Protein AF-Q1WWC8-F1 (afdb_monomer_lite)

pLDDT: mean 75.91, std 21.46, range [26.77, 98.62]

Structure (mmCIF, N/CA/C/O backbone):
data_AF-Q1WWC8-F1
#
_entry.id   AF-Q1WWC8-F1
#
loop_
_atom_site.group_PDB
_atom_site.id
_atom_site.type_symbol
_atom_site.label_atom_id
_atom_site.label_alt_id
_atom_site.label_comp_id
_atom_site.label_asym_id
_atom_site.label_entity_id
_atom_site.label_seq_id
_atom_site.pdbx_PDB_ins_code
_atom_site.Cartn_x
_atom_site.Cartn_y
_atom_site.Cartn_z
_atom_site.occupancy
_atom_site.B_iso_or_equiv
_atom_site.auth_seq_id
_atom_site.auth_comp_id
_atom_site.auth_asym_id
_atom_site.auth_atom_id
_atom_site.pdbx_PDB_model_num
ATOM 1 N N . MET A 1 1 ? -4.861 -8.476 -8.005 1.00 55.38 1 MET A N 1
ATOM 2 C CA . MET A 1 1 ? -5.383 -7.758 -9.188 1.00 55.38 1 MET A CA 1
ATOM 3 C C . MET A 1 1 ? -4.378 -6.679 -9.563 1.00 55.38 1 MET A C 1
ATOM 5 O O . MET A 1 1 ? -3.991 -5.924 -8.679 1.00 55.38 1 MET A O 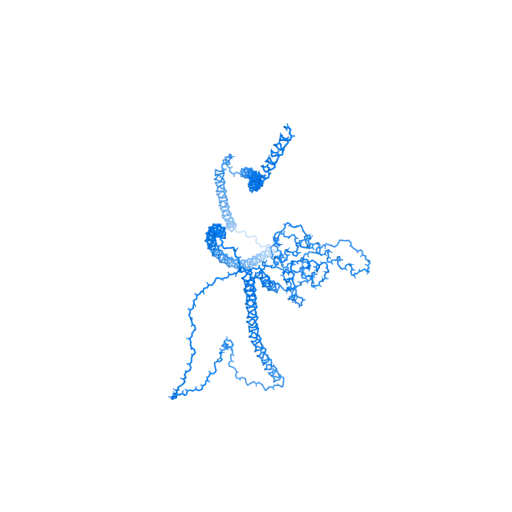1
ATOM 9 N N . ASP A 1 2 ? -3.895 -6.632 -10.806 1.00 64.50 2 ASP A N 1
ATOM 10 C CA . ASP A 1 2 ? -2.981 -5.568 -11.249 1.00 64.50 2 ASP A CA 1
ATOM 11 C C . ASP A 1 2 ? -3.778 -4.297 -11.576 1.00 64.50 2 ASP A C 1
ATOM 13 O O . ASP A 1 2 ? -4.317 -4.151 -12.667 1.00 64.50 2 ASP A O 1
ATOM 17 N N . THR A 1 3 ? -3.895 -3.390 -10.605 1.00 79.38 3 THR A N 1
ATOM 18 C CA . THR A 1 3 ? -4.602 -2.106 -10.758 1.00 79.38 3 THR A CA 1
ATOM 19 C C . THR A 1 3 ? -3.666 -0.959 -11.150 1.00 79.38 3 THR A C 1
ATOM 21 O O . THR A 1 3 ? -4.121 0.161 -11.388 1.00 79.38 3 THR A O 1
ATOM 24 N N . ARG A 1 4 ? -2.349 -1.207 -11.253 1.00 81.44 4 ARG A N 1
ATOM 25 C CA . ARG A 1 4 ? -1.335 -0.161 -11.488 1.00 81.44 4 ARG A CA 1
ATOM 26 C C . ARG A 1 4 ? -1.481 0.489 -12.861 1.00 81.44 4 ARG A C 1
ATOM 28 O O . ARG A 1 4 ? -1.294 1.696 -12.984 1.00 81.44 4 ARG A O 1
ATOM 35 N N . SER A 1 5 ? -1.837 -0.295 -13.875 1.00 85.44 5 SER A N 1
ATOM 36 C CA . SER A 1 5 ? -2.066 0.197 -15.239 1.00 85.44 5 SER A CA 1
ATOM 37 C C . SER A 1 5 ? -3.248 1.166 -15.296 1.00 85.44 5 SER A C 1
ATOM 39 O O . SER A 1 5 ? -3.142 2.239 -15.883 1.00 85.44 5 SER A O 1
ATOM 41 N N . TRP A 1 6 ? -4.343 0.847 -14.600 1.00 90.69 6 TRP A N 1
ATOM 42 C CA . TRP A 1 6 ? -5.524 1.709 -14.546 1.00 90.69 6 TRP A CA 1
ATOM 43 C C . TRP A 1 6 ? -5.288 2.990 -13.743 1.00 90.69 6 TRP A C 1
ATOM 45 O O . TRP A 1 6 ? -5.736 4.058 -14.147 1.00 90.69 6 TRP A O 1
ATOM 55 N N . ARG A 1 7 ? -4.489 2.926 -12.668 1.00 89.00 7 ARG A N 1
ATOM 56 C CA . ARG A 1 7 ? -4.059 4.130 -11.934 1.00 89.00 7 ARG A CA 1
ATOM 57 C C . ARG A 1 7 ? -3.366 5.146 -12.841 1.00 89.00 7 ARG A C 1
ATOM 59 O O . ARG A 1 7 ? -3.652 6.333 -12.747 1.00 89.00 7 ARG A O 1
ATOM 66 N N . LYS A 1 8 ? -2.497 4.685 -13.747 1.00 88.06 8 LYS A N 1
ATOM 67 C CA . LYS A 1 8 ? -1.820 5.557 -14.723 1.00 88.06 8 LYS A CA 1
ATOM 68 C C . LYS A 1 8 ? -2.798 6.180 -15.719 1.00 88.06 8 LYS A C 1
ATOM 70 O O . LYS A 1 8 ? -2.673 7.362 -16.017 1.00 88.06 8 LYS A O 1
ATOM 75 N N . VAL A 1 9 ? -3.773 5.402 -16.194 1.00 90.06 9 VAL A N 1
ATOM 76 C CA . VAL A 1 9 ? -4.840 5.884 -17.088 1.00 90.06 9 VAL A CA 1
ATOM 77 C C . VAL A 1 9 ? -5.657 6.991 -16.414 1.00 90.06 9 VAL A C 1
ATOM 79 O O . VAL A 1 9 ? -5.862 8.045 -17.011 1.00 90.06 9 VAL A O 1
ATOM 82 N N . LEU A 1 10 ? -6.063 6.793 -15.156 1.00 90.38 10 LEU A N 1
ATOM 83 C CA . LEU A 1 10 ? -6.817 7.794 -14.398 1.00 90.38 10 LEU A CA 1
ATOM 84 C C . LEU A 1 10 ? -5.995 9.052 -14.109 1.00 90.38 10 LEU A C 1
ATOM 86 O O . LEU A 1 10 ? -6.512 10.146 -14.284 1.00 90.38 10 LEU A O 1
ATOM 90 N N . LEU A 1 11 ? -4.721 8.920 -13.724 1.00 89.25 11 LEU A N 1
ATOM 91 C CA . LEU A 1 11 ? -3.849 10.079 -13.495 1.00 89.25 11 LEU A CA 1
ATOM 92 C C . LEU A 1 11 ? -3.687 10.939 -14.753 1.00 89.25 11 LEU A C 1
ATOM 94 O O . LEU A 1 11 ? -3.703 12.162 -14.657 1.00 89.25 11 LEU A O 1
ATOM 98 N N . GLN A 1 12 ? -3.580 10.318 -15.930 1.00 88.62 12 GLN A N 1
ATOM 99 C CA . GLN A 1 12 ? -3.545 11.056 -17.195 1.00 88.62 12 GLN A CA 1
ATOM 100 C C . GLN A 1 12 ? -4.870 11.766 -17.477 1.00 88.62 12 GLN A C 1
ATOM 102 O O . GLN A 1 12 ? -4.864 12.926 -17.871 1.00 88.62 12 GLN A O 1
ATOM 107 N N . TRP A 1 13 ? -6.004 11.103 -17.235 1.00 92.31 13 TRP A N 1
ATOM 108 C CA . TRP A 1 13 ? -7.315 11.730 -17.394 1.00 92.31 13 TRP A CA 1
ATOM 109 C C . TRP A 1 13 ? -7.514 12.922 -16.446 1.00 92.31 13 TRP A C 1
ATOM 111 O O . TRP A 1 13 ? -7.917 13.990 -16.894 1.00 92.31 13 TRP A O 1
ATOM 121 N N . ILE A 1 14 ? -7.172 12.776 -15.162 1.00 89.06 14 ILE A N 1
ATOM 122 C CA . ILE A 1 14 ? -7.244 13.859 -14.165 1.00 89.06 14 ILE A CA 1
ATOM 123 C C . ILE A 1 14 ? -6.313 15.015 -14.558 1.00 89.06 14 ILE A C 1
ATOM 125 O O . ILE A 1 14 ? -6.711 16.177 -14.458 1.00 89.06 14 ILE A O 1
ATOM 129 N N . GLY A 1 15 ? -5.114 14.702 -15.061 1.00 86.12 15 GLY A N 1
ATOM 130 C CA . GLY A 1 15 ? -4.158 15.682 -15.580 1.00 86.12 15 GLY A CA 1
ATOM 131 C C . GLY A 1 15 ? -4.729 16.524 -16.717 1.00 86.12 15 GLY A C 1
ATOM 132 O O . GLY A 1 15 ? -4.651 17.748 -16.662 1.00 86.12 15 GLY A O 1
ATOM 133 N N . GLU A 1 16 ? -5.369 15.883 -17.696 1.00 88.75 16 GLU A N 1
ATOM 134 C CA . GLU A 1 16 ? -5.993 16.563 -18.841 1.00 88.75 16 GLU A CA 1
ATOM 135 C C . GLU A 1 16 ? -7.274 17.338 -18.480 1.00 88.75 16 GLU A C 1
ATOM 137 O O . GLU A 1 16 ? -7.681 18.240 -19.214 1.00 88.75 16 GLU A O 1
ATOM 142 N N . CYS A 1 17 ? -7.926 17.025 -17.353 1.00 86.44 17 CYS A N 1
ATOM 143 C CA . CYS A 1 17 ? -9.076 17.794 -16.870 1.00 86.44 17 CYS A CA 1
ATOM 144 C C . CYS A 1 17 ? -8.684 19.199 -16.379 1.00 86.44 17 CYS A C 1
ATOM 146 O O . CYS A 1 17 ? -9.505 20.111 -16.459 1.00 86.44 17 CYS A O 1
ATOM 148 N N . HIS A 1 18 ? -7.457 19.388 -15.871 1.00 83.19 18 HIS A N 1
ATOM 149 C CA . HIS A 1 18 ? -6.968 20.651 -15.289 1.00 83.19 18 HIS A CA 1
ATOM 150 C C . HIS A 1 18 ? -7.864 21.243 -14.179 1.00 83.19 18 HIS A C 1
ATOM 152 O O . HIS A 1 18 ? -7.966 22.459 -14.033 1.00 83.19 18 HIS A O 1
ATOM 158 N N . PHE A 1 19 ? -8.534 20.394 -13.394 1.00 85.44 19 PHE A N 1
ATOM 159 C CA . PHE A 1 19 ? -9.419 20.838 -12.304 1.00 85.44 19 PHE A CA 1
ATOM 160 C C . PHE A 1 19 ? -8.680 21.145 -10.997 1.00 85.44 19 PHE A C 1
ATOM 162 O O . PHE A 1 19 ? -9.197 21.883 -10.167 1.00 85.44 19 PHE A O 1
ATOM 169 N N . ILE A 1 20 ? -7.489 20.575 -10.819 1.00 84.56 20 ILE A N 1
ATOM 170 C CA . ILE A 1 20 ? -6.648 20.706 -9.625 1.00 84.56 20 ILE A CA 1
ATOM 171 C C . ILE A 1 20 ? -5.203 21.002 -10.039 1.00 84.56 20 ILE A C 1
ATOM 173 O O . ILE A 1 20 ? -4.800 20.683 -11.161 1.00 84.56 20 ILE A O 1
ATOM 177 N N . GLU A 1 21 ? -4.419 21.606 -9.145 1.00 75.31 21 GLU A N 1
ATOM 178 C CA . GLU A 1 21 ? -3.002 21.891 -9.394 1.00 75.31 21 GLU A CA 1
ATOM 179 C C . GLU A 1 21 ? -2.205 20.598 -9.620 1.00 75.31 21 GLU A C 1
ATOM 181 O O . GLU A 1 21 ? -2.386 19.615 -8.904 1.00 75.31 21 GLU A O 1
ATOM 186 N N . SER A 1 22 ? -1.283 20.598 -10.589 1.00 73.38 22 SER A N 1
ATOM 187 C CA . SER A 1 22 ? -0.511 19.421 -11.033 1.00 73.38 22 SER A CA 1
ATOM 188 C C . SER A 1 22 ? 0.541 18.905 -10.031 1.00 73.38 22 SER A C 1
ATOM 190 O O . SER A 1 22 ? 1.526 18.285 -10.428 1.00 73.38 22 SER A O 1
ATOM 192 N N . ASN A 1 23 ? 0.357 19.149 -8.733 1.00 72.12 23 ASN A N 1
ATOM 193 C CA . ASN A 1 23 ? 1.288 18.813 -7.654 1.00 72.12 23 ASN A CA 1
ATOM 194 C C . ASN A 1 23 ? 1.058 17.398 -7.074 1.00 72.12 23 ASN A C 1
ATOM 196 O O . ASN A 1 23 ? 1.314 17.164 -5.895 1.00 72.12 23 ASN A O 1
ATOM 200 N N . TYR A 1 24 ? 0.572 16.445 -7.878 1.00 80.19 24 TYR A N 1
ATOM 201 C CA . TYR A 1 24 ? 0.273 15.073 -7.447 1.00 80.19 24 TYR A CA 1
ATOM 202 C C . TYR A 1 24 ? 0.984 14.032 -8.325 1.00 80.19 24 TYR A C 1
ATOM 204 O O . TYR A 1 24 ? 1.059 14.160 -9.545 1.00 80.19 24 TYR A O 1
ATOM 212 N N . ILE A 1 25 ? 1.508 12.974 -7.694 1.00 75.12 25 ILE A N 1
ATOM 213 C CA . ILE A 1 25 ? 2.174 11.843 -8.373 1.00 75.12 25 ILE A CA 1
ATOM 214 C C . ILE A 1 25 ? 1.312 10.570 -8.282 1.00 75.12 25 ILE A C 1
ATOM 216 O O . ILE A 1 25 ? 1.439 9.652 -9.094 1.00 75.12 25 ILE A O 1
ATOM 220 N N . THR A 1 26 ? 0.411 10.510 -7.301 1.00 80.88 26 THR A N 1
ATOM 221 C CA . THR A 1 26 ? -0.474 9.371 -7.016 1.00 80.88 26 THR A CA 1
ATOM 222 C C . THR A 1 26 ? -1.923 9.840 -6.850 1.00 80.88 26 THR A C 1
ATOM 224 O O . THR A 1 26 ? -2.157 11.020 -6.597 1.00 80.88 26 THR A O 1
ATOM 227 N N . LEU A 1 27 ? -2.899 8.937 -7.014 1.00 79.56 27 LEU A N 1
ATOM 228 C CA . LEU A 1 27 ? -4.335 9.269 -6.903 1.00 79.56 27 LEU A CA 1
ATOM 229 C C . LEU A 1 27 ? -4.741 9.612 -5.466 1.00 79.56 27 LEU A C 1
ATOM 231 O O . LEU A 1 27 ? -5.747 10.264 -5.229 1.00 79.56 27 LEU A O 1
ATOM 235 N N . GLU A 1 28 ? -3.975 9.128 -4.499 1.00 81.31 28 GLU A N 1
ATOM 236 C CA . GLU A 1 28 ? -4.176 9.382 -3.080 1.00 81.31 28 GLU A CA 1
ATOM 237 C C . GLU A 1 28 ? -3.643 10.770 -2.671 1.00 81.31 28 GLU A C 1
ATOM 239 O O . GLU A 1 28 ? -4.013 11.286 -1.625 1.00 81.31 28 GLU A O 1
ATOM 244 N N . GLN A 1 29 ? -2.788 11.385 -3.501 1.00 79.31 29 GLN A N 1
ATOM 245 C CA . GLN A 1 29 ? -2.279 12.752 -3.320 1.00 79.31 29 GLN A CA 1
ATOM 246 C C . GLN A 1 29 ? -3.111 13.808 -4.057 1.00 79.31 29 GLN A C 1
ATOM 248 O O . GLN A 1 29 ? -2.931 14.997 -3.803 1.00 79.31 29 GLN A O 1
ATOM 253 N N . SER A 1 30 ? -3.967 13.407 -5.002 1.00 80.69 30 SER A N 1
ATOM 254 C CA . SER A 1 30 ? -4.859 14.344 -5.682 1.00 80.69 30 SER A CA 1
ATOM 255 C C . SER A 1 30 ? -6.002 14.743 -4.756 1.00 80.69 30 SER A C 1
ATOM 257 O O . SER A 1 30 ? -6.649 13.877 -4.168 1.00 80.69 30 SER A O 1
ATOM 259 N N . ASP A 1 31 ? -6.263 16.045 -4.661 1.00 82.56 31 ASP A N 1
ATOM 260 C CA . ASP A 1 31 ? -7.378 16.588 -3.888 1.00 82.56 31 ASP A CA 1
ATOM 261 C C . ASP A 1 31 ? -8.715 16.224 -4.558 1.00 82.56 31 ASP A C 1
ATOM 263 O O . ASP A 1 31 ? -9.135 16.828 -5.553 1.00 82.56 31 ASP A O 1
ATOM 267 N N . LEU A 1 32 ? -9.349 15.172 -4.035 1.00 84.25 32 LEU A N 1
ATOM 268 C CA . LEU A 1 32 ? -10.595 14.617 -4.552 1.00 84.25 32 LEU A CA 1
ATOM 269 C C . LEU A 1 32 ? -11.765 15.587 -4.382 1.00 84.25 32 LEU A C 1
ATOM 271 O O . LEU A 1 32 ? -12.578 15.702 -5.299 1.00 84.25 32 LEU A O 1
ATOM 275 N N . ASP A 1 33 ? -11.836 16.294 -3.257 1.00 83.19 33 ASP A N 1
ATOM 276 C CA . ASP A 1 33 ? -12.948 17.190 -2.937 1.00 83.19 33 ASP A CA 1
ATOM 277 C C . ASP A 1 33 ? -12.902 18.453 -3.804 1.00 83.19 33 ASP A C 1
ATOM 279 O O . ASP A 1 33 ? -13.923 18.866 -4.374 1.00 83.19 33 ASP A O 1
ATOM 283 N N . SER A 1 34 ? -11.705 19.015 -4.010 1.00 84.19 34 SER A N 1
ATOM 284 C CA . SER A 1 34 ? -11.501 20.119 -4.956 1.00 84.19 34 SER A CA 1
ATOM 285 C C . SER A 1 34 ? -11.783 19.688 -6.396 1.00 84.19 34 SER A C 1
ATOM 287 O O . SER A 1 34 ? -12.477 20.398 -7.129 1.00 84.19 34 SER A O 1
ATOM 289 N N . PHE A 1 35 ? -11.319 18.499 -6.807 1.00 89.00 35 PHE A N 1
ATOM 290 C CA . PHE A 1 35 ? -11.623 17.961 -8.136 1.00 89.00 35 PHE A CA 1
ATOM 291 C C . PHE A 1 35 ? -13.131 17.778 -8.337 1.00 89.00 35 PHE A C 1
ATOM 293 O O . PHE A 1 35 ? -13.675 18.161 -9.376 1.00 89.00 35 PHE A O 1
ATOM 300 N N . PHE A 1 36 ? -13.812 17.190 -7.353 1.00 88.25 36 PHE A N 1
ATOM 301 C CA . PHE A 1 36 ? -15.232 16.875 -7.429 1.00 88.25 36 PHE A CA 1
ATOM 302 C C . PHE A 1 36 ? -16.102 18.133 -7.498 1.00 88.25 36 PHE A C 1
ATOM 304 O O . PHE A 1 36 ? -17.040 18.189 -8.297 1.00 88.25 36 PHE A O 1
ATOM 311 N N . SER A 1 37 ? -15.750 19.169 -6.734 1.00 85.44 37 SER A N 1
ATOM 312 C CA . SER A 1 37 ? -16.450 20.457 -6.747 1.00 85.44 37 SER A CA 1
ATOM 313 C C . SER A 1 37 ? -16.480 21.076 -8.151 1.00 85.44 37 SER A C 1
ATOM 315 O O . SER A 1 37 ? -17.541 21.457 -8.649 1.00 85.44 37 SER A O 1
ATOM 317 N N . VAL A 1 38 ? -15.332 21.094 -8.840 1.00 86.81 38 VAL A N 1
ATOM 318 C CA . VAL A 1 38 ? -15.229 21.595 -10.223 1.00 86.81 38 VAL A CA 1
ATOM 319 C C . VAL A 1 38 ? -15.908 20.643 -11.215 1.00 86.81 38 VAL A C 1
ATOM 321 O O . VAL A 1 38 ? -16.574 21.083 -12.156 1.00 86.81 38 VAL A O 1
ATOM 324 N N . PHE A 1 39 ? -15.782 19.331 -11.004 1.00 89.25 39 PHE A N 1
ATOM 325 C CA . PHE A 1 39 ? -16.401 18.307 -11.846 1.00 89.25 39 PHE A CA 1
ATOM 326 C C . PHE A 1 39 ? -17.930 18.445 -11.898 1.00 89.25 39 PHE A C 1
ATOM 328 O O . PHE A 1 39 ? -18.502 18.466 -12.991 1.00 89.25 39 PHE A O 1
ATOM 335 N N . ILE A 1 40 ? -18.596 18.586 -10.747 1.00 86.75 40 ILE A N 1
ATOM 336 C CA . ILE A 1 40 ? -20.056 18.751 -10.686 1.00 86.75 40 ILE A CA 1
ATOM 337 C C . ILE A 1 40 ? -20.492 20.057 -11.342 1.00 86.75 40 ILE A C 1
ATOM 339 O O . ILE A 1 40 ? -21.433 20.040 -12.139 1.00 86.75 40 ILE A O 1
ATOM 343 N N . GLN A 1 41 ? -19.767 21.154 -11.105 1.00 85.56 41 GLN A N 1
ATOM 344 C CA . GLN A 1 41 ? -20.037 22.430 -11.766 1.00 85.56 41 GLN A CA 1
ATOM 345 C C . GLN A 1 41 ? -20.014 22.282 -13.297 1.00 85.56 41 GLN A C 1
ATOM 347 O O . GLN A 1 41 ? -20.929 22.737 -13.982 1.00 85.56 41 GLN A O 1
ATOM 352 N N . LYS A 1 42 ? -19.021 21.575 -13.855 1.00 84.44 42 LYS A N 1
ATOM 353 C CA . LYS A 1 42 ? -18.914 21.342 -15.309 1.00 84.44 42 LYS A CA 1
ATOM 354 C C . LYS A 1 42 ? -20.026 20.454 -15.868 1.00 84.44 42 LYS A C 1
ATOM 356 O O . LYS A 1 42 ? -20.465 20.653 -17.006 1.00 84.44 42 LYS A O 1
ATOM 361 N N . ILE A 1 43 ? -20.506 19.488 -15.089 1.00 84.06 43 ILE A N 1
ATOM 362 C CA . ILE A 1 43 ? -21.658 18.666 -15.480 1.00 84.06 43 ILE A CA 1
ATOM 363 C C . ILE A 1 43 ? -22.943 19.501 -15.497 1.00 84.06 43 ILE A C 1
ATOM 365 O O . ILE A 1 43 ? -23.675 19.444 -16.485 1.00 84.06 43 ILE A O 1
ATOM 369 N N . GLN A 1 44 ? -23.177 20.327 -14.475 1.00 81.75 44 GLN A N 1
ATOM 370 C CA . GLN A 1 44 ? -24.342 21.218 -14.395 1.00 81.75 44 GLN A CA 1
ATOM 371 C C . GLN A 1 44 ? -24.329 22.299 -15.492 1.00 81.75 44 GLN A C 1
ATOM 373 O O . GLN A 1 44 ? -25.351 22.572 -16.120 1.00 81.75 44 GLN A O 1
ATOM 378 N N . GLU A 1 45 ? -23.160 22.868 -15.806 1.00 76.81 45 GLU A N 1
ATOM 379 C CA . GLU A 1 45 ? -22.988 23.793 -16.938 1.00 76.81 45 GLU A CA 1
ATOM 380 C C . GLU A 1 45 ? -23.372 23.140 -18.274 1.00 76.81 45 GLU A C 1
ATOM 382 O O . GLU A 1 45 ? -23.964 23.789 -19.137 1.00 76.81 45 GLU A O 1
ATOM 387 N N . THR A 1 46 ? -23.090 21.844 -18.442 1.00 62.31 46 THR A N 1
ATOM 388 C CA . THR A 1 46 ? -23.465 21.098 -19.652 1.00 62.31 46 THR A CA 1
ATOM 389 C C . THR A 1 46 ? -24.987 20.874 -19.740 1.00 62.31 46 THR A C 1
ATOM 391 O O . THR A 1 46 ? -25.537 20.849 -20.844 1.00 62.31 46 THR A O 1
ATOM 394 N N . GLU A 1 47 ? -25.691 20.754 -18.608 1.00 61.28 47 GLU A N 1
ATOM 395 C CA . GLU A 1 47 ? -27.158 20.614 -18.554 1.00 61.28 47 GLU A CA 1
ATOM 396 C C . GLU A 1 47 ? -27.884 21.925 -18.889 1.00 61.28 47 GLU A C 1
ATOM 398 O O . GLU A 1 47 ? -28.806 21.926 -19.710 1.00 61.28 47 GLU A O 1
ATOM 403 N N . ASN A 1 48 ? -27.408 23.058 -18.366 1.00 53.38 48 ASN A N 1
ATOM 404 C CA . ASN A 1 48 ? -28.012 24.377 -18.604 1.00 53.38 48 ASN A CA 1
ATOM 405 C C . ASN A 1 48 ? -27.913 24.853 -20.067 1.00 53.38 48 ASN A C 1
ATOM 407 O O . ASN A 1 48 ? -28.677 25.716 -20.502 1.00 53.38 48 ASN A O 1
ATOM 411 N N . VAL A 1 49 ? -27.017 24.271 -20.871 1.00 51.81 49 VAL A N 1
ATOM 412 C CA . VAL A 1 49 ? -26.928 24.548 -22.316 1.00 51.81 49 VAL A CA 1
ATOM 413 C C . VAL A 1 49 ? -28.037 23.838 -23.110 1.00 51.81 49 VAL A C 1
ATOM 415 O O . VAL A 1 49 ? -28.408 24.309 -24.186 1.00 51.81 49 VAL A O 1
ATOM 418 N N . LYS A 1 50 ? -28.621 22.748 -22.588 1.00 45.97 50 LYS A N 1
ATOM 419 C CA . LYS A 1 50 ? -29.719 22.006 -23.241 1.00 45.97 50 LYS A CA 1
ATOM 420 C C . LYS A 1 50 ? -31.123 22.476 -22.848 1.00 45.97 50 LYS A C 1
ATOM 422 O O . LYS A 1 50 ? -32.075 22.118 -23.536 1.00 45.97 50 LYS A O 1
ATOM 427 N N . GLY A 1 51 ? -31.256 23.293 -21.806 1.00 42.16 51 GLY A N 1
ATOM 428 C CA . GLY A 1 51 ? -32.539 23.775 -21.294 1.00 42.16 51 GLY A CA 1
ATOM 429 C C . GLY A 1 51 ? -32.564 25.285 -21.086 1.00 42.16 51 GLY A C 1
ATOM 430 O O . GLY A 1 51 ? -32.641 25.749 -19.956 1.00 42.16 51 GLY A O 1
ATOM 431 N N . LYS A 1 52 ? -32.539 26.081 -22.161 1.00 39.53 52 LYS A N 1
ATOM 432 C CA . LYS A 1 52 ? -33.020 27.468 -22.072 1.00 39.53 52 LYS A CA 1
ATOM 433 C C . LYS A 1 52 ? -34.534 27.465 -22.222 1.00 39.53 52 LYS A C 1
ATOM 435 O O . LYS A 1 52 ? -35.022 27.530 -23.343 1.00 39.53 52 LYS A O 1
ATOM 440 N N . ASN A 1 53 ? -35.225 27.325 -21.096 1.00 37.25 53 ASN A N 1
ATOM 441 C CA . ASN A 1 53 ? -36.482 27.994 -20.757 1.00 37.25 53 ASN A CA 1
ATOM 442 C C . ASN A 1 53 ? -36.963 27.442 -19.412 1.00 37.25 53 ASN A C 1
ATOM 444 O O . ASN A 1 53 ? -37.589 26.392 -19.380 1.00 37.25 53 ASN A O 1
ATOM 448 N N . GLU A 1 54 ? -36.631 28.131 -18.322 1.00 34.69 54 GLU A N 1
ATOM 449 C CA . GLU A 1 54 ? -37.585 28.705 -17.360 1.00 34.69 54 GLU A CA 1
ATOM 450 C C . GLU A 1 54 ? -36.824 29.223 -16.128 1.00 34.69 54 GLU A C 1
ATOM 452 O O . GLU A 1 54 ? -35.863 28.626 -15.651 1.00 34.69 54 GLU A O 1
ATOM 457 N N . LEU A 1 55 ? -37.204 30.424 -15.699 1.00 39.69 55 LEU A N 1
ATOM 458 C CA . LEU A 1 55 ? -36.637 31.166 -14.575 1.00 39.69 55 LEU A CA 1
ATOM 459 C C . LEU A 1 55 ? -37.087 30.551 -13.243 1.00 39.69 55 LEU A C 1
ATOM 461 O O . LEU A 1 55 ? -38.276 30.299 -13.095 1.00 39.69 55 LEU A O 1
ATOM 465 N N . GLN A 1 56 ? -36.195 30.433 -12.257 1.00 33.38 56 GLN A N 1
ATOM 466 C CA . GLN A 1 56 ? -36.172 31.263 -11.034 1.00 33.38 56 GLN A CA 1
ATOM 467 C C . GLN A 1 56 ? -35.306 30.643 -9.930 1.00 33.38 56 GLN A C 1
ATOM 469 O O . GLN A 1 56 ? -35.351 29.445 -9.685 1.00 33.38 56 GLN A O 1
ATOM 474 N N . ASP A 1 57 ? -34.572 31.534 -9.259 1.00 34.91 57 ASP A N 1
ATOM 475 C CA . ASP A 1 57 ? -34.296 31.569 -7.820 1.00 34.91 57 ASP A CA 1
ATOM 476 C C . ASP A 1 57 ? -33.950 30.257 -7.101 1.00 34.91 57 ASP A C 1
ATOM 478 O O . ASP A 1 57 ? -34.834 29.537 -6.654 1.00 34.91 57 ASP A O 1
ATOM 482 N N . GLN A 1 58 ? -32.657 30.060 -6.822 1.00 30.45 58 GLN A N 1
ATOM 483 C CA . GLN A 1 58 ? -32.171 29.813 -5.456 1.00 30.45 58 GLN A CA 1
ATOM 484 C C . GLN A 1 58 ? -30.642 29.982 -5.383 1.00 30.45 58 GLN A C 1
ATOM 486 O O . GLN A 1 58 ? -29.908 29.350 -6.144 1.00 30.45 58 GLN A O 1
ATOM 491 N N . PRO A 1 59 ? -30.129 30.827 -4.474 1.00 44.09 59 PRO A N 1
ATOM 492 C CA . PRO A 1 59 ? -28.745 30.786 -4.044 1.00 44.09 59 PRO A CA 1
ATOM 493 C C . PRO A 1 59 ? -28.593 29.782 -2.891 1.00 44.09 59 PRO A C 1
ATOM 495 O O . PRO A 1 59 ? -29.369 29.816 -1.939 1.00 44.09 59 PRO A O 1
ATOM 498 N N . THR A 1 60 ? -27.492 29.026 -2.898 1.00 38.75 60 THR A N 1
ATOM 499 C CA . THR A 1 60 ? -26.982 28.222 -1.764 1.00 38.75 60 THR A CA 1
ATOM 500 C C . THR A 1 60 ? -27.547 26.801 -1.649 1.00 38.75 60 THR A C 1
ATOM 502 O O . THR A 1 60 ? -28.171 26.457 -0.653 1.00 38.75 60 THR A O 1
ATOM 505 N N . GLU A 1 61 ? -27.238 25.924 -2.604 1.00 38.56 61 GLU A N 1
ATOM 506 C CA . GLU A 1 61 ? -27.195 24.489 -2.299 1.00 38.56 61 GLU A CA 1
ATOM 507 C C . GLU A 1 61 ? -25.736 24.061 -2.222 1.00 38.56 61 GLU A C 1
ATOM 509 O O . GLU A 1 61 ? -24.945 24.265 -3.143 1.00 38.56 61 GLU A O 1
ATOM 514 N N . GLN A 1 62 ? -25.372 23.570 -1.042 1.00 44.53 62 GLN A N 1
ATOM 515 C CA . GLN A 1 62 ? -24.064 23.016 -0.735 1.00 44.53 62 GLN A CA 1
ATOM 516 C C . GLN A 1 62 ? -23.707 21.995 -1.818 1.00 44.53 62 GLN A C 1
ATOM 518 O O . GLN A 1 62 ? -24.530 21.141 -2.146 1.00 44.53 62 GLN A O 1
ATOM 523 N N . SER A 1 63 ? -22.506 22.097 -2.395 1.00 50.94 63 SER A N 1
ATOM 524 C CA . SER A 1 63 ? -21.996 21.082 -3.318 1.00 50.94 63 SER A CA 1
ATOM 525 C C . SER A 1 63 ? -22.194 19.706 -2.671 1.00 50.94 63 SER A C 1
ATOM 527 O O . SER A 1 63 ? -21.732 19.528 -1.541 1.00 50.94 63 SER A O 1
ATOM 529 N N . PRO A 1 64 ? -22.899 18.762 -3.323 1.00 60.78 64 PRO A N 1
ATOM 530 C CA . PRO A 1 64 ? -23.199 17.476 -2.710 1.00 60.78 64 PRO A CA 1
ATOM 531 C C . PRO A 1 64 ? -21.894 16.800 -2.300 1.00 60.78 64 PRO A C 1
ATOM 533 O O . PRO A 1 64 ? -20.904 16.869 -3.026 1.00 60.78 64 PRO A O 1
ATOM 536 N N . LEU A 1 65 ? -21.868 16.151 -1.141 1.00 74.69 65 LEU A N 1
ATOM 537 C CA . LEU A 1 65 ? -20.695 15.378 -0.739 1.00 74.69 65 LEU A CA 1
ATOM 538 C C . LEU A 1 65 ? -20.488 14.235 -1.747 1.00 74.69 65 LEU A C 1
ATOM 540 O O . LEU A 1 65 ? -21.455 13.629 -2.218 1.00 74.69 65 LEU A O 1
ATOM 544 N N . VAL A 1 66 ? -19.230 13.904 -2.067 1.00 79.94 66 VAL A N 1
ATOM 545 C CA . VAL A 1 66 ? -18.868 12.821 -3.010 1.00 79.94 66 VAL A CA 1
ATOM 546 C C . VAL A 1 66 ? -19.637 11.531 -2.697 1.00 79.94 66 VAL A C 1
ATOM 548 O O . VAL A 1 66 ? -20.127 10.847 -3.596 1.00 79.94 66 VAL A O 1
ATOM 551 N N . GLN A 1 67 ? -19.789 11.220 -1.409 1.00 77.75 67 GLN A N 1
ATOM 552 C CA . GLN A 1 67 ? -20.499 10.040 -0.925 1.00 77.75 67 GLN A CA 1
ATOM 553 C C . GLN A 1 67 ? -21.995 10.053 -1.272 1.00 77.75 67 GLN A C 1
ATOM 555 O O . GLN A 1 67 ? -22.530 9.032 -1.699 1.00 77.75 67 GLN A O 1
ATOM 560 N N . GLU A 1 68 ? -22.661 11.200 -1.146 1.00 79.50 68 GLU A N 1
ATOM 561 C CA . GLU A 1 68 ? -24.081 11.356 -1.477 1.00 79.50 68 GLU A CA 1
ATOM 562 C C . GLU A 1 68 ? -24.311 11.223 -2.987 1.00 79.50 68 GLU A C 1
ATOM 564 O O . GLU A 1 68 ? -25.220 10.520 -3.436 1.00 79.50 68 GLU A O 1
ATOM 569 N N . PHE A 1 69 ? -23.415 11.808 -3.788 1.00 84.75 69 PHE A N 1
ATOM 570 C CA . PHE A 1 69 ? -23.441 11.663 -5.240 1.00 84.75 69 PHE A CA 1
ATOM 571 C C . PHE A 1 69 ? -23.299 10.202 -5.683 1.00 84.75 69 PHE A C 1
ATOM 573 O O . PHE A 1 69 ? -24.022 9.752 -6.580 1.00 84.75 69 PHE A O 1
ATOM 580 N N . LEU A 1 70 ? -22.374 9.457 -5.069 1.00 84.88 70 LEU A N 1
ATOM 581 C CA . LEU A 1 70 ? -22.173 8.042 -5.369 1.00 84.88 70 LEU A CA 1
ATOM 582 C C . LEU A 1 70 ? -23.363 7.196 -4.914 1.00 84.88 70 LEU A C 1
ATOM 584 O O . LEU A 1 70 ? -23.819 6.371 -5.699 1.00 84.88 70 LEU A O 1
ATOM 588 N N . ALA A 1 71 ? -23.915 7.434 -3.723 1.00 81.69 71 ALA A N 1
ATOM 589 C CA . ALA A 1 71 ? -25.098 6.720 -3.240 1.00 81.69 71 ALA A CA 1
ATOM 590 C C . ALA A 1 71 ? -26.313 6.927 -4.163 1.00 81.69 71 ALA A C 1
ATOM 592 O O . ALA A 1 71 ? -27.048 5.982 -4.448 1.00 81.69 71 ALA A O 1
ATOM 593 N N . HIS A 1 72 ? -26.492 8.143 -4.689 1.00 82.38 72 HIS A N 1
ATOM 594 C CA . HIS A 1 72 ? -27.589 8.460 -5.601 1.00 82.38 72 HIS A CA 1
ATOM 595 C C . HIS A 1 72 ? -27.400 7.851 -7.001 1.00 82.38 72 HIS A C 1
ATOM 597 O O . HIS A 1 72 ? -28.335 7.299 -7.581 1.00 82.38 72 HIS A O 1
ATOM 603 N N . ASN A 1 73 ? -26.192 7.941 -7.569 1.00 80.12 73 ASN A N 1
ATOM 604 C CA . ASN A 1 73 ? -25.940 7.535 -8.957 1.00 80.12 73 ASN A CA 1
ATOM 605 C C . ASN A 1 73 ? -25.452 6.089 -9.099 1.00 80.12 73 ASN A C 1
ATOM 607 O O . ASN A 1 73 ? -25.558 5.521 -10.186 1.00 80.12 73 ASN A O 1
ATOM 611 N N . TYR A 1 74 ? -24.921 5.480 -8.045 1.00 84.38 74 TYR A N 1
ATOM 612 C CA . TYR A 1 74 ? -24.390 4.117 -8.011 1.00 84.38 74 TYR A CA 1
ATOM 613 C C . TYR A 1 74 ? -24.794 3.416 -6.699 1.00 84.38 74 TYR A C 1
ATOM 615 O O . TYR A 1 74 ? -23.927 3.076 -5.899 1.00 84.38 74 TYR A O 1
ATOM 623 N N . PRO A 1 75 ? -26.096 3.148 -6.481 1.00 76.75 75 PRO A N 1
ATOM 624 C CA . PRO A 1 75 ? -26.594 2.575 -5.222 1.00 76.75 75 PRO A CA 1
ATOM 625 C C . PRO A 1 75 ? -26.049 1.167 -4.925 1.00 76.75 75 PRO A C 1
ATOM 627 O O . PRO A 1 75 ? -25.969 0.759 -3.774 1.00 76.75 75 PRO A O 1
ATOM 630 N N . GLU A 1 76 ? -25.638 0.436 -5.964 1.00 76.81 76 GLU A N 1
ATOM 631 C CA . GLU A 1 76 ? -25.038 -0.904 -5.867 1.00 76.81 76 GLU A CA 1
ATOM 632 C C . GLU A 1 76 ? -23.552 -0.877 -5.450 1.00 76.81 76 GLU A C 1
ATOM 634 O O . GLU A 1 76 ? -22.939 -1.922 -5.221 1.00 76.81 76 GLU A O 1
ATOM 639 N N . PHE A 1 77 ? -22.935 0.308 -5.390 1.00 78.38 77 PHE A N 1
ATOM 640 C CA . PHE A 1 77 ? -21.552 0.472 -4.960 1.00 78.38 77 PHE A CA 1
ATOM 641 C C . PHE A 1 77 ? -21.502 0.725 -3.449 1.00 78.38 77 PHE A C 1
ATOM 643 O O . PHE A 1 77 ? -21.734 1.837 -2.978 1.00 78.38 77 PHE A O 1
ATOM 650 N N . ILE A 1 78 ? -21.159 -0.311 -2.682 1.00 67.31 78 ILE A N 1
ATOM 651 C CA . ILE A 1 78 ? -20.950 -0.198 -1.235 1.00 67.31 78 ILE A CA 1
ATOM 652 C C . ILE A 1 78 ? -19.516 0.292 -0.991 1.00 67.31 78 ILE A C 1
ATOM 654 O O . ILE A 1 78 ? -18.545 -0.460 -1.131 1.00 67.31 78 ILE A O 1
ATOM 658 N N . ALA A 1 79 ? -19.374 1.572 -0.642 1.00 59.69 79 ALA A N 1
ATOM 659 C CA . ALA A 1 79 ? -18.116 2.102 -0.125 1.00 59.69 79 ALA A CA 1
ATOM 660 C C . ALA A 1 79 ? -17.794 1.418 1.217 1.00 59.69 79 ALA A C 1
ATOM 662 O O . ALA A 1 79 ? -18.692 1.188 2.024 1.00 59.69 79 ALA A O 1
ATOM 663 N N . GLN A 1 80 ? -16.526 1.063 1.457 1.00 54.31 80 GLN A N 1
ATOM 664 C CA . GLN A 1 80 ? -16.104 0.553 2.767 1.00 54.31 80 GLN A CA 1
ATOM 665 C C . GLN A 1 80 ? -16.245 1.685 3.788 1.00 54.31 80 GLN A C 1
ATOM 667 O O . GLN A 1 80 ? -15.409 2.579 3.838 1.00 54.31 80 GLN A O 1
ATOM 672 N N . GLN A 1 81 ? -17.326 1.653 4.559 1.00 45.47 81 GLN A N 1
ATOM 673 C CA . GLN A 1 81 ? -17.461 2.412 5.791 1.00 45.47 81 GLN A CA 1
ATOM 674 C C . GLN A 1 81 ? -16.730 1.595 6.857 1.00 45.47 81 GLN A C 1
ATOM 676 O O . GLN A 1 81 ? -17.242 0.579 7.319 1.00 45.47 81 GLN A O 1
ATOM 681 N N . ASP A 1 82 ? -15.482 1.953 7.151 1.00 35.69 82 ASP A N 1
ATOM 682 C CA . ASP A 1 82 ? -14.828 1.446 8.354 1.00 35.69 82 ASP A CA 1
ATOM 683 C C . ASP A 1 82 ? -15.320 2.332 9.509 1.00 35.69 82 ASP A C 1
ATOM 685 O O . ASP A 1 82 ? -15.151 3.549 9.471 1.00 35.69 82 ASP A O 1
ATOM 689 N N . ASP A 1 83 ? -15.995 1.734 10.493 1.00 36.34 83 ASP A N 1
ATOM 690 C CA . ASP A 1 83 ? -16.703 2.385 11.616 1.00 36.34 83 ASP A CA 1
ATOM 691 C C . ASP A 1 83 ? -15.752 3.015 12.661 1.00 36.34 83 ASP A C 1
ATOM 693 O O . ASP A 1 83 ? -15.997 3.007 13.870 1.00 36.34 83 ASP A O 1
ATOM 697 N N . LYS A 1 84 ? -14.615 3.558 12.224 1.00 37.47 84 LYS A N 1
ATOM 698 C CA . LYS A 1 84 ? -13.672 4.261 13.092 1.00 37.47 84 LYS A CA 1
ATOM 699 C C . LYS A 1 84 ? -13.420 5.650 12.539 1.00 37.47 84 LYS A C 1
ATOM 701 O O . LYS A 1 84 ? -12.871 5.793 11.455 1.00 37.47 84 LYS A O 1
ATOM 706 N N . GLU A 1 85 ? -13.806 6.653 13.326 1.00 40.91 85 GLU A N 1
ATOM 707 C CA . GLU A 1 85 ? -13.402 8.056 13.203 1.00 40.91 85 GLU A CA 1
ATOM 708 C C . GLU A 1 85 ? -11.873 8.183 13.092 1.00 40.91 85 GLU A C 1
ATOM 710 O O . GLU A 1 85 ? -11.188 8.400 14.085 1.00 40.91 85 GLU A O 1
ATOM 715 N N . VAL A 1 86 ? -11.339 8.017 11.887 1.00 33.25 86 VAL A N 1
ATOM 716 C CA . VAL A 1 86 ? -10.106 8.604 11.356 1.00 33.25 86 VAL A CA 1
ATOM 717 C C . VAL A 1 86 ? -10.276 8.527 9.844 1.00 33.25 86 VAL A C 1
ATOM 719 O O . VAL A 1 86 ? -10.493 7.433 9.333 1.00 33.25 86 VAL A O 1
ATOM 722 N N . ASP A 1 87 ? -10.193 9.663 9.153 1.00 37.97 87 ASP A N 1
ATOM 723 C CA . ASP A 1 87 ? -10.255 9.811 7.695 1.00 37.97 87 ASP A CA 1
ATOM 724 C C . ASP A 1 87 ? -9.494 8.694 6.953 1.00 37.97 87 ASP A C 1
ATOM 726 O O . ASP A 1 87 ? -8.293 8.795 6.682 1.00 37.97 87 ASP A O 1
ATOM 730 N N . LEU A 1 88 ? -10.181 7.593 6.632 1.00 41.66 88 LEU A N 1
ATOM 731 C CA . LEU A 1 88 ? -9.659 6.591 5.719 1.00 41.66 88 LEU A CA 1
ATOM 732 C C . LEU A 1 88 ? -9.932 7.094 4.303 1.00 41.66 88 LEU A C 1
ATOM 734 O O . LEU A 1 88 ? -11.051 7.529 4.014 1.00 41.66 88 LEU A O 1
ATOM 738 N N . PRO A 1 89 ? -8.943 7.022 3.399 1.00 48.84 89 PRO A N 1
ATOM 739 C CA . PRO A 1 89 ? -9.150 7.442 2.031 1.00 48.84 89 PRO A CA 1
ATOM 740 C C . PRO A 1 89 ? -10.268 6.575 1.456 1.00 48.84 89 PRO A C 1
ATOM 742 O O . PRO A 1 89 ? -10.133 5.348 1.392 1.00 48.84 89 PRO A O 1
ATOM 745 N N . LEU A 1 90 ? -11.366 7.200 1.008 1.00 57.66 90 LEU A N 1
ATOM 746 C CA . LEU A 1 90 ? -12.209 6.569 -0.004 1.00 57.66 90 LEU A CA 1
ATOM 747 C C . LEU A 1 90 ? -11.250 6.007 -1.054 1.00 57.66 90 LEU A C 1
ATOM 749 O O . LEU A 1 90 ? -10.298 6.693 -1.416 1.00 57.66 90 LEU A O 1
ATOM 753 N N . ASP A 1 91 ? -11.455 4.774 -1.523 1.00 74.94 91 ASP A N 1
ATOM 754 C CA . ASP A 1 91 ? -10.627 4.204 -2.588 1.00 74.94 91 ASP A CA 1
ATOM 755 C C . ASP A 1 91 ? -10.686 5.137 -3.816 1.00 74.94 91 ASP A C 1
ATOM 757 O O . ASP A 1 91 ? -11.557 4.990 -4.682 1.00 74.94 91 ASP A O 1
ATOM 761 N N . CYS A 1 92 ? -9.762 6.104 -3.905 1.00 81.88 92 CYS A N 1
ATOM 762 C CA . CYS A 1 92 ? -9.771 7.171 -4.906 1.00 81.88 92 CYS A CA 1
ATOM 763 C C . CYS A 1 92 ? -9.810 6.567 -6.310 1.00 81.88 92 CYS A C 1
ATOM 765 O O . CYS A 1 92 ? -10.460 7.087 -7.211 1.00 81.88 92 CYS A O 1
ATOM 767 N N . LEU A 1 93 ? -9.187 5.395 -6.470 1.00 87.38 93 LEU A N 1
ATOM 768 C CA . LEU A 1 93 ? -9.269 4.563 -7.662 1.00 87.38 93 LEU A CA 1
ATOM 769 C C . LEU A 1 93 ? -10.715 4.335 -8.128 1.00 87.38 93 LEU A C 1
ATOM 771 O O . LEU A 1 93 ? -11.029 4.606 -9.287 1.00 87.38 93 LEU A O 1
ATOM 775 N N . TYR A 1 94 ? -11.583 3.812 -7.260 1.00 88.00 94 TYR A N 1
ATOM 776 C CA . TYR A 1 94 ? -12.962 3.493 -7.626 1.00 8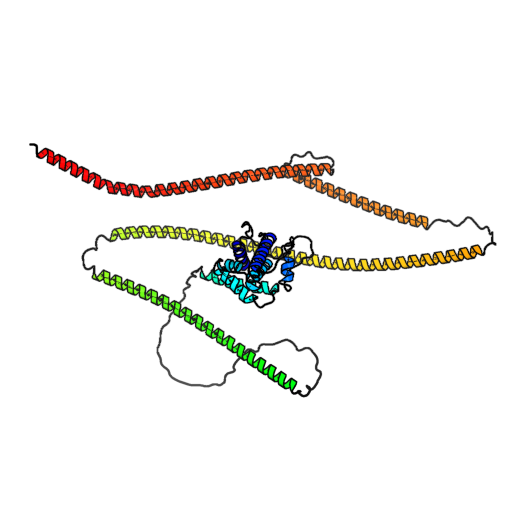8.00 94 TYR A CA 1
ATOM 777 C C . TYR A 1 94 ? -13.788 4.762 -7.793 1.00 88.00 94 TYR A C 1
ATOM 779 O O . TYR A 1 94 ? -14.554 4.848 -8.749 1.00 88.00 94 TYR A O 1
ATOM 787 N N . VAL A 1 95 ? -13.577 5.772 -6.945 1.00 88.00 95 VAL A N 1
ATOM 788 C CA . VAL A 1 95 ? -14.290 7.050 -7.058 1.00 88.00 95 VAL A CA 1
ATOM 789 C C . VAL A 1 95 ? -13.997 7.723 -8.399 1.00 88.00 95 VAL A C 1
ATOM 791 O O . VAL A 1 95 ? -14.924 7.971 -9.166 1.00 88.00 95 VAL A O 1
ATOM 794 N N . TYR A 1 96 ? -12.727 7.929 -8.759 1.00 89.25 96 TYR A N 1
ATOM 795 C CA . TYR A 1 96 ? -12.367 8.519 -10.053 1.00 89.25 96 TYR A CA 1
ATOM 796 C C . TYR A 1 96 ? -12.833 7.669 -11.238 1.00 89.25 96 TYR A C 1
ATOM 798 O O . TYR A 1 96 ? -13.271 8.215 -12.251 1.00 89.25 96 TYR A O 1
ATOM 806 N N . THR A 1 97 ? -12.814 6.338 -11.106 1.00 91.00 97 THR A N 1
ATOM 807 C CA . THR A 1 97 ? -13.374 5.437 -12.127 1.00 91.00 97 THR A CA 1
ATOM 808 C C . THR A 1 97 ? -14.872 5.681 -12.327 1.00 91.00 97 THR A C 1
ATOM 810 O O . THR A 1 97 ? -15.343 5.741 -13.464 1.00 91.00 97 THR A O 1
ATOM 813 N N . LEU A 1 98 ? -15.626 5.859 -11.241 1.00 89.81 98 LEU A N 1
ATOM 814 C CA . LEU A 1 98 ? -17.064 6.124 -11.282 1.00 89.81 98 LEU A CA 1
ATOM 815 C C . LEU A 1 98 ? -17.390 7.526 -11.810 1.00 89.81 98 LEU A C 1
ATOM 817 O O . LEU A 1 98 ? -18.377 7.670 -12.533 1.00 89.81 98 LEU A O 1
ATOM 821 N N . LEU A 1 99 ? -16.564 8.537 -11.518 1.00 90.19 99 LEU A N 1
ATOM 822 C CA . LEU A 1 99 ? -16.698 9.890 -12.078 1.00 90.19 99 LEU A CA 1
ATOM 823 C C . LEU A 1 99 ? -16.437 9.904 -13.593 1.00 90.19 99 LEU A C 1
ATOM 825 O O . LEU A 1 99 ? -17.219 10.475 -14.362 1.00 90.19 99 LEU A O 1
ATOM 829 N N . LEU A 1 100 ? -15.389 9.209 -14.044 1.00 91.25 100 LEU A N 1
ATOM 830 C CA . LEU A 1 100 ? -15.103 9.014 -15.466 1.00 91.25 100 LEU A CA 1
ATOM 831 C C . LEU A 1 100 ? -16.258 8.277 -16.164 1.00 91.25 100 LEU A C 1
ATOM 833 O O . LEU A 1 100 ? -16.776 8.736 -17.180 1.00 91.25 100 LEU A O 1
ATOM 837 N N . HIS A 1 101 ? -16.723 7.168 -15.585 1.00 91.00 101 HIS A N 1
ATOM 838 C CA . HIS A 1 101 ? -17.870 6.429 -16.108 1.00 91.00 101 HIS A CA 1
ATOM 839 C C . HIS A 1 101 ? -19.139 7.290 -16.154 1.00 91.00 101 HIS A C 1
ATOM 841 O O . HIS A 1 101 ? -19.878 7.278 -17.138 1.00 91.00 101 HIS A O 1
ATOM 847 N N . TYR A 1 102 ? -19.391 8.080 -15.112 1.00 89.50 102 TYR A N 1
ATOM 848 C CA . TYR A 1 102 ? -20.581 8.915 -15.035 1.00 89.50 102 TYR A CA 1
ATOM 849 C C . TYR A 1 102 ? -20.602 9.968 -16.144 1.00 89.50 102 TYR A C 1
ATOM 851 O O . TYR A 1 102 ? -21.593 10.075 -16.862 1.00 89.50 102 TYR A O 1
ATOM 859 N N . SER A 1 103 ? -19.498 10.694 -16.316 1.00 88.00 103 SER A N 1
ATOM 860 C CA . SER A 1 103 ? -19.379 11.792 -17.284 1.00 88.00 103 SER A CA 1
ATOM 861 C C . SER A 1 103 ? -19.320 11.343 -18.748 1.00 88.00 103 SER A C 1
ATOM 863 O O . SER A 1 103 ? -19.628 12.126 -19.650 1.00 88.00 103 SER A O 1
ATOM 865 N N . CYS A 1 104 ? -18.928 10.094 -19.011 1.00 87.62 104 CYS A N 1
ATOM 866 C CA . CYS A 1 104 ? -18.819 9.568 -20.372 1.00 87.62 104 CYS A CA 1
ATOM 867 C C . CYS A 1 104 ? -19.959 8.629 -20.780 1.00 87.62 104 CYS A C 1
ATOM 869 O O . CYS A 1 104 ? -20.274 8.585 -21.969 1.00 87.62 104 CYS A O 1
ATOM 871 N N . VAL A 1 105 ? -20.566 7.903 -19.834 1.00 85.94 105 VAL A N 1
ATOM 872 C CA . VAL A 1 105 ? -21.561 6.853 -20.112 1.00 85.94 105 VAL A CA 1
ATOM 873 C C . VAL A 1 105 ? -22.947 7.222 -19.587 1.00 85.94 105 VAL A C 1
ATOM 875 O O . VAL A 1 105 ? -23.893 7.255 -20.368 1.00 85.94 105 VAL A O 1
ATOM 878 N N . LYS A 1 106 ? -23.095 7.525 -18.287 1.00 83.50 106 LYS A N 1
ATOM 879 C CA . LYS A 1 106 ? -24.422 7.817 -17.702 1.00 83.50 106 LYS A CA 1
ATOM 880 C C . LYS A 1 106 ? -24.971 9.179 -18.121 1.00 83.50 106 LYS A C 1
ATOM 882 O O . LYS A 1 106 ? -26.134 9.287 -18.498 1.00 83.50 106 LYS A O 1
ATOM 887 N N . LYS A 1 107 ? -24.136 10.213 -18.054 1.00 83.50 107 LYS A N 1
ATOM 888 C CA . LYS A 1 107 ? -24.435 11.576 -18.503 1.00 83.50 107 LYS A CA 1
ATOM 889 C C . LYS A 1 107 ? -23.348 12.027 -19.477 1.00 83.50 107 LYS A C 1
ATOM 891 O O . LYS A 1 107 ? -22.442 12.754 -19.072 1.00 83.50 107 LYS A O 1
ATOM 896 N N . PRO A 1 108 ? -23.410 11.587 -20.747 1.00 81.75 108 PRO A N 1
ATOM 897 C CA . PRO A 1 108 ? -22.386 11.902 -21.732 1.00 81.75 108 PRO A CA 1
ATOM 898 C C . PRO A 1 108 ? -22.314 13.413 -21.954 1.00 81.75 108 PRO A C 1
ATOM 900 O O . PRO A 1 108 ? -23.248 14.035 -22.469 1.00 81.75 108 PRO A O 1
ATOM 903 N N . SER A 1 109 ? -21.187 13.999 -21.569 1.00 83.81 109 SER A N 1
ATOM 904 C CA . SER A 1 109 ? -20.886 15.409 -21.790 1.00 83.81 109 SER A CA 1
ATOM 905 C C . SER A 1 109 ? -19.802 15.551 -22.854 1.00 83.81 109 SER A C 1
ATOM 907 O O . SER A 1 109 ? -18.743 14.925 -22.782 1.00 83.81 109 SER A O 1
ATOM 909 N N . LEU A 1 110 ? -20.056 16.426 -23.834 1.00 83.06 110 LEU A N 1
ATOM 910 C CA . LEU A 1 110 ? -19.111 16.723 -24.916 1.00 83.06 110 LEU A CA 1
ATOM 911 C C . LEU A 1 110 ? -17.771 17.235 -24.381 1.00 83.06 110 LEU A C 1
ATOM 913 O O . LEU A 1 110 ? -16.732 16.980 -24.983 1.00 83.06 110 LEU A O 1
ATOM 917 N N . PHE A 1 111 ? -17.786 17.932 -23.244 1.00 87.50 111 PHE A N 1
ATOM 918 C CA . PHE A 1 111 ? -16.574 18.400 -22.585 1.00 87.50 111 PHE A CA 1
ATOM 919 C C . PHE A 1 111 ? -15.672 17.224 -22.183 1.00 87.50 111 PHE A C 1
ATOM 921 O O . PHE A 1 111 ? -14.508 17.179 -22.576 1.00 87.50 111 PHE A O 1
ATOM 928 N N . PHE A 1 112 ? -16.225 16.233 -21.481 1.00 87.88 112 PHE A N 1
ATOM 929 C CA . PHE A 1 112 ? -15.465 15.070 -21.018 1.00 87.88 112 PHE A CA 1
ATOM 930 C C . PHE A 1 112 ? -15.096 14.113 -22.156 1.00 87.88 112 PHE A C 1
ATOM 932 O O . PHE A 1 112 ? -13.991 13.579 -22.159 1.00 87.88 112 PHE A O 1
ATOM 939 N N . HIS A 1 113 ? -15.943 13.962 -23.180 1.00 87.31 113 HIS A N 1
ATOM 940 C CA . HIS A 1 113 ? -15.572 13.215 -24.391 1.00 87.31 113 HIS A CA 1
ATOM 941 C C . HIS A 1 113 ? -14.403 13.869 -25.137 1.00 87.31 113 HIS A C 1
ATOM 943 O O . HIS A 1 113 ? -13.495 13.171 -25.584 1.00 87.31 113 HIS A O 1
ATOM 949 N N . ASN A 1 114 ? -14.371 15.202 -25.221 1.00 88.44 114 ASN A N 1
ATOM 950 C CA . ASN A 1 114 ? -13.238 15.920 -25.807 1.00 88.44 114 ASN A CA 1
ATOM 951 C C . ASN A 1 114 ? -11.951 15.741 -24.993 1.00 88.44 114 ASN A C 1
ATOM 953 O O . ASN A 1 114 ? -10.883 15.651 -25.591 1.00 88.44 114 ASN A O 1
ATOM 957 N N . ILE A 1 115 ? -12.039 15.661 -23.662 1.00 89.31 115 ILE A N 1
ATOM 958 C CA . ILE A 1 115 ? -10.891 15.318 -22.809 1.00 89.31 115 ILE A CA 1
ATOM 959 C C . ILE A 1 115 ? -10.413 13.901 -23.124 1.00 89.31 115 ILE A C 1
ATOM 961 O O . ILE A 1 115 ? -9.232 13.702 -23.394 1.00 89.31 115 ILE A O 1
ATOM 965 N N . CYS A 1 116 ? -11.323 12.924 -23.178 1.00 89.31 116 CYS A N 1
ATOM 966 C CA . CYS A 1 116 ? -10.961 11.554 -23.530 1.00 89.31 116 CYS A CA 1
ATOM 967 C C . CYS A 1 116 ? -10.281 11.468 -24.906 1.00 89.31 116 CYS A C 1
ATOM 969 O O . CYS A 1 116 ? -9.297 10.753 -25.037 1.00 89.31 116 CYS A O 1
ATOM 971 N N . ASN A 1 117 ? -10.726 12.248 -25.895 1.00 88.38 117 ASN A N 1
ATOM 972 C CA . ASN A 1 117 ? -10.133 12.280 -27.239 1.00 88.38 117 ASN A CA 1
ATOM 973 C C . ASN A 1 117 ? -8.751 12.956 -27.314 1.00 88.38 117 ASN A C 1
ATOM 975 O O . ASN A 1 117 ? -8.050 12.786 -28.311 1.00 88.38 117 ASN A O 1
ATOM 979 N N . LYS A 1 118 ? -8.353 13.736 -26.301 1.00 88.50 118 LYS A N 1
ATOM 980 C CA . LYS A 1 118 ? -7.020 14.361 -26.222 1.00 88.50 118 LYS A CA 1
ATOM 981 C C . LYS A 1 118 ? -5.969 13.460 -25.573 1.00 88.50 118 LYS A C 1
ATOM 983 O O . LYS A 1 118 ? -4.778 13.718 -25.725 1.00 88.50 118 LYS A O 1
ATOM 988 N N . LEU A 1 119 ? -6.393 12.405 -24.876 1.00 90.56 119 LEU A N 1
ATOM 989 C CA . LEU A 1 119 ? -5.488 11.465 -24.214 1.00 90.56 119 LEU A CA 1
ATOM 990 C C . LEU A 1 119 ? -4.667 10.646 -25.228 1.00 90.56 119 LEU A C 1
ATOM 992 O O . LEU A 1 119 ? -5.082 10.498 -26.375 1.00 90.56 119 LEU A O 1
ATOM 996 N N . PRO A 1 120 ? -3.534 10.043 -24.828 1.00 91.75 120 PRO A N 1
ATOM 997 C CA . PRO A 1 120 ? -2.782 9.129 -25.689 1.00 91.75 120 PRO A CA 1
ATOM 998 C C . PRO A 1 120 ? -3.626 7.943 -26.185 1.00 91.75 120 PRO A C 1
ATOM 1000 O O . PRO A 1 120 ? -4.475 7.433 -25.456 1.00 91.75 120 PRO A O 1
ATOM 1003 N N . GLU A 1 121 ? -3.347 7.441 -27.392 1.00 87.94 121 GLU A N 1
ATOM 1004 C CA . GLU A 1 121 ? -4.123 6.369 -28.049 1.00 87.94 121 GLU A CA 1
ATOM 1005 C C . GLU A 1 121 ? -4.238 5.090 -27.197 1.00 87.94 121 GLU A C 1
ATOM 1007 O O . GLU A 1 121 ? -5.305 4.477 -27.110 1.00 87.94 121 GLU A O 1
ATOM 1012 N N . LEU A 1 122 ? -3.166 4.729 -26.482 1.00 87.44 122 LEU A N 1
ATOM 1013 C CA . LEU A 1 122 ? -3.173 3.612 -25.532 1.00 87.44 122 LEU A CA 1
ATOM 1014 C C . LEU A 1 122 ? -4.203 3.825 -24.410 1.00 87.44 122 LEU A C 1
ATOM 1016 O O . LEU A 1 122 ? -4.942 2.909 -24.050 1.00 87.44 122 LEU A O 1
ATOM 1020 N N . THR A 1 123 ? -4.272 5.042 -23.877 1.00 88.81 123 THR A N 1
ATOM 1021 C CA . THR A 1 123 ? -5.170 5.450 -22.790 1.00 88.81 123 THR A CA 1
ATOM 1022 C C . THR A 1 123 ? -6.615 5.500 -23.272 1.00 88.81 123 THR A C 1
ATOM 1024 O O . THR A 1 123 ? -7.497 4.963 -22.603 1.00 88.81 123 THR A O 1
ATOM 1027 N N . GLN A 1 124 ? -6.852 6.037 -24.472 1.00 89.88 124 GLN A N 1
ATOM 1028 C CA . GLN A 1 124 ? -8.162 6.002 -25.128 1.00 89.88 124 GLN A CA 1
ATOM 1029 C C . GLN A 1 124 ? -8.654 4.567 -25.322 1.00 89.88 124 GLN A C 1
ATOM 1031 O O . GLN A 1 124 ? -9.789 4.246 -24.976 1.00 89.88 124 GLN A O 1
ATOM 1036 N N . THR A 1 125 ? -7.781 3.681 -25.808 1.00 89.31 125 THR A N 1
ATOM 1037 C CA . THR A 1 125 ? -8.097 2.262 -26.026 1.00 89.31 125 THR A CA 1
ATOM 1038 C C . THR A 1 125 ? -8.455 1.562 -24.715 1.00 89.31 125 THR A C 1
ATOM 1040 O O . THR A 1 125 ? -9.421 0.800 -24.660 1.00 89.31 125 THR A O 1
ATOM 1043 N N . CYS A 1 126 ? -7.727 1.857 -23.634 1.00 89.19 126 CYS A N 1
ATOM 1044 C CA . CYS A 1 126 ? -8.021 1.330 -22.301 1.00 89.19 126 CYS A CA 1
ATOM 1045 C C . CYS A 1 126 ? -9.385 1.808 -21.779 1.00 89.19 126 CYS A C 1
ATOM 1047 O O . CYS A 1 126 ? -10.176 0.991 -21.307 1.00 89.19 126 CYS A O 1
ATOM 1049 N N . ILE A 1 127 ? -9.685 3.105 -21.901 1.00 90.31 127 ILE A N 1
ATOM 1050 C CA . ILE A 1 127 ? -10.966 3.692 -21.477 1.00 90.31 127 ILE A CA 1
ATOM 1051 C C . ILE A 1 127 ? -12.129 3.134 -22.313 1.00 90.31 127 ILE A C 1
ATOM 1053 O O . ILE A 1 127 ? -13.159 2.752 -21.764 1.00 90.31 127 ILE A O 1
ATOM 1057 N N . ALA A 1 128 ? -11.961 3.010 -23.631 1.00 88.50 128 ALA A N 1
ATOM 1058 C CA . ALA A 1 128 ? -12.979 2.449 -24.516 1.00 88.50 128 ALA A CA 1
ATOM 1059 C C . ALA A 1 128 ? -13.245 0.962 -24.229 1.00 88.50 128 ALA A C 1
ATOM 1061 O O . ALA A 1 128 ? -14.397 0.523 -24.248 1.00 88.50 128 ALA A O 1
ATOM 1062 N N . SER A 1 129 ? -12.195 0.186 -23.938 1.00 87.38 129 SER A N 1
ATOM 1063 C CA . SER A 1 129 ? -12.333 -1.210 -23.512 1.00 87.38 129 SER A CA 1
ATOM 1064 C C . SER A 1 129 ? -13.089 -1.318 -22.191 1.00 87.38 129 SER A C 1
ATOM 1066 O O . SER A 1 129 ? -13.955 -2.179 -22.065 1.00 87.38 129 SER A O 1
ATOM 1068 N N . PHE A 1 130 ? -12.793 -0.432 -21.236 1.00 91.00 130 PHE A N 1
ATOM 1069 C CA . PHE A 1 130 ? -13.504 -0.365 -19.964 1.00 91.00 130 PHE A CA 1
ATOM 1070 C C . PHE A 1 130 ? -14.992 -0.053 -20.173 1.00 91.00 130 PHE A C 1
ATOM 1072 O O . PHE A 1 130 ? -15.842 -0.825 -19.740 1.00 91.00 130 PHE A O 1
ATOM 1079 N N . PHE A 1 131 ? -15.326 1.007 -20.917 1.00 90.19 131 PHE A N 1
ATOM 1080 C CA . PHE A 1 131 ? -16.725 1.370 -21.169 1.00 90.19 131 PHE A CA 1
ATOM 1081 C C . PHE A 1 131 ? -17.500 0.268 -21.888 1.00 90.19 131 PHE A C 1
ATOM 1083 O O . PHE A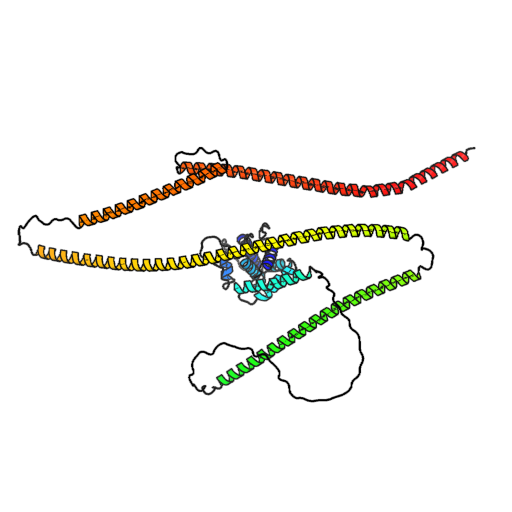 1 131 ? -18.634 -0.018 -21.517 1.00 90.19 131 PHE A O 1
ATOM 1090 N N . ARG A 1 132 ? -16.889 -0.426 -22.855 1.00 86.06 132 ARG A N 1
ATOM 1091 C CA . ARG A 1 132 ? -17.530 -1.567 -23.529 1.00 86.06 132 ARG A CA 1
ATOM 1092 C C . ARG A 1 132 ? -17.994 -2.648 -22.547 1.00 86.06 132 ARG A C 1
ATOM 1094 O O . ARG A 1 132 ? -19.000 -3.303 -22.794 1.00 86.06 132 ARG A O 1
ATOM 1101 N N . GLU A 1 133 ? -17.266 -2.835 -21.453 1.00 83.06 133 GLU A N 1
ATOM 1102 C CA . GLU A 1 133 ? -17.582 -3.816 -20.419 1.00 83.06 133 GLU A CA 1
ATOM 1103 C C . GLU A 1 133 ? -18.584 -3.281 -19.373 1.00 83.06 133 GLU A C 1
ATOM 1105 O O . GLU A 1 133 ? -19.277 -4.074 -18.730 1.00 83.06 133 GLU A O 1
ATOM 1110 N N . THR A 1 134 ? -18.717 -1.958 -19.211 1.00 83.81 134 THR A N 1
ATOM 1111 C CA . THR A 1 134 ? -19.507 -1.342 -18.125 1.00 83.81 134 THR A CA 1
ATOM 1112 C C . THR A 1 134 ? -20.802 -0.642 -18.544 1.00 83.81 134 THR A C 1
ATOM 1114 O O . THR A 1 134 ? -21.616 -0.365 -17.669 1.00 83.81 134 THR A O 1
ATOM 1117 N N . VAL A 1 135 ? -21.027 -0.369 -19.835 1.00 79.94 135 VAL A N 1
ATOM 1118 C CA . VAL A 1 135 ? -22.157 0.461 -20.315 1.00 79.94 135 VAL A CA 1
ATOM 1119 C C . VAL A 1 135 ? -23.545 -0.067 -19.914 1.00 79.94 135 VAL A C 1
ATOM 1121 O O . VAL A 1 135 ? -24.393 0.732 -19.530 1.00 79.94 135 VAL A O 1
ATOM 1124 N N . ASP A 1 136 ? -23.758 -1.387 -19.908 1.00 73.88 136 ASP A N 1
ATOM 1125 C CA . ASP A 1 136 ? -25.079 -2.002 -19.669 1.00 73.88 136 ASP A CA 1
ATOM 1126 C C . ASP A 1 136 ? -25.151 -2.840 -18.375 1.00 73.88 136 ASP A C 1
ATOM 1128 O O . ASP A 1 136 ? -25.951 -3.775 -18.269 1.00 73.88 136 ASP A O 1
ATOM 1132 N N . ARG A 1 137 ? -24.280 -2.582 -17.389 1.00 75.19 137 ARG A N 1
ATOM 1133 C CA . ARG A 1 137 ? -24.163 -3.432 -16.188 1.00 75.19 137 ARG A CA 1
ATOM 1134 C C . ARG A 1 137 ? -24.183 -2.652 -14.879 1.00 75.19 137 ARG A C 1
ATOM 1136 O O . ARG A 1 137 ? -23.776 -1.497 -14.804 1.00 75.19 137 ARG A O 1
ATOM 1143 N N . LEU A 1 138 ? -24.650 -3.324 -13.827 1.00 78.62 138 LEU A N 1
ATOM 1144 C CA . LEU A 1 138 ? -24.602 -2.817 -12.457 1.00 78.62 138 LEU A CA 1
ATOM 1145 C C . LEU A 1 138 ? -23.148 -2.818 -11.968 1.00 78.62 138 LEU A C 1
ATOM 1147 O O . LEU A 1 138 ? -22.463 -3.839 -12.028 1.00 78.62 138 LEU A O 1
ATOM 1151 N N . LEU A 1 139 ? -22.674 -1.661 -11.508 1.00 80.44 139 LEU A N 1
ATOM 1152 C CA . LEU A 1 139 ? -21.276 -1.441 -11.136 1.00 80.44 139 LEU A CA 1
ATOM 1153 C C . LEU A 1 139 ? -21.052 -1.711 -9.646 1.00 80.44 139 LEU A C 1
ATOM 1155 O O . LEU A 1 139 ? -20.835 -0.786 -8.866 1.00 80.44 139 LEU A O 1
ATOM 1159 N N . THR A 1 140 ? -21.097 -2.988 -9.262 1.00 81.94 140 THR A N 1
ATOM 1160 C CA . THR A 1 140 ? -20.637 -3.415 -7.933 1.00 81.94 140 THR A CA 1
ATOM 1161 C C . THR A 1 140 ? -19.118 -3.280 -7.822 1.00 81.94 140 THR A C 1
ATOM 1163 O O . THR A 1 140 ? -18.397 -3.224 -8.827 1.00 81.94 140 THR A O 1
ATOM 1166 N N . ARG A 1 141 ? -18.601 -3.246 -6.592 1.00 81.12 141 ARG A N 1
ATOM 1167 C CA . ARG A 1 141 ? -17.162 -3.115 -6.333 1.00 81.12 141 ARG A CA 1
ATOM 1168 C C . ARG A 1 141 ? -16.360 -4.277 -6.924 1.00 81.12 141 ARG A C 1
ATOM 1170 O O . ARG A 1 141 ? -15.318 -4.054 -7.540 1.00 81.12 141 ARG A O 1
ATOM 1177 N N . GLU A 1 142 ? -16.857 -5.504 -6.795 1.00 80.56 142 GLU A N 1
ATOM 1178 C CA . GLU A 1 142 ? -16.223 -6.703 -7.349 1.00 80.56 142 GLU A CA 1
ATOM 1179 C C . GLU A 1 142 ? -16.164 -6.617 -8.875 1.00 80.56 142 GLU A C 1
ATOM 1181 O O . GLU A 1 142 ? -15.118 -6.886 -9.471 1.00 80.56 142 GLU A O 1
ATOM 1186 N N . TYR A 1 143 ? -17.253 -6.168 -9.505 1.00 83.75 143 TYR A N 1
ATOM 1187 C CA . TYR A 1 143 ? -17.319 -6.025 -10.953 1.00 83.75 143 TYR A CA 1
ATOM 1188 C C . TYR A 1 143 ? -16.372 -4.940 -11.469 1.00 83.75 143 TYR A C 1
ATOM 1190 O O . TYR A 1 143 ? -15.622 -5.182 -12.413 1.00 83.75 143 TYR A O 1
ATOM 1198 N N . LEU A 1 144 ? -16.329 -3.778 -10.808 1.00 85.12 144 LEU A N 1
ATOM 1199 C CA . LEU A 1 144 ? -15.360 -2.722 -11.108 1.00 85.12 144 LEU A CA 1
ATOM 1200 C C . LEU A 1 144 ? -13.924 -3.235 -10.989 1.00 85.12 144 LEU A C 1
ATOM 1202 O O . LEU A 1 144 ? -13.113 -2.993 -11.878 1.00 85.12 144 LEU A O 1
ATOM 1206 N N . SER A 1 145 ? -13.609 -3.983 -9.928 1.00 84.38 145 SER A N 1
ATOM 1207 C CA . SER A 1 145 ? -12.269 -4.543 -9.734 1.00 84.38 145 SER A CA 1
ATOM 1208 C C . SER A 1 145 ? -11.873 -5.514 -10.856 1.00 84.38 145 SER A C 1
ATOM 1210 O O . SER A 1 145 ? -10.726 -5.497 -11.310 1.00 84.38 145 SER A O 1
ATOM 1212 N N . GLN A 1 146 ? -12.826 -6.313 -11.346 1.00 84.38 146 GLN A N 1
ATOM 1213 C CA . GLN A 1 146 ? -12.614 -7.256 -12.440 1.00 84.38 146 GLN A CA 1
ATOM 1214 C C . GLN A 1 146 ? -12.469 -6.544 -13.789 1.00 84.38 146 GLN A C 1
ATOM 1216 O O . GLN A 1 146 ? -11.529 -6.836 -14.525 1.00 84.38 146 GLN A O 1
ATOM 1221 N N . ALA A 1 147 ? -13.339 -5.576 -14.089 1.00 84.62 147 ALA A N 1
ATOM 1222 C CA . ALA A 1 147 ? -13.269 -4.781 -15.314 1.00 84.62 147 ALA A CA 1
ATOM 1223 C C . ALA A 1 147 ? -11.944 -3.998 -15.392 1.00 84.62 147 ALA A C 1
ATOM 1225 O O . ALA A 1 147 ? -11.262 -4.002 -16.414 1.00 84.62 147 ALA A O 1
ATOM 1226 N N . ILE A 1 148 ? -11.503 -3.411 -14.274 1.00 88.75 148 ILE A N 1
ATOM 1227 C CA . ILE A 1 148 ? -10.195 -2.749 -14.163 1.00 88.75 148 ILE A CA 1
ATOM 1228 C C . ILE A 1 148 ? -9.045 -3.737 -14.423 1.00 88.75 148 ILE A C 1
ATOM 1230 O O . ILE A 1 148 ? -8.088 -3.409 -15.129 1.00 88.75 148 ILE A O 1
ATOM 1234 N N . ALA A 1 149 ? -9.124 -4.955 -13.880 1.00 85.00 149 ALA A N 1
ATOM 1235 C CA . ALA A 1 149 ? -8.105 -5.981 -14.095 1.00 85.00 149 ALA A CA 1
ATOM 1236 C C . ALA A 1 149 ? -8.046 -6.458 -15.558 1.00 85.00 149 ALA A C 1
ATOM 1238 O O . ALA A 1 149 ? -6.954 -6.709 -16.074 1.00 85.00 149 ALA A O 1
ATOM 1239 N N . ASN A 1 150 ? -9.187 -6.527 -16.247 1.00 83.62 150 ASN A N 1
ATOM 1240 C CA . ASN A 1 150 ? -9.260 -6.886 -17.664 1.00 83.62 150 ASN A CA 1
ATOM 1241 C C . ASN A 1 150 ? -8.573 -5.830 -18.549 1.00 83.62 150 ASN A C 1
ATOM 1243 O O . ASN A 1 150 ? -7.842 -6.172 -19.480 1.00 83.62 150 ASN A O 1
ATOM 1247 N N . VAL A 1 151 ? -8.695 -4.544 -18.203 1.00 83.25 151 VAL A N 1
ATOM 1248 C CA . VAL A 1 151 ? -8.004 -3.449 -18.907 1.00 83.25 151 VAL A CA 1
ATOM 1249 C C . VAL A 1 151 ? -6.476 -3.547 -18.781 1.00 83.25 151 VAL A C 1
ATOM 1251 O O . VAL A 1 151 ? -5.753 -3.174 -19.705 1.00 83.25 151 VAL A O 1
ATOM 1254 N N . ALA A 1 152 ? -5.945 -4.113 -17.690 1.00 81.19 152 ALA A N 1
ATOM 1255 C CA . ALA A 1 152 ? -4.501 -4.313 -17.532 1.00 81.19 152 ALA A CA 1
ATOM 1256 C C . ALA A 1 152 ? -3.902 -5.290 -18.567 1.00 81.19 152 ALA A C 1
ATOM 1258 O O . ALA A 1 152 ? -2.697 -5.246 -18.832 1.00 81.19 152 ALA A O 1
ATOM 1259 N N . VAL A 1 153 ? -4.722 -6.159 -19.170 1.00 80.56 153 VAL A N 1
ATOM 1260 C CA . VAL A 1 153 ? -4.318 -7.021 -20.294 1.00 80.56 153 VAL A CA 1
ATOM 1261 C C . VAL A 1 153 ? -4.135 -6.182 -21.560 1.00 80.56 153 VAL A C 1
ATOM 1263 O O . VAL A 1 153 ? -3.087 -6.259 -22.200 1.00 80.56 153 VAL A O 1
ATOM 1266 N N . VAL A 1 154 ? -5.097 -5.302 -21.855 1.00 81.06 154 VAL A N 1
ATOM 1267 C CA . VAL A 1 154 ? -5.066 -4.382 -23.007 1.00 81.06 154 VAL A CA 1
ATOM 1268 C C . VAL A 1 154 ? -3.881 -3.419 -22.911 1.00 81.06 154 VAL A C 1
ATOM 1270 O O . VAL A 1 154 ? -3.140 -3.240 -23.877 1.00 81.06 154 VAL A O 1
ATOM 1273 N N . TYR A 1 155 ? -3.641 -2.862 -21.721 1.00 82.88 155 TYR A N 1
ATOM 1274 C CA . TYR A 1 155 ? -2.518 -1.958 -21.478 1.00 82.88 155 TYR A CA 1
ATOM 1275 C C . TYR A 1 155 ? -1.165 -2.643 -21.731 1.00 82.88 155 TYR A C 1
ATOM 1277 O O . TYR A 1 155 ? -0.282 -2.065 -22.362 1.00 82.88 155 TYR A O 1
ATOM 1285 N N . ARG A 1 156 ? -0.992 -3.897 -21.282 1.00 80.12 156 ARG A N 1
ATOM 1286 C CA . ARG A 1 156 ? 0.248 -4.660 -21.514 1.00 80.12 156 ARG A CA 1
ATOM 1287 C C . ARG A 1 156 ? 0.452 -5.005 -22.983 1.00 80.12 156 ARG A C 1
ATOM 1289 O O . ARG A 1 156 ? 1.569 -4.880 -23.475 1.00 80.12 156 ARG A O 1
ATOM 1296 N N . GLN A 1 157 ? -0.614 -5.373 -23.684 1.00 74.81 157 GLN A N 1
ATOM 1297 C CA . GLN A 1 157 ? -0.531 -5.719 -25.098 1.00 74.81 157 GLN A CA 1
ATOM 1298 C C . GLN A 1 157 ? -0.139 -4.515 -25.965 1.00 74.81 157 GLN A C 1
ATOM 1300 O O . GLN A 1 157 ? 0.671 -4.670 -26.872 1.00 74.81 157 GLN A O 1
ATOM 1305 N N . GLY A 1 158 ? -0.610 -3.309 -25.624 1.00 62.12 158 GLY A N 1
ATOM 1306 C CA . GLY A 1 158 ? -0.195 -2.074 -26.295 1.00 62.12 158 GLY A CA 1
ATOM 1307 C C . GLY A 1 158 ? 1.273 -1.686 -26.059 1.00 62.12 158 GLY A C 1
ATOM 1308 O O . GLY A 1 158 ? 1.924 -1.198 -26.981 1.00 62.12 158 GLY A O 1
ATOM 1309 N N . VAL A 1 159 ? 1.826 -1.958 -24.868 1.00 59.91 159 VAL A N 1
ATOM 1310 C CA . VAL A 1 159 ? 3.240 -1.682 -24.524 1.00 59.91 159 VAL A CA 1
ATOM 1311 C C . VAL A 1 159 ? 4.202 -2.689 -25.173 1.00 59.91 159 VAL A C 1
ATOM 1313 O O . VAL A 1 159 ? 5.302 -2.318 -25.580 1.00 59.91 159 VAL A O 1
ATOM 1316 N N . SER A 1 160 ? 3.801 -3.954 -25.328 1.00 49.94 160 SER A N 1
ATOM 1317 C CA . SER A 1 160 ? 4.632 -4.988 -25.968 1.00 49.94 160 SER A CA 1
ATOM 1318 C C . SER A 1 160 ? 4.849 -4.768 -27.471 1.00 49.94 160 SER A C 1
ATOM 1320 O O . SER A 1 160 ? 5.855 -5.219 -28.009 1.00 49.94 160 SER A O 1
ATOM 1322 N N . THR A 1 161 ? 3.972 -4.029 -28.151 1.00 40.59 161 THR A N 1
ATOM 1323 C CA . THR A 1 161 ? 4.161 -3.643 -29.562 1.00 40.59 161 THR A CA 1
ATOM 1324 C C . THR A 1 161 ? 5.233 -2.569 -29.779 1.00 40.59 161 THR A C 1
ATOM 1326 O O . THR A 1 161 ? 5.647 -2.371 -30.919 1.00 40.59 161 THR A O 1
ATOM 1329 N N . SER A 1 162 ? 5.710 -1.884 -28.727 1.00 37.34 162 SER A N 1
ATOM 1330 C CA . SER A 1 162 ? 6.698 -0.798 -28.853 1.00 37.34 162 SER A CA 1
ATOM 1331 C C . SER A 1 162 ? 8.120 -1.168 -28.418 1.00 37.34 162 SER A C 1
ATOM 1333 O O . SER A 1 162 ? 9.012 -0.328 -28.511 1.00 37.34 162 SER A O 1
ATOM 1335 N N . VAL A 1 163 ? 8.364 -2.391 -27.937 1.00 32.56 163 VAL A N 1
ATOM 1336 C CA . VAL A 1 163 ? 9.699 -2.836 -27.506 1.00 32.56 163 VAL A CA 1
ATOM 1337 C C . VAL A 1 163 ? 9.932 -4.258 -28.003 1.00 32.56 163 VAL A C 1
ATOM 1339 O O . VAL A 1 163 ? 9.404 -5.210 -27.442 1.00 32.56 163 VAL A O 1
ATOM 1342 N N . SER A 1 164 ? 10.724 -4.394 -29.067 1.00 31.12 164 SER A N 1
ATOM 1343 C CA . SER A 1 164 ? 11.202 -5.678 -29.591 1.00 31.12 164 SER A CA 1
ATOM 1344 C C . SER A 1 164 ? 12.450 -6.128 -28.824 1.00 31.12 164 SER A C 1
ATOM 1346 O O . SER A 1 164 ? 13.466 -5.435 -28.908 1.00 31.12 164 SER A O 1
ATOM 1348 N N . PRO A 1 165 ? 12.449 -7.293 -28.152 1.00 39.03 165 PRO A N 1
ATOM 1349 C CA . PRO A 1 165 ? 13.664 -7.942 -27.689 1.00 39.03 165 PRO A CA 1
ATOM 1350 C C . PRO A 1 165 ? 13.984 -9.140 -28.591 1.00 39.03 165 PRO A C 1
ATOM 1352 O O . PRO A 1 165 ? 13.234 -10.114 -28.663 1.00 39.03 165 PRO A O 1
ATOM 1355 N N . CYS A 1 166 ? 15.130 -9.077 -29.264 1.00 31.45 166 CYS A N 1
ATOM 1356 C CA . CYS A 1 166 ? 15.771 -10.247 -29.851 1.00 31.45 166 CYS A CA 1
ATOM 1357 C C . CYS A 1 166 ? 16.120 -11.246 -28.735 1.00 31.45 166 CYS A C 1
ATOM 1359 O O . CYS A 1 166 ? 16.754 -10.867 -27.750 1.00 31.45 166 CYS A O 1
ATOM 1361 N N . LEU A 1 167 ? 15.748 -12.516 -28.907 1.00 29.78 167 LEU A N 1
ATOM 1362 C CA . LEU A 1 167 ? 16.271 -13.633 -28.117 1.00 29.78 167 LEU A CA 1
ATOM 1363 C C . LEU A 1 167 ? 17.243 -14.477 -28.961 1.00 29.78 167 LEU A C 1
ATOM 1365 O O . LEU A 1 167 ? 17.123 -14.496 -30.188 1.00 29.78 167 LEU A O 1
ATOM 1369 N N . PRO A 1 168 ? 18.227 -15.134 -28.318 1.00 33.88 168 PRO A N 1
ATOM 1370 C CA . PRO A 1 168 ? 19.401 -15.685 -28.972 1.00 33.88 168 PRO A CA 1
ATOM 1371 C C . PRO A 1 168 ? 19.167 -17.100 -29.504 1.00 33.88 168 PRO A C 1
ATOM 1373 O O . PRO A 1 168 ? 18.556 -17.950 -28.857 1.00 33.88 168 PRO A O 1
ATOM 1376 N N . SER A 1 169 ? 19.731 -17.346 -30.683 1.00 30.17 169 SER A N 1
ATOM 1377 C CA . SER A 1 169 ? 19.841 -18.651 -31.323 1.00 30.17 169 SER A CA 1
ATOM 1378 C C . SER A 1 169 ? 20.573 -19.654 -30.430 1.00 30.17 169 SER A C 1
ATOM 1380 O O . SER A 1 169 ? 21.694 -19.402 -29.995 1.00 30.17 169 SER A O 1
ATOM 1382 N N . SER A 1 170 ? 19.977 -20.826 -30.228 1.00 27.50 170 SER A N 1
ATOM 1383 C CA . SER A 1 170 ? 20.703 -22.041 -29.860 1.00 27.50 170 SER A CA 1
ATOM 1384 C C . SER A 1 170 ? 20.541 -23.047 -30.990 1.00 27.50 170 SER A C 1
ATOM 1386 O O . SER A 1 170 ? 19.454 -23.548 -31.262 1.00 27.50 170 SER A O 1
ATOM 1388 N N . SER A 1 171 ? 21.651 -23.270 -31.682 1.00 31.58 171 SER A N 1
ATOM 1389 C CA . SER A 1 171 ? 21.876 -24.316 -32.669 1.00 31.58 171 SER A CA 1
ATOM 1390 C C . SER A 1 171 ? 21.935 -25.687 -32.002 1.00 31.58 171 SER A C 1
ATOM 1392 O O . SER A 1 171 ? 22.673 -25.828 -31.031 1.00 31.58 171 SER A O 1
ATOM 1394 N N . LEU A 1 172 ? 21.277 -26.691 -32.582 1.00 32.41 172 LEU A N 1
ATOM 1395 C CA . LEU A 1 172 ? 21.747 -28.081 -32.642 1.00 32.41 172 LEU A CA 1
ATOM 1396 C C . LEU A 1 172 ? 20.980 -28.798 -33.769 1.00 32.41 172 LEU A C 1
ATOM 1398 O O . LEU A 1 172 ? 19.787 -29.067 -33.656 1.00 32.41 172 LEU A O 1
ATOM 1402 N N . SER A 1 173 ? 21.682 -29.055 -34.872 1.00 32.19 173 SER A N 1
ATOM 1403 C CA . SER A 1 173 ? 21.285 -29.968 -35.957 1.00 32.19 173 SER A CA 1
ATOM 1404 C C . SER A 1 173 ? 21.412 -31.438 -35.487 1.00 32.19 173 SER A C 1
ATOM 1406 O O . SER A 1 173 ? 22.108 -31.677 -34.495 1.00 32.19 173 SER A O 1
ATOM 1408 N N . PRO A 1 174 ? 20.796 -32.436 -36.164 1.00 38.16 174 PRO A N 1
ATOM 1409 C CA . PRO A 1 174 ? 21.358 -32.923 -37.432 1.00 38.16 174 PRO A CA 1
ATOM 1410 C C . PRO A 1 174 ? 20.342 -33.283 -38.542 1.00 38.16 174 PRO A C 1
ATOM 1412 O O . PRO A 1 174 ? 19.364 -33.986 -38.323 1.00 38.16 174 PRO A O 1
ATOM 1415 N N . ASP A 1 175 ? 20.685 -32.792 -39.735 1.00 29.53 175 ASP A N 1
ATOM 1416 C CA . ASP A 1 175 ? 20.735 -33.438 -41.061 1.00 29.53 175 ASP A CA 1
ATOM 1417 C C . ASP A 1 175 ? 19.524 -34.202 -41.656 1.00 29.53 175 ASP A C 1
ATOM 1419 O O . ASP A 1 175 ? 19.088 -35.219 -41.118 1.00 29.53 175 ASP A O 1
ATOM 1423 N N . PRO A 1 176 ? 19.060 -33.813 -42.864 1.00 41.28 176 PRO A N 1
ATOM 1424 C CA . PRO A 1 176 ? 18.261 -34.653 -43.744 1.00 41.28 176 PRO A CA 1
ATOM 1425 C C . PRO A 1 176 ? 19.090 -35.141 -44.943 1.00 41.28 176 PRO A C 1
ATOM 1427 O O . PRO A 1 176 ? 19.729 -34.335 -45.616 1.00 41.28 176 PRO A O 1
ATOM 1430 N N . ARG A 1 177 ? 18.991 -36.433 -45.285 1.00 32.34 177 ARG A N 1
ATOM 1431 C CA . ARG A 1 177 ? 18.977 -36.940 -46.677 1.00 32.34 177 ARG A CA 1
ATOM 1432 C C . ARG A 1 177 ? 18.893 -38.463 -46.709 1.00 32.34 177 ARG A C 1
ATOM 1434 O O . ARG A 1 177 ? 19.822 -39.138 -46.272 1.00 32.34 177 ARG A O 1
ATOM 1441 N N . SER A 1 178 ? 17.832 -38.994 -47.312 1.00 27.92 178 SER A N 1
ATOM 1442 C CA . SER A 1 178 ? 17.894 -39.704 -48.605 1.00 27.92 178 SER A CA 1
ATOM 1443 C C . SER A 1 178 ? 16.531 -40.331 -48.920 1.00 27.92 178 SER A C 1
ATOM 1445 O O . SER A 1 178 ? 16.035 -41.152 -48.151 1.00 27.92 178 SER A O 1
ATOM 1447 N N . ASP A 1 179 ? 15.953 -39.931 -50.052 1.00 33.31 179 ASP A N 1
ATOM 1448 C CA . ASP A 1 179 ? 14.919 -40.679 -50.771 1.00 33.31 179 ASP A CA 1
ATOM 1449 C C . ASP A 1 179 ? 15.559 -41.886 -51.482 1.00 33.31 179 ASP A C 1
ATOM 1451 O O . ASP A 1 179 ? 16.655 -41.751 -52.023 1.00 33.31 179 ASP A O 1
ATOM 1455 N N . ASP A 1 180 ? 14.900 -43.052 -51.451 1.00 31.67 180 ASP A N 1
ATOM 1456 C CA . ASP A 1 180 ? 14.498 -43.857 -52.627 1.00 31.67 180 ASP A CA 1
ATOM 1457 C C . ASP A 1 180 ? 14.072 -45.299 -52.237 1.00 31.67 180 ASP A C 1
ATOM 1459 O O . ASP A 1 180 ? 14.647 -45.950 -51.366 1.00 31.67 180 ASP A O 1
ATOM 1463 N N . ALA A 1 181 ? 13.003 -45.770 -52.893 1.00 33.84 181 ALA A N 1
ATOM 1464 C CA . ALA A 1 181 ? 12.291 -47.064 -52.783 1.00 33.84 181 ALA A CA 1
ATOM 1465 C C . ALA A 1 181 ? 13.175 -48.307 -53.140 1.00 33.84 181 ALA A C 1
ATOM 1467 O O . ALA A 1 181 ? 14.276 -48.072 -53.635 1.00 33.84 181 ALA A O 1
ATOM 1468 N N . PRO A 1 182 ? 12.769 -49.616 -53.020 1.00 36.53 182 PRO A N 1
ATOM 1469 C CA . PRO A 1 182 ? 11.406 -50.198 -53.023 1.00 36.53 182 PRO A CA 1
ATOM 1470 C C . PRO A 1 182 ? 11.125 -51.444 -52.114 1.00 36.53 182 PRO A C 1
ATOM 1472 O O . PRO A 1 182 ? 12.005 -52.066 -51.530 1.00 36.53 182 PRO A O 1
ATOM 1475 N N . CYS A 1 183 ? 9.840 -51.828 -52.038 1.00 29.78 183 CYS A N 1
ATOM 1476 C CA . CYS A 1 183 ? 9.263 -53.079 -51.480 1.00 29.78 183 CYS A CA 1
ATOM 1477 C C . CYS A 1 183 ? 9.899 -54.372 -52.073 1.00 29.78 183 CYS A C 1
ATOM 1479 O O . CYS A 1 183 ? 10.374 -54.279 -53.208 1.00 29.78 183 CYS A O 1
ATOM 1481 N N . PRO A 1 184 ? 9.854 -55.585 -51.436 1.00 40.53 184 PRO A N 1
ATOM 1482 C CA . PRO A 1 184 ? 8.593 -56.308 -51.132 1.00 40.53 184 PRO A CA 1
ATOM 1483 C C . PRO A 1 184 ? 8.572 -57.339 -49.959 1.00 40.53 184 PRO A C 1
ATOM 1485 O O . PRO A 1 184 ? 9.602 -57.747 -49.428 1.00 40.53 184 PRO A O 1
ATOM 1488 N N . SER A 1 185 ? 7.361 -57.874 -49.701 1.00 26.77 185 SER A N 1
ATOM 1489 C CA . SER A 1 185 ? 6.995 -59.209 -49.138 1.00 26.77 185 SER A CA 1
ATOM 1490 C C . SER A 1 185 ? 6.364 -59.274 -47.727 1.00 26.77 185 SER A C 1
ATOM 1492 O O . SER A 1 185 ? 7.033 -59.192 -46.705 1.00 26.77 185 SER A O 1
ATOM 1494 N N . THR A 1 186 ? 5.050 -59.532 -47.720 1.00 28.77 186 THR A N 1
ATOM 1495 C CA . THR A 1 186 ? 4.170 -60.206 -46.723 1.00 28.77 186 THR A CA 1
ATOM 1496 C C . THR A 1 186 ? 4.703 -61.559 -46.189 1.00 28.77 186 THR A C 1
ATOM 1498 O O . THR A 1 186 ? 5.645 -62.073 -46.791 1.00 28.77 186 THR A O 1
ATOM 1501 N N . PRO A 1 187 ? 4.031 -62.279 -45.243 1.00 43.56 187 PRO A N 1
ATOM 1502 C CA . PRO A 1 187 ? 2.954 -61.934 -44.282 1.00 43.56 187 PRO A CA 1
ATOM 1503 C C . PRO A 1 187 ? 3.297 -62.370 -42.821 1.00 43.56 187 PRO A C 1
ATOM 1505 O O . PRO A 1 187 ? 4.272 -63.080 -42.596 1.00 43.56 187 PRO A O 1
ATOM 1508 N N . SER A 1 188 ? 2.546 -61.985 -41.776 1.00 27.83 188 SER A N 1
ATOM 1509 C CA . SER A 1 188 ? 1.641 -62.893 -41.024 1.00 27.83 188 SER A CA 1
ATOM 1510 C C . SER A 1 188 ? 0.997 -62.189 -39.811 1.00 27.83 188 SER A C 1
ATOM 1512 O O . SER A 1 188 ? 1.698 -61.660 -38.959 1.00 27.83 188 SER A O 1
ATOM 1514 N N . SER A 1 189 ? -0.335 -62.270 -39.743 1.00 27.84 189 SER A N 1
ATOM 1515 C CA . SER A 1 189 ? -1.167 -62.629 -38.576 1.00 27.84 189 SER A CA 1
ATOM 1516 C C . SER A 1 189 ? -0.979 -61.927 -37.217 1.00 27.84 189 SER A C 1
ATOM 1518 O O . SER A 1 189 ? -0.124 -62.326 -36.440 1.00 27.84 189 SER A O 1
ATOM 1520 N N . SER A 1 190 ? -1.923 -61.051 -36.838 1.00 28.19 190 SER A N 1
ATOM 1521 C CA . SER A 1 190 ? -2.971 -61.353 -35.830 1.00 28.19 190 SER A CA 1
ATOM 1522 C C . SER A 1 190 ? -3.774 -60.101 -35.422 1.00 28.19 190 SER A C 1
ATOM 1524 O O . SER A 1 190 ? -3.180 -59.100 -35.044 1.00 28.19 190 SER A O 1
ATOM 1526 N N . SER A 1 191 ? -5.113 -60.208 -35.489 1.00 28.92 191 SER A N 1
ATOM 1527 C CA . SER A 1 191 ? -6.142 -59.701 -34.546 1.00 28.92 191 SER A CA 1
ATOM 1528 C C . SER A 1 191 ? -5.767 -58.481 -33.676 1.00 28.92 191 SER A C 1
ATOM 1530 O O . SER A 1 191 ? -4.869 -58.567 -32.851 1.00 28.92 191 SER A O 1
ATOM 1532 N N . SER A 1 192 ? -6.472 -57.346 -33.661 1.00 30.95 192 SER A N 1
ATOM 1533 C CA . SER A 1 192 ? -7.882 -57.154 -33.265 1.00 30.95 192 SER A CA 1
ATOM 1534 C C . SER A 1 192 ? -8.262 -55.669 -33.461 1.00 30.95 192 SER A C 1
ATOM 1536 O O . SER A 1 192 ? -7.389 -54.806 -33.432 1.00 30.95 192 SER A O 1
ATOM 1538 N N . GLN A 1 193 ? -9.553 -55.377 -33.630 1.00 34.19 193 GLN A N 1
ATOM 1539 C CA . GLN A 1 193 ? -10.160 -54.047 -33.828 1.00 34.19 193 GLN A CA 1
ATOM 1540 C C . GLN A 1 193 ? -9.937 -53.009 -32.695 1.00 34.19 193 GLN A C 1
ATOM 1542 O O . GLN A 1 193 ? -9.563 -53.385 -31.585 1.00 34.19 193 GLN A O 1
ATOM 1547 N N . PRO A 1 194 ? -10.202 -51.705 -32.965 1.00 34.28 194 PRO A N 1
ATOM 1548 C CA . PRO A 1 194 ? -9.783 -50.584 -32.126 1.00 34.28 194 PRO A CA 1
ATOM 1549 C C . PRO A 1 194 ? -10.842 -50.172 -31.093 1.00 34.28 194 PRO A C 1
ATOM 1551 O O . PRO A 1 194 ? -12.037 -50.144 -31.385 1.00 34.28 194 PRO A O 1
ATOM 1554 N N . SER A 1 195 ? -10.385 -49.743 -29.916 1.00 26.95 195 SER A N 1
ATOM 1555 C CA . SER A 1 195 ? -11.214 -49.062 -28.917 1.00 26.95 195 SER A CA 1
ATOM 1556 C C . SER A 1 195 ? -10.831 -47.586 -28.862 1.00 26.95 195 SER A C 1
ATOM 1558 O O . SER A 1 195 ? -9.707 -47.232 -28.512 1.00 26.95 195 SER A O 1
ATOM 1560 N N . SER A 1 196 ? -11.786 -46.735 -29.234 1.00 28.45 196 SER A N 1
ATOM 1561 C CA . SER A 1 196 ? -11.761 -45.286 -29.042 1.00 28.45 196 SER A CA 1
ATOM 1562 C C . SER A 1 196 ? -11.787 -44.967 -27.544 1.00 28.45 196 SER A C 1
ATOM 1564 O O . SER A 1 196 ? -12.721 -45.351 -26.840 1.00 28.45 196 SER A O 1
ATOM 1566 N N . SER A 1 197 ? -10.757 -44.276 -27.058 1.00 29.78 197 SER A N 1
ATOM 1567 C CA . SER A 1 197 ? -10.663 -43.810 -25.674 1.00 29.78 197 SER A CA 1
ATOM 1568 C C . SER A 1 197 ? -11.077 -42.344 -25.597 1.00 29.78 197 SER A C 1
ATOM 1570 O O . SER A 1 197 ? -10.306 -41.447 -25.926 1.00 29.78 197 SER A O 1
ATOM 1572 N N . THR A 1 198 ? -12.305 -42.103 -25.146 1.00 36.78 198 THR A N 1
ATOM 1573 C CA . THR A 1 198 ? -12.755 -40.810 -24.608 1.00 36.78 198 THR A CA 1
ATOM 1574 C C . THR A 1 198 ? -12.484 -40.811 -23.096 1.00 36.78 198 THR A C 1
ATOM 1576 O O . THR A 1 198 ? -12.815 -41.803 -22.441 1.00 36.78 198 THR A O 1
ATOM 1579 N N . PRO A 1 199 ? -11.897 -39.761 -22.493 1.00 37.28 199 PRO A N 1
ATOM 1580 C CA . PRO A 1 199 ? -11.638 -39.752 -21.059 1.00 37.28 199 PRO A CA 1
ATOM 1581 C C . PRO A 1 199 ? -12.939 -39.492 -20.285 1.00 37.28 199 PRO A C 1
ATOM 1583 O O . PRO A 1 199 ? -13.621 -38.488 -20.489 1.00 37.28 199 PRO A O 1
ATOM 1586 N N . GLN A 1 200 ? -13.286 -40.413 -19.383 1.00 30.80 200 GLN A N 1
ATOM 1587 C CA . GLN A 1 200 ? -14.379 -40.244 -18.428 1.00 30.80 200 GLN A CA 1
ATOM 1588 C C . GLN A 1 200 ? -14.028 -39.161 -17.399 1.00 30.80 200 GLN A C 1
ATOM 1590 O O . GLN A 1 200 ? -13.138 -39.337 -16.566 1.00 30.80 200 GLN A O 1
ATOM 1595 N N . LEU A 1 201 ? -14.780 -38.060 -17.415 1.00 31.45 201 LEU A N 1
ATOM 1596 C CA . LEU A 1 201 ? -14.810 -37.087 -16.327 1.00 31.45 201 LEU A CA 1
ATOM 1597 C C . LEU A 1 201 ? -15.623 -37.658 -15.160 1.00 31.45 201 LEU A C 1
ATOM 1599 O O . LEU A 1 201 ? -16.844 -37.804 -15.197 1.00 31.45 201 LEU A O 1
ATOM 1603 N N . ARG A 1 202 ? -14.871 -38.011 -14.123 1.00 31.42 202 ARG A N 1
ATOM 1604 C CA . ARG A 1 202 ? -15.293 -38.518 -12.823 1.00 31.42 202 ARG A CA 1
ATOM 1605 C C . ARG A 1 202 ? -16.014 -37.406 -12.048 1.00 31.42 202 ARG A C 1
ATOM 1607 O O . ARG A 1 202 ? -15.368 -36.593 -11.396 1.00 31.42 202 ARG A O 1
ATOM 1614 N N . ASN A 1 203 ? -17.345 -37.372 -12.091 1.00 30.09 203 ASN A N 1
ATOM 1615 C CA . ASN A 1 203 ? -18.137 -36.529 -11.192 1.00 30.09 203 ASN A CA 1
ATOM 1616 C C . ASN A 1 203 ? -18.420 -37.285 -9.889 1.00 30.09 203 ASN A C 1
ATOM 1618 O O . ASN A 1 203 ? -19.369 -38.057 -9.785 1.00 30.09 203 ASN A O 1
ATOM 1622 N N . HIS A 1 204 ? -17.572 -37.051 -8.888 1.00 36.81 204 HIS A N 1
ATOM 1623 C CA . HIS A 1 204 ? -17.891 -37.293 -7.485 1.00 36.81 204 HIS A CA 1
ATOM 1624 C C . HIS A 1 204 ? -18.550 -36.041 -6.901 1.00 36.81 204 HIS A C 1
ATOM 1626 O O . HIS A 1 204 ? -17.846 -35.143 -6.448 1.00 36.81 204 HIS A O 1
ATOM 1632 N N . ARG A 1 205 ? -19.883 -36.002 -6.855 1.00 36.25 205 ARG A N 1
ATOM 1633 C CA . ARG A 1 205 ? -20.642 -35.467 -5.713 1.00 36.25 205 ARG A CA 1
ATOM 1634 C C . ARG A 1 205 ? -22.118 -35.801 -5.890 1.00 36.25 205 ARG A C 1
ATOM 1636 O O . ARG A 1 205 ? -22.608 -35.768 -7.006 1.00 36.25 205 ARG A O 1
ATOM 1643 N N . GLU A 1 206 ? -22.777 -36.073 -4.767 1.00 35.50 206 GLU A N 1
ATOM 1644 C CA . GLU A 1 206 ? -24.213 -36.367 -4.613 1.00 35.50 206 GLU A CA 1
ATOM 1645 C C . GLU A 1 206 ? -24.596 -37.849 -4.689 1.00 35.50 206 GLU A C 1
ATOM 1647 O O . GLU A 1 206 ? -25.457 -38.281 -5.445 1.00 35.50 206 GLU A O 1
ATOM 1652 N N . GLN A 1 207 ? -23.998 -38.636 -3.793 1.00 37.59 207 GLN A N 1
ATOM 1653 C CA . GLN A 1 207 ? -24.601 -39.887 -3.341 1.00 37.59 207 GLN A CA 1
ATOM 1654 C C . GLN A 1 207 ? -24.540 -39.948 -1.817 1.00 37.59 207 GLN A C 1
ATOM 1656 O O . GLN A 1 207 ? -23.624 -40.502 -1.222 1.00 37.59 207 GLN A O 1
ATOM 1661 N N . LEU A 1 208 ? -25.503 -39.275 -1.194 1.00 39.44 208 LEU A N 1
ATOM 1662 C CA . LEU A 1 208 ? -25.868 -39.418 0.212 1.00 39.44 208 LEU A CA 1
ATOM 1663 C C 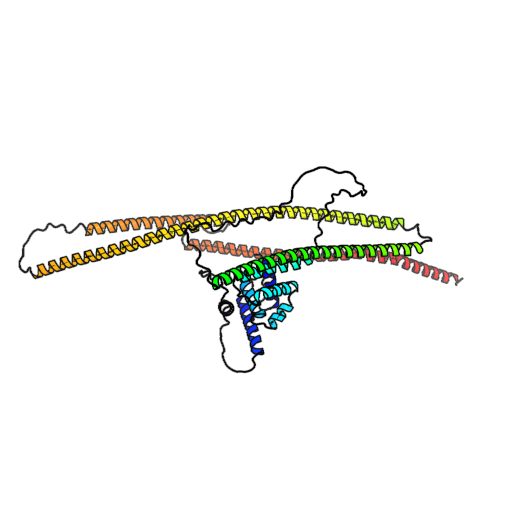. LEU A 1 208 ? -27.245 -38.771 0.371 1.00 39.44 208 LEU A C 1
ATOM 1665 O O . LEU A 1 208 ? -27.305 -37.585 0.660 1.00 39.44 208 LEU A O 1
ATOM 1669 N N . ARG A 1 209 ? -28.323 -39.530 0.121 1.00 33.94 209 ARG A N 1
ATOM 1670 C CA . ARG A 1 209 ? -29.576 -39.567 0.908 1.00 33.94 209 ARG A CA 1
ATOM 1671 C C . ARG A 1 209 ? -30.506 -40.672 0.374 1.00 33.94 209 ARG A C 1
ATOM 1673 O O . ARG A 1 209 ? -30.931 -40.634 -0.768 1.00 33.94 209 ARG A O 1
ATOM 1680 N N . LEU A 1 210 ? -30.758 -41.630 1.266 1.00 34.12 210 LEU A N 1
ATOM 1681 C CA . LEU A 1 210 ? -31.895 -42.550 1.408 1.00 34.12 210 LEU A CA 1
ATOM 1682 C C . LEU A 1 210 ? -32.458 -43.290 0.178 1.00 34.12 210 LEU A C 1
ATOM 1684 O O . LEU A 1 210 ? -33.191 -42.744 -0.637 1.00 34.12 210 LEU A O 1
ATOM 1688 N N . ASN A 1 211 ? -32.277 -44.615 0.216 1.00 35.12 211 ASN A N 1
ATOM 1689 C CA . ASN A 1 211 ? -33.229 -45.584 -0.321 1.00 35.12 211 ASN A CA 1
ATOM 1690 C C . ASN A 1 211 ? -34.618 -45.369 0.308 1.00 35.12 211 ASN A C 1
ATOM 1692 O O . ASN A 1 211 ? -34.849 -45.746 1.456 1.00 35.12 211 ASN A O 1
ATOM 1696 N N . GLY A 1 212 ? -35.541 -44.827 -0.478 1.00 31.47 212 GLY A N 1
ATOM 1697 C CA . GLY A 1 212 ? -36.980 -45.019 -0.356 1.00 31.47 212 GLY A CA 1
ATOM 1698 C C . GLY A 1 212 ? -37.480 -45.399 -1.743 1.00 31.47 212 GLY A C 1
ATOM 1699 O O . GLY A 1 212 ? -37.291 -44.646 -2.692 1.00 31.47 212 GLY A O 1
ATOM 1700 N N . CYS A 1 213 ? -38.013 -46.609 -1.890 1.00 41.09 213 CYS A N 1
ATOM 1701 C CA . CYS A 1 213 ? -38.539 -47.111 -3.153 1.00 41.09 213 CYS A CA 1
ATOM 1702 C C . CYS A 1 213 ? -39.873 -46.404 -3.442 1.00 41.09 213 CYS A C 1
ATOM 1704 O O . CYS A 1 213 ? -40.935 -46.909 -3.093 1.00 41.09 213 CYS A O 1
ATOM 1706 N N . GLU A 1 214 ? -39.811 -45.212 -4.032 1.00 33.56 214 GLU A N 1
ATOM 1707 C CA . GLU A 1 214 ? -40.952 -44.583 -4.690 1.00 33.56 214 GLU A CA 1
ATOM 1708 C C . GLU A 1 214 ? -40.809 -44.804 -6.194 1.00 33.56 214 GLU A C 1
ATOM 1710 O O . GLU A 1 214 ? -39.849 -44.366 -6.830 1.00 33.56 214 GLU A O 1
ATOM 1715 N N . MET A 1 215 ? -41.771 -45.526 -6.766 1.00 54.91 215 MET A N 1
ATOM 1716 C CA . MET A 1 215 ? -41.990 -45.523 -8.207 1.00 54.91 215 MET A CA 1
ATOM 1717 C C . MET A 1 215 ? -42.179 -44.066 -8.651 1.00 54.91 215 MET A C 1
ATOM 1719 O O . MET A 1 215 ? -42.998 -43.371 -8.039 1.00 54.91 215 MET A O 1
ATOM 1723 N N . PRO A 1 216 ? -41.467 -43.582 -9.688 1.00 58.47 216 PRO A N 1
ATOM 1724 C CA . PRO A 1 216 ? -41.681 -42.228 -10.166 1.00 58.47 216 PRO A CA 1
ATOM 1725 C C . PRO A 1 216 ? -43.145 -42.094 -10.616 1.00 58.47 216 PRO A C 1
ATOM 1727 O O . PRO A 1 216 ? -43.659 -42.989 -11.298 1.00 58.47 216 PRO A O 1
ATOM 1730 N N . PRO A 1 217 ? -43.846 -41.021 -10.211 1.00 53.03 217 PRO A N 1
ATOM 1731 C CA . PRO A 1 217 ? -45.234 -40.815 -10.595 1.00 53.03 217 PRO A CA 1
ATOM 1732 C C . PRO A 1 217 ? -45.348 -40.738 -12.126 1.00 53.03 217 PRO A C 1
ATOM 1734 O O . PRO A 1 217 ? -44.406 -40.285 -12.783 1.00 53.03 217 PRO A O 1
ATOM 1737 N N . PRO A 1 218 ? -46.480 -41.170 -12.713 1.00 58.31 218 PRO A N 1
ATOM 1738 C CA . PRO A 1 218 ? -46.661 -41.164 -14.158 1.00 58.31 218 PRO A CA 1
ATOM 1739 C C . PRO A 1 218 ? -46.433 -39.754 -14.705 1.00 58.31 218 PRO A C 1
ATOM 1741 O O . PRO A 1 218 ? -46.994 -38.779 -14.194 1.00 58.31 218 PRO A O 1
ATOM 1744 N N . SER A 1 219 ? -45.581 -39.656 -15.726 1.00 58.50 219 SER A N 1
ATOM 1745 C CA . SER A 1 219 ? -45.190 -38.395 -16.346 1.00 58.50 219 SER A CA 1
ATOM 1746 C C . SER A 1 219 ? -46.429 -37.623 -16.778 1.00 58.50 219 SER A C 1
ATOM 1748 O O . SER A 1 219 ? -47.143 -38.006 -17.701 1.00 58.50 219 SER A O 1
ATOM 1750 N N . THR A 1 220 ? -46.705 -36.515 -16.095 1.00 60.94 220 THR A N 1
ATOM 1751 C CA . THR A 1 220 ? -47.668 -35.542 -16.601 1.00 60.94 220 THR A CA 1
ATOM 1752 C C . THR A 1 220 ? -47.122 -34.963 -17.915 1.00 60.94 220 THR A C 1
ATOM 1754 O O . THR A 1 220 ? -45.906 -34.804 -18.040 1.00 60.94 220 THR A O 1
ATOM 1757 N N . PRO A 1 221 ? -47.963 -34.564 -18.884 1.00 69.69 221 PRO A N 1
ATOM 1758 C CA . PRO A 1 221 ? -47.496 -33.988 -20.153 1.00 69.69 221 PRO A CA 1
ATOM 1759 C C . PRO A 1 221 ? -46.528 -32.801 -19.983 1.00 69.69 221 PRO A C 1
ATOM 1761 O O . PRO A 1 221 ? -45.698 -32.519 -20.844 1.00 69.69 221 PRO A O 1
ATOM 1764 N N . LYS A 1 222 ? -46.605 -32.105 -18.840 1.00 72.38 222 LYS A N 1
ATOM 1765 C CA . LYS A 1 222 ? -45.688 -31.020 -18.476 1.00 72.38 222 LYS A CA 1
ATOM 1766 C C . LYS A 1 222 ? -44.286 -31.510 -18.105 1.00 72.38 222 LYS A C 1
ATOM 1768 O O . LYS A 1 222 ? -43.330 -30.814 -18.429 1.00 72.38 222 LYS A O 1
ATOM 1773 N N . THR A 1 223 ? -44.147 -32.663 -17.447 1.00 77.06 223 THR A N 1
ATOM 1774 C CA . THR A 1 223 ? -42.841 -33.228 -17.070 1.00 77.06 223 THR A CA 1
ATOM 1775 C C . THR A 1 223 ? -42.094 -33.785 -18.278 1.00 77.06 223 THR A C 1
ATOM 1777 O O . THR A 1 223 ? -40.898 -33.542 -18.399 1.00 77.06 223 THR A O 1
ATOM 1780 N N . GLU A 1 224 ? -42.795 -34.431 -19.212 1.00 77.75 224 GLU A N 1
ATOM 1781 C CA . GLU A 1 224 ? -42.206 -34.928 -20.465 1.00 77.75 224 GLU A CA 1
ATOM 1782 C C . GLU A 1 224 ? -41.712 -33.776 -21.358 1.00 77.75 224 GLU A C 1
ATOM 1784 O O . GLU A 1 224 ? -40.593 -33.807 -21.869 1.00 77.75 224 GLU A O 1
ATOM 1789 N N . LEU A 1 225 ? -42.492 -32.692 -21.460 1.00 86.19 225 LEU A N 1
ATOM 1790 C CA . LEU A 1 225 ? -42.071 -31.486 -22.177 1.00 86.19 225 LEU A CA 1
ATOM 1791 C C . LEU A 1 225 ? -40.837 -30.838 -21.526 1.00 86.19 225 LEU A C 1
ATOM 1793 O O . LEU A 1 225 ? -39.927 -30.394 -22.225 1.00 86.19 225 LEU A O 1
ATOM 1797 N N . LEU A 1 226 ? -40.774 -30.801 -20.192 1.00 83.88 226 LEU A N 1
ATOM 1798 C CA . LEU A 1 226 ? -39.615 -30.293 -19.448 1.00 83.88 226 LEU A CA 1
ATOM 1799 C C . LEU A 1 226 ? -38.362 -31.151 -19.662 1.00 83.88 226 LEU A C 1
ATOM 1801 O O . LEU A 1 226 ? -37.269 -30.613 -19.858 1.00 83.88 226 LEU A O 1
ATOM 1805 N N . GLU A 1 227 ? -38.512 -32.472 -19.667 1.00 86.38 227 GLU A N 1
ATOM 1806 C CA . GLU A 1 227 ? -37.429 -33.409 -19.956 1.00 86.38 227 GLU A CA 1
ATOM 1807 C C . GLU A 1 227 ? -36.920 -33.244 -21.395 1.00 86.38 227 GLU A C 1
ATOM 1809 O O . GLU A 1 227 ? -35.709 -33.118 -21.610 1.00 86.38 227 GLU A O 1
ATOM 1814 N N . GLN A 1 228 ? -37.828 -33.123 -22.370 1.00 88.38 228 GLN A N 1
ATOM 1815 C CA . GLN A 1 228 ? -37.475 -32.855 -23.763 1.00 88.38 228 GLN A CA 1
ATOM 1816 C C . GLN A 1 228 ? -36.698 -31.537 -23.903 1.00 88.38 228 GLN A C 1
ATOM 1818 O O . GLN A 1 228 ? -35.623 -31.520 -24.507 1.00 88.38 228 GLN A O 1
ATOM 1823 N N . ARG A 1 229 ? -37.167 -30.449 -23.277 1.00 89.25 229 ARG A N 1
ATOM 1824 C CA . ARG A 1 229 ? -36.465 -29.152 -23.290 1.00 89.25 229 ARG A CA 1
ATOM 1825 C C . ARG A 1 229 ? -35.096 -29.224 -22.619 1.00 89.25 229 ARG A C 1
ATOM 1827 O O . ARG A 1 229 ? -34.147 -28.606 -23.093 1.00 89.25 229 ARG A O 1
ATOM 1834 N N . THR A 1 230 ? -34.962 -30.009 -21.553 1.00 89.69 230 THR A N 1
ATOM 1835 C CA . THR A 1 230 ? -33.681 -30.222 -20.862 1.00 89.69 230 THR A CA 1
ATOM 1836 C C . THR A 1 230 ? -32.698 -31.003 -21.738 1.00 89.69 230 THR A C 1
ATOM 1838 O O . THR A 1 230 ? -31.503 -30.692 -21.769 1.00 89.69 230 THR A O 1
ATOM 1841 N N . LYS A 1 231 ? -33.187 -31.987 -22.500 1.00 92.25 231 LYS A N 1
ATOM 1842 C CA . LYS A 1 231 ? -32.387 -32.763 -23.455 1.00 92.25 231 LYS A CA 1
ATOM 1843 C C . LYS A 1 231 ? -31.949 -31.916 -24.652 1.00 92.25 231 LYS A C 1
ATOM 1845 O O . LYS A 1 231 ? -30.776 -31.961 -25.016 1.00 92.25 231 LYS A O 1
ATOM 1850 N N . GLU A 1 232 ? -32.844 -31.101 -25.207 1.00 93.75 232 GLU A N 1
ATOM 1851 C CA . GLU A 1 232 ? -32.529 -30.145 -26.279 1.00 93.75 232 GLU A CA 1
ATOM 1852 C C . GLU A 1 232 ? -31.500 -29.104 -25.818 1.00 93.75 232 GLU A C 1
ATOM 1854 O O . GLU A 1 232 ? -30.495 -28.894 -26.494 1.00 93.75 232 GLU A O 1
ATOM 1859 N N . LEU A 1 233 ? -31.672 -28.526 -24.621 1.00 92.62 233 LEU A N 1
ATOM 1860 C CA . LEU A 1 233 ? -30.697 -27.600 -24.033 1.00 92.62 233 LEU A CA 1
ATOM 1861 C C . LEU A 1 233 ? -29.322 -28.244 -23.854 1.00 92.62 233 LEU A C 1
ATOM 1863 O O . LEU A 1 233 ? -28.303 -27.605 -24.116 1.00 92.62 233 LEU A O 1
ATOM 1867 N N . ARG A 1 234 ? -29.271 -29.510 -23.425 1.00 91.94 234 ARG A N 1
ATOM 1868 C CA . ARG A 1 234 ? -28.011 -30.254 -23.328 1.00 91.94 234 ARG A CA 1
ATOM 1869 C C . ARG A 1 234 ? -27.381 -30.455 -24.708 1.00 91.94 234 ARG A C 1
ATOM 1871 O O . ARG A 1 234 ? -26.188 -30.216 -24.848 1.00 91.94 234 ARG A O 1
ATOM 1878 N N . GLY A 1 235 ? -28.174 -30.825 -25.714 1.00 94.56 235 GLY A N 1
ATOM 1879 C CA . GLY A 1 235 ? -27.709 -30.991 -27.093 1.00 94.56 235 GLY A CA 1
ATOM 1880 C C . GLY A 1 235 ? -27.126 -29.703 -27.680 1.00 94.56 235 GLY A C 1
ATOM 1881 O O . GLY A 1 235 ? -26.024 -29.724 -28.224 1.00 94.56 235 GLY A O 1
ATOM 1882 N N . ILE A 1 236 ? -27.809 -28.571 -27.491 1.00 95.12 236 ILE A N 1
ATOM 1883 C CA . ILE A 1 236 ? -27.335 -27.254 -27.941 1.00 95.12 236 ILE A CA 1
ATOM 1884 C C . ILE A 1 236 ? -26.041 -26.863 -27.220 1.00 95.12 236 ILE A C 1
ATOM 1886 O O . ILE A 1 236 ? -25.117 -26.362 -27.854 1.00 95.12 236 ILE A O 1
ATOM 1890 N N . ARG A 1 237 ? -25.928 -27.129 -25.911 1.00 91.94 237 ARG A N 1
ATOM 1891 C CA . ARG A 1 237 ? -24.687 -26.877 -25.156 1.00 91.94 237 ARG A CA 1
ATOM 1892 C C . ARG A 1 237 ? -23.515 -27.695 -25.692 1.00 91.94 237 ARG A C 1
ATOM 1894 O O . ARG A 1 237 ? -22.430 -27.147 -25.841 1.00 91.94 237 ARG A O 1
ATOM 1901 N N . THR A 1 238 ? -23.727 -28.970 -26.013 1.00 94.44 238 THR A N 1
ATOM 1902 C CA . THR A 1 238 ? -22.683 -29.814 -26.610 1.00 94.44 238 THR A CA 1
ATOM 1903 C C . THR A 1 238 ? -22.275 -29.313 -27.995 1.00 94.44 238 THR A C 1
ATOM 1905 O O . THR A 1 238 ? -21.085 -29.231 -28.273 1.00 94.44 238 THR A O 1
ATOM 1908 N N . GLN A 1 239 ? -23.229 -28.924 -28.846 1.00 95.38 239 GLN A N 1
ATOM 1909 C CA . GLN A 1 239 ? -22.918 -28.355 -30.165 1.00 95.38 239 GLN A CA 1
ATOM 1910 C C . GLN A 1 239 ? -22.148 -27.036 -30.051 1.00 95.38 239 GLN A C 1
ATOM 1912 O O . GLN A 1 239 ? -21.164 -26.841 -30.757 1.00 95.38 239 GLN A O 1
ATOM 1917 N N . LEU A 1 240 ? -22.551 -26.155 -29.130 1.00 95.00 240 LEU A N 1
ATOM 1918 C CA . LEU A 1 240 ? -21.848 -24.900 -28.875 1.00 95.00 240 LEU A CA 1
ATOM 1919 C C . LEU A 1 240 ? -20.401 -25.143 -28.436 1.00 95.00 240 LEU A C 1
ATOM 1921 O O . LEU A 1 240 ? -19.504 -24.421 -28.860 1.00 95.00 240 LEU A O 1
ATOM 1925 N N . GLU A 1 241 ? -20.175 -26.156 -27.604 1.00 95.25 241 GLU A N 1
ATOM 1926 C CA . GLU A 1 241 ? -18.836 -26.519 -27.153 1.00 95.25 241 GLU A CA 1
ATOM 1927 C C . GLU A 1 241 ? -17.968 -27.034 -28.313 1.00 95.25 241 GLU A C 1
ATOM 1929 O O . GLU A 1 241 ? -16.844 -26.572 -28.481 1.00 95.25 241 GLU A O 1
ATOM 1934 N N . VAL A 1 242 ? -18.505 -27.898 -29.183 1.00 96.50 242 VAL A N 1
ATOM 1935 C CA . VAL A 1 242 ? -17.799 -28.364 -30.394 1.00 96.50 242 VAL A CA 1
ATOM 1936 C C . VAL A 1 242 ? -17.430 -27.198 -31.312 1.00 96.50 242 VAL A C 1
ATOM 1938 O O . VAL A 1 242 ? -16.284 -27.101 -31.744 1.00 96.50 242 VAL A O 1
ATOM 1941 N N . VAL A 1 243 ? -18.365 -26.274 -31.552 1.00 95.81 243 VAL A N 1
ATOM 1942 C CA . VAL A 1 243 ? -18.117 -25.084 -32.383 1.00 95.81 243 VAL A CA 1
ATOM 1943 C C . VAL A 1 243 ? -17.036 -24.191 -31.772 1.00 95.81 243 VAL A C 1
ATOM 1945 O O . VAL A 1 243 ? -16.230 -23.617 -32.500 1.00 95.81 243 VAL A O 1
ATOM 1948 N N . ARG A 1 244 ? -16.972 -24.076 -30.440 1.00 94.25 244 ARG A N 1
ATOM 1949 C CA . ARG A 1 244 ? -15.895 -23.333 -29.765 1.00 94.25 244 ARG A CA 1
ATOM 1950 C C . ARG A 1 244 ? -14.531 -23.982 -29.980 1.00 94.25 244 ARG A C 1
ATOM 1952 O O . ARG A 1 244 ? -13.580 -23.257 -30.256 1.00 94.25 244 ARG A O 1
ATOM 1959 N N . TYR A 1 245 ? -14.440 -25.309 -29.891 1.00 97.50 245 TYR A N 1
ATOM 1960 C CA . TYR A 1 245 ? -13.194 -26.031 -30.167 1.00 97.50 245 TYR A CA 1
ATOM 1961 C C . TYR A 1 245 ? -12.753 -25.889 -31.625 1.00 97.50 245 TYR A C 1
ATOM 1963 O O . TYR A 1 245 ? -11.593 -25.582 -31.884 1.00 97.50 245 TYR A O 1
ATOM 1971 N N . GLU A 1 246 ? -13.671 -26.064 -32.576 1.00 97.25 246 GLU A N 1
ATOM 1972 C CA . GLU A 1 246 ? -13.374 -25.903 -34.003 1.00 97.25 246 GLU A CA 1
ATOM 1973 C C . GLU A 1 246 ? -12.921 -24.475 -34.326 1.00 97.25 246 GLU A C 1
ATOM 1975 O O . GLU A 1 246 ? -11.928 -24.277 -35.024 1.00 97.25 246 GLU A O 1
ATOM 1980 N N . LYS A 1 247 ? -13.595 -23.472 -33.753 1.00 95.88 247 LYS A N 1
ATOM 1981 C CA . LYS A 1 247 ? -13.205 -22.070 -33.898 1.00 95.88 247 LYS A CA 1
ATOM 1982 C C . LYS A 1 247 ? -11.783 -21.820 -33.386 1.00 95.88 247 LYS A C 1
ATOM 1984 O O . LYS A 1 247 ? -11.009 -21.180 -34.089 1.00 95.88 247 LYS A O 1
ATOM 1989 N N . ALA A 1 248 ? -11.438 -22.331 -32.203 1.00 94.75 248 ALA A N 1
ATOM 1990 C CA . ALA A 1 248 ? -10.101 -22.161 -31.634 1.00 94.75 248 ALA A CA 1
ATOM 1991 C C . ALA A 1 248 ? -9.011 -22.792 -32.520 1.00 94.75 248 ALA A C 1
ATOM 1993 O O . ALA A 1 248 ? -7.971 -22.179 -32.744 1.00 94.75 248 ALA A O 1
ATOM 1994 N N . LEU A 1 249 ? -9.277 -23.976 -33.084 1.00 97.62 249 LEU A N 1
ATOM 1995 C CA . LEU A 1 249 ? -8.362 -24.643 -34.014 1.00 97.62 249 LEU A CA 1
ATOM 1996 C C . LEU A 1 249 ? -8.156 -23.833 -35.306 1.00 97.62 249 LEU A C 1
ATOM 1998 O O . LEU A 1 249 ? -7.035 -23.717 -35.798 1.00 97.62 249 LEU A O 1
ATOM 2002 N N . LEU A 1 250 ? -9.230 -23.270 -35.865 1.00 96.50 250 LEU A N 1
ATOM 2003 C CA . LEU A 1 250 ? -9.143 -22.439 -37.069 1.00 96.50 250 LEU A CA 1
ATOM 2004 C C . LEU A 1 250 ? -8.410 -21.117 -36.806 1.00 96.50 250 LEU A C 1
ATOM 2006 O O . LEU A 1 250 ? -7.636 -20.682 -37.656 1.00 96.50 250 LEU A O 1
ATOM 2010 N N . GLU A 1 251 ? -8.609 -20.502 -35.638 1.00 94.50 251 GLU A N 1
ATOM 2011 C CA . GLU A 1 251 ? -7.867 -19.306 -35.219 1.00 94.50 251 GLU A CA 1
ATOM 2012 C C . GLU A 1 251 ? -6.364 -19.601 -35.080 1.00 94.50 251 GLU A C 1
ATOM 2014 O O . GLU A 1 251 ? -5.543 -18.814 -35.551 1.00 94.50 251 GLU A O 1
ATOM 2019 N N . GLU A 1 252 ? -5.988 -20.757 -34.522 1.00 94.81 252 GLU A N 1
ATOM 2020 C CA . GLU A 1 252 ? -4.587 -21.193 -34.436 1.00 94.81 252 GLU A CA 1
ATOM 2021 C C . GLU A 1 252 ? -3.960 -21.392 -35.827 1.00 94.81 252 GLU A C 1
ATOM 2023 O O . GLU A 1 252 ? -2.896 -20.840 -36.115 1.00 94.81 252 GLU A O 1
ATOM 2028 N N . GLN A 1 253 ? -4.650 -22.092 -36.735 1.00 96.12 253 GLN A N 1
ATOM 2029 C CA . GLN A 1 253 ? -4.179 -22.272 -38.115 1.00 96.12 253 GLN A CA 1
ATOM 2030 C C . GLN A 1 253 ? -4.074 -20.952 -38.887 1.00 96.12 253 GLN A C 1
ATOM 2032 O O . GLN A 1 253 ? -3.197 -20.794 -39.742 1.00 96.12 253 GLN A O 1
ATOM 2037 N N . GLN A 1 254 ? -4.979 -20.008 -38.628 1.00 95.44 254 GLN A N 1
ATOM 2038 C CA . GLN A 1 254 ? -4.933 -18.689 -39.246 1.00 95.44 254 GLN A CA 1
ATOM 2039 C C . GLN A 1 254 ? -3.707 -17.905 -38.768 1.00 95.44 254 GLN A C 1
ATOM 2041 O O . GLN A 1 254 ? -2.981 -17.357 -39.597 1.00 95.44 254 GLN A O 1
ATOM 2046 N N . MET A 1 255 ? -3.426 -17.928 -37.464 1.00 93.62 255 MET A N 1
ATOM 2047 C CA . MET A 1 255 ? -2.233 -17.304 -36.887 1.00 93.62 255 MET A CA 1
ATOM 2048 C C . MET A 1 255 ? -0.939 -17.892 -37.466 1.00 93.62 255 MET A C 1
ATOM 2050 O O . MET A 1 255 ? -0.030 -17.142 -37.820 1.00 93.62 255 MET A O 1
ATOM 2054 N N . GLU A 1 256 ? -0.861 -19.217 -37.625 1.00 95.00 256 GLU A N 1
ATOM 2055 C CA . GLU A 1 256 ? 0.300 -19.884 -38.229 1.00 95.00 256 GLU A CA 1
ATOM 2056 C C . GLU A 1 256 ? 0.514 -19.456 -39.692 1.00 95.00 256 GLU A C 1
ATOM 2058 O O . GLU A 1 256 ? 1.636 -19.151 -40.109 1.00 95.00 256 GLU A O 1
ATOM 2063 N N . LYS A 1 257 ? -0.566 -19.365 -40.479 1.00 95.25 257 LYS A N 1
ATOM 2064 C CA . LYS A 1 257 ? -0.492 -18.901 -41.873 1.00 95.25 257 LYS A CA 1
ATOM 2065 C C . LYS A 1 257 ? -0.108 -17.432 -41.989 1.00 95.25 257 LYS A C 1
ATOM 2067 O O . LYS A 1 257 ? 0.669 -17.089 -42.882 1.00 95.25 257 LYS A O 1
ATOM 2072 N N . ASP A 1 258 ? -0.602 -16.581 -41.098 1.00 95.69 258 ASP A N 1
ATOM 2073 C CA . ASP A 1 258 ? -0.231 -15.168 -41.068 1.00 95.69 258 ASP A CA 1
ATOM 2074 C C . ASP A 1 258 ? 1.256 -14.986 -40.728 1.00 95.69 258 ASP A C 1
ATOM 2076 O O . ASP A 1 258 ? 1.937 -14.166 -41.353 1.00 95.69 258 ASP A O 1
ATOM 2080 N N . GLU A 1 259 ? 1.805 -15.784 -39.807 1.00 95.69 259 GLU A N 1
ATOM 2081 C CA . GLU A 1 259 ? 3.247 -15.802 -39.533 1.00 95.69 259 GLU A CA 1
ATOM 2082 C C . GLU A 1 259 ? 4.061 -16.295 -40.739 1.00 95.69 259 GLU A C 1
ATOM 2084 O O . GLU A 1 259 ? 5.044 -15.653 -41.121 1.00 95.69 259 GLU A O 1
ATOM 2089 N N . LEU A 1 260 ? 3.619 -17.357 -41.421 1.00 97.38 260 LEU A N 1
ATOM 2090 C CA . LEU A 1 260 ? 4.280 -17.839 -42.638 1.00 97.38 260 LEU A CA 1
ATOM 2091 C C . LEU A 1 260 ? 4.310 -16.768 -43.743 1.00 97.38 260 LEU A C 1
ATOM 2093 O O . LEU A 1 260 ? 5.342 -16.555 -44.382 1.00 97.38 260 LEU A O 1
ATOM 2097 N N . ILE A 1 261 ? 3.207 -16.040 -43.944 1.00 96.56 261 ILE A N 1
ATOM 2098 C CA . ILE A 1 261 ? 3.135 -14.932 -44.907 1.00 96.56 261 ILE A CA 1
ATOM 2099 C C . ILE A 1 261 ? 4.118 -13.814 -44.533 1.00 96.56 261 ILE A C 1
ATOM 2101 O O . ILE A 1 261 ? 4.781 -13.255 -45.415 1.00 96.56 261 ILE A O 1
ATOM 2105 N N . LYS A 1 262 ? 4.252 -13.476 -43.244 1.00 94.44 262 LYS A N 1
ATOM 2106 C CA . LYS A 1 262 ? 5.229 -12.473 -42.784 1.00 94.44 262 LYS A CA 1
ATOM 2107 C C . LYS A 1 262 ? 6.663 -12.905 -43.081 1.00 94.44 262 LYS A C 1
ATOM 2109 O O . LYS A 1 262 ? 7.447 -12.076 -43.548 1.00 94.44 262 LYS A O 1
ATOM 2114 N N . VAL A 1 263 ? 7.007 -14.171 -42.832 1.00 95.62 263 VAL A N 1
ATOM 2115 C CA . VAL A 1 263 ? 8.344 -14.718 -43.119 1.00 95.62 263 VAL A CA 1
ATOM 2116 C C . VAL A 1 263 ? 8.637 -14.663 -44.619 1.00 95.62 263 VAL A C 1
ATOM 2118 O O . VAL A 1 263 ? 9.625 -14.048 -45.020 1.00 95.62 263 VAL A O 1
ATOM 2121 N N . LEU A 1 264 ? 7.731 -15.176 -45.456 1.00 94.38 264 LEU A N 1
ATOM 2122 C CA . LEU A 1 264 ? 7.897 -15.171 -46.913 1.00 94.38 264 LEU A CA 1
ATOM 2123 C C . LEU A 1 264 ? 8.023 -13.752 -47.490 1.00 94.38 264 LEU A C 1
ATOM 2125 O O . LEU A 1 264 ? 8.800 -13.517 -48.415 1.00 94.38 264 LEU A O 1
ATOM 2129 N N . ASN A 1 265 ? 7.300 -12.773 -46.940 1.00 95.00 265 ASN A N 1
ATOM 2130 C CA . ASN A 1 265 ? 7.435 -11.378 -47.363 1.00 95.00 265 ASN A CA 1
ATOM 2131 C C . ASN A 1 265 ? 8.806 -10.782 -47.011 1.00 95.00 265 ASN A C 1
ATOM 2133 O O . ASN A 1 265 ? 9.368 -10.041 -47.823 1.00 95.00 265 ASN A O 1
ATOM 2137 N N . LYS A 1 266 ? 9.369 -11.116 -45.840 1.00 94.38 266 LYS A N 1
ATOM 2138 C CA . LYS A 1 266 ? 10.732 -10.704 -45.461 1.00 94.38 266 LYS A CA 1
ATOM 2139 C C . LYS A 1 266 ? 11.774 -11.330 -46.388 1.00 94.38 266 LYS A C 1
ATOM 2141 O O . LYS A 1 266 ? 12.633 -10.615 -46.898 1.00 94.38 266 LYS A O 1
ATOM 2146 N N . GLU A 1 267 ? 11.665 -12.628 -46.662 1.00 94.44 267 GLU A N 1
ATOM 2147 C CA . GLU A 1 267 ? 12.562 -13.336 -47.586 1.00 94.44 267 GLU A CA 1
ATOM 2148 C C . GLU A 1 267 ? 12.487 -12.762 -49.003 1.00 94.44 267 GLU A C 1
ATOM 2150 O O . GLU A 1 267 ? 13.512 -12.466 -49.613 1.00 94.44 267 GLU A O 1
ATOM 2155 N N . LYS A 1 268 ? 11.276 -12.496 -49.505 1.00 94.62 268 LYS A N 1
ATOM 2156 C CA . LYS A 1 268 ? 11.069 -11.838 -50.801 1.00 94.62 268 LYS A CA 1
ATOM 2157 C C . LYS A 1 268 ? 11.718 -10.453 -50.857 1.00 94.62 268 LYS A C 1
ATOM 2159 O O . LYS A 1 268 ? 12.291 -10.089 -51.885 1.00 94.62 268 LYS A O 1
ATOM 2164 N N . MET A 1 269 ? 11.625 -9.668 -49.782 1.00 94.88 269 MET A N 1
ATOM 2165 C CA . MET A 1 269 ? 12.266 -8.351 -49.699 1.00 94.88 269 MET A CA 1
ATOM 2166 C C . MET A 1 269 ? 13.796 -8.470 -49.719 1.00 94.88 269 MET A C 1
ATOM 2168 O O . MET A 1 269 ? 14.451 -7.733 -50.456 1.00 94.88 269 MET A O 1
ATOM 2172 N N . MET A 1 270 ? 14.354 -9.425 -48.971 1.00 92.00 270 MET A N 1
ATOM 2173 C CA . MET A 1 270 ? 15.790 -9.720 -48.944 1.00 92.00 270 MET A CA 1
ATOM 2174 C C . MET A 1 270 ? 16.305 -10.156 -50.320 1.00 92.00 270 MET A C 1
ATOM 2176 O O . MET A 1 270 ? 17.258 -9.569 -50.827 1.00 92.00 270 MET A O 1
ATOM 2180 N N . ALA A 1 271 ? 15.623 -11.102 -50.971 1.00 92.69 271 ALA A N 1
ATOM 2181 C CA . ALA A 1 271 ? 15.977 -11.572 -52.309 1.00 92.69 271 ALA A CA 1
ATOM 2182 C C . ALA A 1 271 ? 15.908 -10.446 -53.354 1.00 92.69 271 ALA A C 1
ATOM 2184 O O . ALA A 1 271 ? 16.772 -10.337 -54.222 1.00 92.69 271 ALA A O 1
ATOM 2185 N N . LYS A 1 272 ? 14.909 -9.556 -53.257 1.00 94.31 272 LYS A N 1
ATOM 2186 C CA . LYS A 1 272 ? 14.808 -8.382 -54.136 1.00 94.31 272 LYS A CA 1
ATOM 2187 C C . LYS A 1 272 ? 15.991 -7.428 -53.940 1.00 94.31 272 LYS A C 1
ATOM 2189 O O . LYS A 1 272 ? 16.552 -6.955 -54.924 1.00 94.31 272 LYS A O 1
ATOM 2194 N N . MET A 1 273 ? 16.380 -7.176 -52.690 1.00 91.62 273 MET A N 1
ATOM 2195 C CA . MET A 1 273 ? 17.541 -6.345 -52.364 1.00 91.62 273 MET A CA 1
ATOM 2196 C C . MET A 1 273 ? 18.848 -6.971 -52.876 1.00 91.62 273 MET A C 1
ATOM 2198 O O . MET A 1 273 ? 19.713 -6.259 -53.379 1.00 91.62 273 MET A O 1
ATOM 2202 N N . GLU A 1 274 ? 19.005 -8.290 -52.774 1.00 90.25 274 GLU A N 1
ATOM 2203 C CA . GLU A 1 274 ? 20.182 -9.004 -53.279 1.00 90.25 274 GLU A CA 1
ATOM 2204 C C . GLU A 1 274 ? 20.267 -8.978 -54.812 1.00 90.25 274 GLU A C 1
ATOM 2206 O O . GLU A 1 274 ? 21.325 -8.671 -55.362 1.00 90.25 274 GLU A O 1
ATOM 2211 N N . LEU A 1 275 ? 19.146 -9.186 -55.510 1.00 89.94 275 LEU A N 1
ATOM 2212 C CA . LEU A 1 275 ? 19.078 -9.038 -56.968 1.00 89.94 275 LEU A CA 1
ATOM 2213 C C . LEU A 1 275 ? 19.445 -7.624 -57.426 1.00 89.94 275 LEU A C 1
ATOM 2215 O O . LEU A 1 275 ? 20.120 -7.462 -58.440 1.00 89.94 275 LEU A O 1
ATOM 2219 N N . GLU A 1 276 ? 19.025 -6.598 -56.688 1.00 90.69 276 GLU A N 1
ATOM 2220 C CA . GLU A 1 276 ? 19.367 -5.208 -56.994 1.00 90.69 276 GLU A CA 1
ATOM 2221 C C . GLU A 1 276 ? 20.858 -4.922 -56.769 1.00 90.69 276 GLU A C 1
ATOM 2223 O O . GLU A 1 276 ? 21.495 -4.284 -57.607 1.00 90.69 276 GLU A O 1
ATOM 2228 N N . LYS A 1 277 ? 21.456 -5.484 -55.710 1.00 87.75 277 LYS A N 1
ATOM 2229 C CA . LYS A 1 277 ? 22.909 -5.429 -55.488 1.00 87.75 277 LYS A CA 1
ATOM 2230 C C . LYS A 1 277 ? 23.683 -6.103 -56.619 1.00 87.75 277 LYS A C 1
ATOM 2232 O O . LYS A 1 277 ? 24.586 -5.485 -57.170 1.00 87.75 277 LYS A O 1
ATOM 2237 N N . LEU A 1 278 ? 23.314 -7.326 -57.004 1.00 86.31 278 LEU A N 1
ATOM 2238 C CA . LEU A 1 278 ? 23.972 -8.048 -58.100 1.00 86.31 278 LEU A CA 1
ATOM 2239 C C . LEU A 1 278 ? 23.804 -7.330 -59.445 1.00 86.31 278 LEU A C 1
ATOM 2241 O O . LEU A 1 278 ? 24.739 -7.277 -60.240 1.00 86.31 278 LEU A O 1
ATOM 2245 N N . ARG A 1 279 ? 22.638 -6.720 -59.689 1.00 85.62 279 ARG A N 1
ATOM 2246 C CA . ARG A 1 279 ? 22.401 -5.886 -60.874 1.00 85.62 279 ARG A CA 1
ATOM 2247 C C . ARG A 1 279 ? 23.322 -4.667 -60.904 1.00 85.62 279 ARG A C 1
ATOM 2249 O O . ARG A 1 279 ? 23.861 -4.356 -61.962 1.00 85.62 279 ARG A O 1
ATOM 2256 N N . ASN A 1 280 ? 23.509 -4.003 -59.766 1.00 80.00 280 ASN A N 1
ATOM 2257 C CA . ASN A 1 280 ? 24.408 -2.858 -59.658 1.00 80.00 280 ASN A CA 1
ATOM 2258 C C . ASN A 1 280 ? 25.871 -3.273 -59.846 1.00 80.00 280 ASN A C 1
ATOM 2260 O O . ASN A 1 280 ? 26.573 -2.602 -60.589 1.00 80.00 280 ASN A O 1
ATOM 2264 N N . VAL A 1 281 ? 26.293 -4.405 -59.265 1.00 81.06 281 VAL A N 1
ATOM 2265 C CA . VAL A 1 281 ? 27.645 -4.965 -59.456 1.00 81.06 281 VAL A CA 1
ATOM 2266 C C . VAL A 1 281 ? 27.915 -5.258 -60.933 1.00 81.06 281 VAL A C 1
ATOM 2268 O O . VAL A 1 281 ? 28.928 -4.811 -61.464 1.00 81.06 281 VAL A O 1
ATOM 2271 N N . LYS A 1 282 ? 26.969 -5.899 -61.629 1.00 74.06 282 LYS A N 1
ATOM 2272 C CA . LYS A 1 282 ? 27.075 -6.162 -63.070 1.00 74.06 282 LYS A CA 1
ATOM 2273 C C . LYS A 1 282 ? 27.176 -4.877 -63.908 1.00 74.06 282 LYS A C 1
ATOM 2275 O O . LYS A 1 282 ? 27.976 -4.816 -64.833 1.00 74.06 282 LYS A O 1
ATOM 2280 N N . LEU A 1 283 ? 26.403 -3.841 -63.569 1.00 66.44 283 LEU A N 1
ATOM 2281 C CA . LEU A 1 283 ? 26.477 -2.526 -64.227 1.00 66.44 283 LEU A CA 1
ATOM 2282 C C . LEU A 1 283 ? 27.820 -1.820 -63.983 1.00 66.44 283 LEU A C 1
ATOM 2284 O O . LEU A 1 283 ? 28.295 -1.097 -64.853 1.00 66.44 283 LEU A O 1
ATOM 2288 N N . THR A 1 284 ? 28.430 -2.015 -62.812 1.00 61.75 284 THR A N 1
ATOM 2289 C CA . THR A 1 284 ? 29.761 -1.472 -62.502 1.00 61.75 284 THR A CA 1
ATOM 2290 C C . THR A 1 284 ? 30.904 -2.267 -63.134 1.00 61.75 284 THR A C 1
ATOM 2292 O O . THR A 1 284 ? 31.889 -1.656 -63.535 1.00 61.75 284 THR A O 1
ATOM 2295 N N . GLU A 1 285 ? 30.782 -3.591 -63.278 1.00 59.06 285 GLU A N 1
ATOM 2296 C CA . GLU A 1 285 ? 31.771 -4.432 -63.976 1.00 59.06 285 GLU A CA 1
ATOM 2297 C C . GLU A 1 285 ? 31.777 -4.177 -65.491 1.00 59.06 285 GLU A C 1
ATOM 2299 O O . GLU A 1 285 ? 32.847 -4.081 -66.080 1.00 59.06 285 GLU A O 1
ATOM 2304 N N . GLU A 1 286 ? 30.614 -3.944 -66.114 1.00 54.00 286 GLU A N 1
ATOM 2305 C CA . GLU A 1 286 ? 30.522 -3.561 -67.537 1.00 54.00 286 GLU A CA 1
ATOM 2306 C C . GLU A 1 286 ? 31.168 -2.188 -67.843 1.00 54.00 286 GLU A C 1
ATOM 2308 O O . GLU A 1 286 ? 31.429 -1.877 -69.005 1.00 54.00 286 GLU A O 1
ATOM 2313 N N . HIS A 1 287 ? 31.461 -1.370 -66.821 1.00 51.59 287 HIS A N 1
ATOM 2314 C CA . HIS A 1 287 ? 32.042 -0.031 -66.970 1.00 51.59 287 HIS A CA 1
ATOM 2315 C C . HIS A 1 287 ? 33.538 0.075 -66.622 1.00 51.59 287 HIS A C 1
ATOM 2317 O O . HIS A 1 287 ? 34.123 1.129 -66.881 1.00 51.59 287 HIS A O 1
ATOM 2323 N N . HIS A 1 288 ? 34.157 -0.969 -66.052 1.00 48.19 288 HIS A N 1
ATOM 2324 C CA . HIS A 1 288 ? 35.510 -0.893 -65.478 1.00 48.19 288 HIS A CA 1
ATOM 2325 C C . HIS A 1 288 ? 36.592 -1.739 -66.161 1.00 48.19 288 HIS A C 1
ATOM 2327 O O . HIS A 1 288 ? 37.701 -1.843 -65.633 1.00 48.19 288 HIS A O 1
ATOM 2333 N N . ASP A 1 289 ? 36.353 -2.216 -67.382 1.00 44.94 289 ASP A N 1
ATOM 2334 C CA . ASP A 1 289 ? 37.427 -2.660 -68.281 1.00 44.94 289 ASP A CA 1
ATOM 2335 C C . ASP A 1 289 ? 38.230 -1.452 -68.811 1.00 44.94 289 ASP A C 1
ATOM 2337 O O . ASP A 1 289 ? 38.207 -1.145 -70.000 1.00 44.94 289 ASP A O 1
ATOM 2341 N N . ASN A 1 290 ? 38.888 -0.703 -67.917 1.00 49.16 290 ASN A N 1
ATOM 2342 C CA . ASN A 1 290 ? 40.160 -0.024 -68.175 1.00 49.16 290 ASN A CA 1
ATOM 2343 C C . ASN A 1 290 ? 40.664 0.746 -66.939 1.00 49.16 290 ASN A C 1
ATOM 2345 O O . ASN A 1 290 ? 39.999 1.624 -66.396 1.00 49.16 290 ASN A O 1
ATOM 2349 N N . GLU A 1 291 ? 41.908 0.434 -66.570 1.00 51.25 291 GLU A N 1
ATOM 2350 C CA . GLU A 1 291 ? 42.896 1.362 -66.000 1.00 51.25 291 GLU A CA 1
ATOM 2351 C C . GLU A 1 291 ? 42.558 2.088 -64.680 1.00 51.25 291 GLU A C 1
ATOM 2353 O O . GLU A 1 291 ? 42.577 3.312 -64.624 1.00 51.25 291 GLU A O 1
ATOM 2358 N N . SER A 1 292 ? 42.367 1.375 -63.559 1.00 53.47 292 SER A N 1
ATOM 2359 C CA . SER A 1 292 ? 42.585 1.995 -62.230 1.00 53.47 292 SER A CA 1
ATOM 2360 C C . SER A 1 292 ? 42.791 0.987 -61.089 1.00 53.47 292 SER A C 1
ATOM 2362 O O . SER A 1 292 ? 42.027 0.934 -60.129 1.00 53.47 292 SER A O 1
ATOM 2364 N N . HIS A 1 293 ? 43.822 0.140 -61.167 1.00 55.22 293 HIS A N 1
ATOM 2365 C CA . HIS A 1 293 ? 44.054 -0.900 -60.146 1.00 55.22 293 HIS A CA 1
ATOM 2366 C C . HIS A 1 293 ? 45.254 -0.686 -59.211 1.00 55.22 293 HIS A C 1
ATOM 2368 O O . HIS A 1 293 ? 45.579 -1.598 -58.455 1.00 55.22 293 HIS A O 1
ATOM 2374 N N . HIS A 1 294 ? 45.903 0.488 -59.180 1.00 55.53 294 HIS A N 1
ATOM 2375 C CA . HIS A 1 294 ? 47.151 0.626 -58.403 1.00 55.53 294 HIS A CA 1
ATOM 2376 C C . HIS A 1 294 ? 47.191 1.655 -57.257 1.00 55.53 294 HIS A C 1
ATOM 2378 O O . HIS A 1 294 ? 48.175 1.677 -56.528 1.00 55.53 294 HIS A O 1
ATOM 2384 N N . ILE A 1 295 ? 46.136 2.444 -57.011 1.00 55.50 295 ILE A N 1
ATOM 2385 C CA . ILE A 1 295 ? 46.125 3.446 -55.912 1.00 55.50 295 ILE A CA 1
ATOM 2386 C C . ILE A 1 295 ? 45.216 3.035 -54.723 1.00 55.50 295 ILE A C 1
ATOM 2388 O O . ILE A 1 295 ? 45.364 3.534 -53.614 1.00 55.50 295 ILE A O 1
ATOM 2392 N N . MET A 1 296 ? 44.361 2.025 -54.897 1.00 58.22 296 MET A N 1
ATOM 2393 C CA . MET A 1 296 ? 43.364 1.560 -53.911 1.00 58.22 296 MET A CA 1
ATOM 2394 C C . MET A 1 296 ? 43.812 0.729 -52.672 1.00 58.22 296 MET A C 1
ATOM 2396 O O . MET A 1 296 ? 42.968 0.526 -51.799 1.00 58.22 296 MET A O 1
ATOM 2400 N N . PRO A 1 297 ? 45.050 0.206 -52.513 1.00 64.94 297 PRO A N 1
ATOM 2401 C CA . PRO A 1 297 ? 45.371 -0.633 -51.341 1.00 64.94 297 PRO A CA 1
ATOM 2402 C C . PRO A 1 297 ? 45.611 0.117 -50.016 1.00 64.94 297 PRO A C 1
ATOM 2404 O O . PRO A 1 297 ? 45.273 -0.399 -48.953 1.00 64.94 297 PRO A O 1
ATOM 2407 N N . TYR A 1 298 ? 46.207 1.316 -50.049 1.00 71.38 298 TYR A N 1
ATOM 2408 C CA . TYR A 1 298 ? 46.664 2.003 -48.828 1.00 71.38 298 TYR A CA 1
ATOM 2409 C C . TYR A 1 298 ? 45.521 2.672 -48.049 1.00 71.38 298 TYR A C 1
ATOM 2411 O O . TYR A 1 298 ? 45.444 2.545 -46.828 1.00 71.38 298 TYR A O 1
ATOM 2419 N N . GLU A 1 299 ? 44.595 3.331 -48.746 1.00 78.06 299 GLU A N 1
ATOM 2420 C CA . GLU A 1 299 ? 43.404 3.937 -48.131 1.00 78.06 299 GLU A CA 1
ATOM 2421 C C . GLU A 1 299 ? 42.476 2.874 -47.534 1.00 78.06 299 GLU A C 1
ATOM 2423 O O . GLU A 1 299 ? 41.941 3.045 -46.436 1.00 78.06 299 GLU A O 1
ATOM 2428 N N . PHE A 1 300 ? 42.352 1.734 -48.218 1.00 84.50 300 PHE A N 1
ATOM 2429 C CA . PHE A 1 300 ? 41.610 0.583 -47.723 1.00 84.50 300 PHE A CA 1
ATOM 2430 C C . PHE A 1 300 ? 42.222 0.020 -46.433 1.00 84.50 300 PHE A C 1
ATOM 2432 O O . PHE A 1 300 ? 41.501 -0.205 -45.459 1.00 84.50 300 PHE A O 1
ATOM 2439 N N . GLU A 1 301 ? 43.546 -0.161 -46.383 1.00 86.25 301 GLU A N 1
ATOM 2440 C CA . GLU A 1 301 ? 44.219 -0.677 -45.185 1.00 86.25 301 GLU A CA 1
ATOM 2441 C C . GLU A 1 301 ? 44.153 0.324 -44.017 1.00 86.25 301 GLU A C 1
ATOM 2443 O O . GLU A 1 301 ? 43.955 -0.076 -42.867 1.00 86.25 301 GLU A O 1
ATOM 2448 N N . HIS A 1 302 ? 44.228 1.630 -44.295 1.00 88.12 302 HIS A N 1
ATOM 2449 C CA . HIS A 1 302 ? 44.037 2.668 -43.281 1.00 88.12 302 HIS A CA 1
ATOM 2450 C C . HIS A 1 302 ? 42.615 2.651 -42.699 1.00 88.12 302 HIS A C 1
ATOM 2452 O O . HIS A 1 302 ? 42.445 2.605 -41.479 1.00 88.12 302 HIS A O 1
ATOM 2458 N N . MET A 1 303 ? 41.589 2.621 -43.555 1.00 92.81 303 MET A N 1
ATOM 2459 C CA . MET A 1 303 ? 40.187 2.541 -43.138 1.00 92.81 303 MET A CA 1
ATOM 2460 C C . MET A 1 303 ? 39.904 1.263 -42.341 1.00 92.81 303 MET A C 1
ATOM 2462 O O . MET A 1 303 ? 39.260 1.320 -41.294 1.00 92.81 303 MET A O 1
ATOM 2466 N N . LYS A 1 304 ? 40.446 0.121 -42.772 1.00 92.69 304 LYS A N 1
ATOM 2467 C CA . LYS A 1 304 ? 40.394 -1.143 -42.026 1.00 92.69 304 LYS A CA 1
ATOM 2468 C C . LYS A 1 304 ? 41.031 -1.007 -40.641 1.00 92.69 304 LYS A C 1
ATOM 2470 O O . LYS A 1 304 ? 40.445 -1.457 -39.659 1.00 92.69 304 LYS A O 1
ATOM 2475 N N . GLY A 1 305 ? 42.184 -0.346 -40.533 1.00 94.88 305 GLY A N 1
ATOM 2476 C CA . GLY A 1 305 ? 42.827 -0.052 -39.251 1.00 94.88 305 GLY A CA 1
ATOM 2477 C C . GLY A 1 305 ? 41.975 0.834 -38.333 1.00 94.88 305 GLY A C 1
ATOM 2478 O O . GLY A 1 305 ? 41.894 0.575 -37.132 1.00 94.88 305 GLY A O 1
ATOM 2479 N N . CYS A 1 306 ? 41.305 1.849 -38.883 1.00 94.50 306 CYS A N 1
ATOM 2480 C CA . CYS A 1 306 ? 40.381 2.709 -38.137 1.00 94.50 306 CYS A CA 1
ATOM 2481 C C . CYS A 1 306 ? 39.145 1.941 -37.649 1.00 94.50 306 CYS A C 1
ATOM 2483 O O . CYS A 1 306 ? 38.798 2.039 -36.473 1.00 94.50 306 CYS A O 1
ATOM 2485 N N . LEU A 1 307 ? 38.542 1.115 -38.508 1.00 95.62 307 LEU A N 1
ATOM 2486 C CA . LEU A 1 307 ? 37.403 0.270 -38.143 1.00 95.62 307 LEU A CA 1
ATOM 2487 C C . LEU A 1 307 ? 37.774 -0.760 -37.071 1.00 95.62 307 LEU A C 1
ATOM 2489 O O . LEU A 1 307 ? 37.009 -0.949 -36.135 1.00 95.62 307 LEU A O 1
ATOM 2493 N N . LEU A 1 308 ? 38.956 -1.380 -37.143 1.00 96.75 308 LEU A N 1
ATOM 2494 C CA . LEU A 1 308 ? 39.423 -2.310 -36.107 1.00 96.75 308 LEU A CA 1
ATOM 2495 C C . LEU A 1 308 ? 39.606 -1.624 -34.747 1.00 96.75 308 LEU A C 1
ATOM 2497 O O . LEU A 1 308 ? 39.259 -2.203 -33.721 1.00 96.75 308 LEU A O 1
ATOM 2501 N N . LYS A 1 309 ? 40.104 -0.381 -34.722 1.00 96.56 309 LYS A N 1
ATOM 2502 C CA . LYS A 1 309 ? 40.185 0.409 -33.481 1.00 96.56 309 LYS A CA 1
ATOM 2503 C C . LYS A 1 309 ? 38.800 0.744 -32.935 1.00 96.56 309 LYS A C 1
ATOM 2505 O O . LYS A 1 309 ? 38.581 0.627 -31.734 1.00 96.56 309 LYS A O 1
ATOM 2510 N N . GLU A 1 310 ? 37.869 1.141 -33.800 1.00 96.81 310 GLU A N 1
ATOM 2511 C CA . GLU A 1 310 ? 36.489 1.423 -33.398 1.00 96.81 310 GLU A CA 1
ATOM 2512 C C . GLU A 1 310 ? 35.784 0.166 -32.869 1.00 96.81 310 GLU A C 1
ATOM 2514 O O . GLU A 1 310 ? 35.089 0.236 -31.856 1.00 96.81 310 GLU A O 1
ATOM 2519 N N . ILE A 1 311 ? 36.004 -0.988 -33.507 1.00 97.25 311 ILE A N 1
ATOM 2520 C CA . ILE A 1 311 ? 35.528 -2.291 -33.031 1.00 97.25 311 ILE A CA 1
ATOM 2521 C C . ILE A 1 311 ? 36.109 -2.578 -31.647 1.00 97.25 311 ILE A C 1
ATOM 2523 O O . ILE A 1 311 ? 35.335 -2.835 -30.734 1.00 97.25 311 ILE A O 1
ATOM 2527 N N . GLY A 1 312 ? 37.421 -2.425 -31.450 1.00 97.50 312 GLY A N 1
ATOM 2528 C CA . GLY A 1 312 ? 38.049 -2.635 -30.142 1.00 97.50 312 GLY A CA 1
ATOM 2529 C C . GLY A 1 312 ? 37.485 -1.724 -29.043 1.00 97.50 312 GLY A C 1
ATOM 2530 O O . GLY A 1 312 ? 37.248 -2.171 -27.921 1.00 97.50 312 GLY A O 1
ATOM 2531 N N . LEU A 1 313 ? 37.192 -0.457 -29.360 1.00 97.88 313 LEU A N 1
ATOM 2532 C CA . LEU A 1 313 ? 36.529 0.457 -28.422 1.00 97.88 313 LEU A CA 1
ATOM 2533 C C . LEU A 1 313 ? 35.106 -0.010 -28.090 1.00 97.88 313 LEU A C 1
ATOM 2535 O O . LEU A 1 313 ? 34.732 -0.048 -26.917 1.00 97.88 313 LEU A O 1
ATOM 2539 N N . LYS A 1 314 ? 34.323 -0.413 -29.096 1.00 97.81 314 LYS A N 1
ATOM 2540 C CA . LYS A 1 314 ? 32.969 -0.951 -28.891 1.00 97.81 314 LYS A CA 1
ATOM 2541 C C . LYS A 1 314 ? 32.994 -2.254 -28.094 1.00 97.81 314 LYS A C 1
ATOM 2543 O O . LYS A 1 314 ? 32.161 -2.419 -27.213 1.00 97.81 314 LYS A O 1
ATOM 2548 N N . GLU A 1 315 ? 33.958 -3.135 -28.336 1.00 98.12 315 GLU A N 1
ATOM 2549 C CA . GLU A 1 315 ? 34.162 -4.371 -27.574 1.00 98.12 315 GLU A CA 1
ATOM 2550 C C . GLU A 1 315 ? 34.503 -4.081 -26.108 1.00 98.12 315 GLU A C 1
ATOM 2552 O O . GLU A 1 315 ? 33.900 -4.682 -25.219 1.00 98.12 315 GLU A O 1
ATOM 2557 N N . SER A 1 316 ? 35.382 -3.108 -25.831 1.00 97.62 316 SER A N 1
ATOM 2558 C CA . SER A 1 316 ? 35.672 -2.699 -24.447 1.00 97.62 316 SER A CA 1
ATOM 2559 C C . SER A 1 316 ? 34.447 -2.121 -23.734 1.00 97.62 316 SER A C 1
ATOM 2561 O O . SER A 1 316 ? 34.207 -2.431 -22.569 1.00 97.62 316 SER A O 1
ATOM 2563 N N . LEU A 1 317 ? 33.626 -1.344 -24.448 1.00 98.19 317 LEU A N 1
ATOM 2564 C CA . LEU A 1 317 ? 32.397 -0.780 -23.900 1.00 98.19 317 LEU A CA 1
ATOM 2565 C C . LEU A 1 317 ? 31.355 -1.875 -23.640 1.00 98.19 317 LEU A C 1
ATOM 2567 O O . LEU A 1 317 ? 30.663 -1.841 -22.626 1.00 98.19 317 LEU A O 1
ATOM 2571 N N . ILE A 1 318 ? 31.248 -2.863 -24.533 1.00 97.75 318 ILE A N 1
ATOM 2572 C CA . ILE A 1 318 ? 30.379 -4.029 -24.342 1.00 97.75 318 ILE A CA 1
ATOM 2573 C C . ILE A 1 318 ? 30.811 -4.814 -23.102 1.00 97.75 318 ILE A C 1
ATOM 2575 O O . ILE A 1 318 ? 29.944 -5.201 -22.320 1.00 97.75 318 ILE A O 1
ATOM 2579 N N . ALA A 1 319 ? 32.115 -5.023 -22.895 1.00 98.00 319 ALA A N 1
ATOM 2580 C CA . ALA A 1 319 ? 32.626 -5.682 -21.695 1.00 98.00 319 ALA A CA 1
ATOM 2581 C C . ALA A 1 319 ? 32.236 -4.905 -20.425 1.00 98.00 319 ALA A C 1
ATOM 2583 O O . ALA A 1 319 ? 31.616 -5.476 -19.534 1.00 98.00 319 ALA A O 1
ATOM 2584 N N . GLU A 1 320 ? 32.459 -3.587 -20.397 1.00 98.19 320 GLU A N 1
ATOM 2585 C CA . GLU A 1 320 ? 32.096 -2.739 -19.253 1.00 98.19 320 GLU A CA 1
ATOM 2586 C C . GLU A 1 320 ? 30.584 -2.758 -18.955 1.00 98.19 320 GLU A C 1
ATOM 2588 O O . GLU A 1 320 ? 30.162 -2.850 -17.801 1.00 98.19 320 GLU A O 1
ATOM 2593 N N . ILE A 1 321 ? 29.741 -2.689 -19.991 1.00 97.50 321 ILE A N 1
ATOM 2594 C CA . ILE A 1 321 ? 28.282 -2.788 -19.836 1.00 97.50 321 ILE A CA 1
ATOM 2595 C C . ILE A 1 321 ? 27.888 -4.181 -19.332 1.00 97.50 321 ILE A C 1
ATOM 2597 O O . ILE A 1 321 ? 26.971 -4.302 -18.520 1.00 97.50 321 ILE A O 1
ATOM 2601 N N . THR A 1 322 ? 28.566 -5.230 -19.796 1.00 98.12 322 THR A N 1
ATOM 2602 C CA . THR A 1 322 ? 28.295 -6.611 -19.383 1.00 98.12 322 THR A CA 1
ATOM 2603 C C . THR A 1 322 ? 28.631 -6.827 -17.910 1.00 98.12 322 THR A C 1
ATOM 2605 O O . THR A 1 322 ? 27.818 -7.428 -17.205 1.00 98.12 322 THR A O 1
ATOM 2608 N N . ASP A 1 323 ? 29.751 -6.280 -17.437 1.00 98.06 323 ASP A N 1
ATOM 2609 C CA . ASP A 1 323 ? 30.150 -6.317 -16.026 1.00 98.06 323 ASP A CA 1
ATOM 2610 C C . ASP A 1 323 ? 29.135 -5.563 -15.157 1.00 98.06 323 ASP A C 1
ATOM 2612 O O . ASP A 1 323 ? 28.572 -6.134 -14.225 1.00 98.06 323 ASP A O 1
ATOM 2616 N N . LYS A 1 324 ? 28.753 -4.340 -15.550 1.00 98.44 324 LYS A N 1
ATOM 2617 C CA . LYS A 1 324 ? 27.696 -3.573 -14.862 1.00 98.44 324 LYS A CA 1
ATOM 2618 C C . LYS A 1 324 ? 26.358 -4.316 -14.818 1.00 98.44 324 LYS A C 1
ATOM 2620 O O . LYS A 1 324 ? 25.650 -4.280 -13.814 1.00 98.44 324 LYS A O 1
ATOM 2625 N N . LEU A 1 325 ? 25.983 -5.003 -15.898 1.00 97.94 325 LEU A N 1
ATOM 2626 C CA . LEU A 1 325 ? 24.780 -5.841 -15.936 1.00 97.94 325 LEU A CA 1
ATOM 2627 C C . LEU A 1 325 ? 24.900 -7.090 -15.060 1.00 97.94 325 LEU A C 1
ATOM 2629 O O . LEU A 1 325 ? 23.876 -7.646 -14.654 1.00 97.94 325 LEU A O 1
ATOM 2633 N N . HIS A 1 326 ? 26.108 -7.597 -14.835 1.00 98.25 326 HIS A N 1
ATOM 2634 C CA . HIS A 1 326 ? 26.339 -8.688 -13.902 1.00 98.25 326 HIS A CA 1
ATOM 2635 C C . HIS A 1 326 ? 26.184 -8.198 -12.460 1.00 98.25 326 HIS A C 1
ATOM 2637 O O . HIS A 1 326 ? 25.384 -8.778 -11.727 1.00 98.25 326 HIS A O 1
ATOM 2643 N N . ASP A 1 327 ? 26.818 -7.079 -12.108 1.00 98.19 327 ASP A N 1
ATOM 2644 C CA . ASP A 1 327 ? 26.720 -6.459 -10.781 1.00 98.19 327 ASP A CA 1
ATOM 2645 C C . ASP A 1 327 ? 25.262 -6.150 -10.415 1.00 98.19 327 ASP A C 1
ATOM 2647 O O . ASP A 1 327 ? 24.759 -6.609 -9.390 1.00 98.19 327 ASP A O 1
ATOM 2651 N N . LEU A 1 328 ? 24.520 -5.494 -11.315 1.00 97.62 328 LEU A N 1
ATOM 2652 C CA . LEU A 1 328 ? 23.096 -5.204 -11.106 1.00 97.62 328 LEU A CA 1
ATOM 2653 C C . LEU A 1 328 ? 22.240 -6.472 -10.960 1.00 97.62 328 LEU A C 1
ATOM 2655 O O . LEU A 1 328 ? 21.236 -6.466 -10.247 1.00 97.62 328 LEU A O 1
ATOM 2659 N N . ARG A 1 329 ? 22.605 -7.575 -11.627 1.00 98.25 329 ARG A N 1
ATOM 2660 C CA . ARG A 1 329 ? 21.904 -8.860 -11.465 1.00 98.25 329 ARG A CA 1
ATOM 2661 C C . ARG A 1 329 ? 22.154 -9.466 -10.089 1.00 98.25 329 ARG A C 1
ATOM 2663 O O . ARG A 1 329 ? 21.210 -9.996 -9.502 1.00 98.25 329 ARG A O 1
ATOM 2670 N N . VAL A 1 330 ? 23.382 -9.375 -9.582 1.00 98.31 330 VAL A N 1
ATOM 2671 C CA . VAL A 1 330 ? 23.734 -9.823 -8.229 1.00 98.31 330 VAL A CA 1
ATOM 2672 C C . VAL A 1 330 ? 22.995 -8.980 -7.190 1.00 98.31 330 VAL A C 1
ATOM 2674 O O . VAL A 1 330 ? 22.283 -9.540 -6.357 1.00 98.31 330 VAL A O 1
ATOM 2677 N N . GLU A 1 331 ? 23.040 -7.651 -7.302 1.00 98.25 331 GLU A N 1
ATOM 2678 C CA . GLU A 1 331 ? 22.315 -6.744 -6.402 1.00 98.25 331 GLU A CA 1
ATOM 2679 C C . GLU A 1 331 ? 20.803 -7.008 -6.406 1.00 98.25 331 GLU A C 1
ATOM 2681 O O . GLU A 1 331 ? 20.167 -7.072 -5.351 1.00 98.25 331 GLU A O 1
ATOM 2686 N N . ASN A 1 332 ? 20.207 -7.223 -7.583 1.00 96.69 332 ASN A N 1
ATOM 2687 C CA . ASN A 1 332 ? 18.789 -7.556 -7.691 1.00 96.69 332 ASN A CA 1
ATOM 2688 C C . ASN A 1 332 ? 18.459 -8.909 -7.036 1.00 96.69 332 ASN A C 1
ATOM 2690 O O . ASN A 1 332 ? 17.406 -9.046 -6.411 1.00 96.69 332 ASN A O 1
ATOM 2694 N N . SER A 1 333 ? 19.357 -9.897 -7.133 1.00 98.19 333 SER A N 1
ATOM 2695 C CA . SER A 1 333 ? 19.216 -11.177 -6.428 1.00 98.19 333 SER A CA 1
ATOM 2696 C C . SER A 1 333 ? 19.226 -10.978 -4.910 1.00 98.19 333 SER A C 1
ATOM 2698 O O . SER A 1 333 ? 18.324 -11.455 -4.222 1.00 98.19 333 SER A O 1
ATOM 2700 N N . GLU A 1 334 ? 20.179 -10.208 -4.382 1.00 98.31 334 GLU A N 1
ATOM 2701 C CA . GLU A 1 334 ? 20.267 -9.914 -2.946 1.00 98.31 334 GLU A CA 1
ATOM 2702 C C . GLU A 1 334 ? 19.048 -9.143 -2.424 1.00 98.31 334 GLU A C 1
ATOM 2704 O O . GLU A 1 334 ? 18.520 -9.438 -1.347 1.00 98.31 334 GLU A O 1
ATOM 2709 N N . LEU A 1 335 ? 18.578 -8.143 -3.174 1.00 97.38 335 LEU A N 1
ATOM 2710 C CA . LEU A 1 335 ? 17.374 -7.389 -2.825 1.00 97.38 335 LEU A CA 1
ATOM 2711 C C . LEU A 1 335 ? 16.132 -8.282 -2.850 1.00 97.38 335 LEU A C 1
ATOM 2713 O O . LEU A 1 335 ? 15.294 -8.189 -1.950 1.00 97.38 335 LEU A O 1
ATOM 2717 N N . SER A 1 336 ? 16.033 -9.183 -3.827 1.00 97.88 336 SER A N 1
ATOM 2718 C CA . SER A 1 336 ? 14.954 -10.166 -3.895 1.00 97.88 336 SER A CA 1
ATOM 2719 C C . SER A 1 336 ? 14.976 -11.121 -2.695 1.00 97.88 336 SER A C 1
ATOM 2721 O O . SER A 1 336 ? 13.925 -11.431 -2.133 1.00 97.88 336 SER A O 1
ATOM 2723 N N . GLU A 1 337 ? 16.149 -11.573 -2.249 1.00 98.00 337 GLU A N 1
ATOM 2724 C CA . GLU A 1 337 ? 16.277 -12.397 -1.041 1.00 98.00 337 GLU A CA 1
ATOM 2725 C C . GLU A 1 337 ? 15.872 -11.636 0.227 1.00 98.00 337 GLU A C 1
ATOM 2727 O O . GLU A 1 337 ? 15.109 -12.159 1.047 1.00 98.00 337 GLU A O 1
ATOM 2732 N N . LYS A 1 338 ? 16.307 -10.376 0.371 1.00 98.31 338 LYS A N 1
ATOM 2733 C CA . LYS A 1 338 ? 15.901 -9.500 1.485 1.00 98.31 338 LYS A CA 1
ATOM 2734 C C . LYS A 1 338 ? 14.388 -9.281 1.504 1.00 98.31 338 LYS A C 1
ATOM 2736 O O . LYS A 1 338 ? 13.780 -9.362 2.572 1.00 98.31 338 LYS A O 1
ATOM 2741 N N . LEU A 1 339 ? 13.773 -9.065 0.341 1.00 97.81 339 LEU A N 1
ATOM 2742 C CA . LEU A 1 339 ? 12.323 -8.937 0.202 1.00 97.81 339 LEU A CA 1
ATOM 2743 C C . LEU A 1 339 ? 11.603 -10.225 0.624 1.00 97.81 339 LEU A C 1
ATOM 2745 O O . LEU A 1 339 ? 10.636 -10.168 1.382 1.00 97.81 339 LEU A O 1
ATOM 2749 N N . ASN A 1 340 ? 12.104 -11.387 0.202 1.00 98.06 340 ASN A N 1
ATOM 2750 C CA . ASN A 1 340 ? 11.548 -12.682 0.596 1.00 98.06 340 ASN A CA 1
ATOM 2751 C C . ASN A 1 340 ? 11.648 -12.920 2.112 1.00 98.06 340 ASN A C 1
ATOM 2753 O O . ASN A 1 340 ? 10.694 -13.400 2.727 1.00 98.06 340 ASN A O 1
ATOM 2757 N N . LEU A 1 341 ? 12.773 -12.567 2.742 1.00 98.25 341 LEU A N 1
ATOM 2758 C CA . LEU A 1 341 ? 12.936 -12.653 4.197 1.00 98.25 341 LEU A CA 1
ATOM 2759 C C . LEU A 1 341 ? 11.992 -11.700 4.941 1.00 98.25 341 LEU A C 1
ATOM 2761 O O . LEU A 1 341 ? 11.389 -12.096 5.938 1.00 98.25 341 LEU A O 1
ATOM 2765 N N . ALA A 1 342 ? 11.831 -10.468 4.453 1.00 97.06 342 ALA A N 1
ATOM 2766 C CA . ALA A 1 342 ? 10.876 -9.516 5.013 1.00 97.06 342 ALA A CA 1
ATOM 2767 C C . ALA A 1 342 ? 9.430 -10.026 4.892 1.00 97.06 342 ALA A C 1
ATOM 2769 O O . ALA A 1 342 ? 8.678 -9.951 5.861 1.00 97.06 342 ALA A O 1
ATOM 2770 N N . GLY A 1 343 ? 9.069 -10.624 3.751 1.00 98.00 343 GLY A N 1
ATOM 2771 C CA . GLY A 1 343 ? 7.765 -11.256 3.543 1.00 98.00 343 GLY A CA 1
ATOM 2772 C C . GLY A 1 343 ? 7.486 -12.397 4.527 1.00 98.00 343 GLY A C 1
ATOM 2773 O O . GLY A 1 343 ? 6.396 -12.461 5.089 1.00 98.00 343 GLY A O 1
ATOM 2774 N N . LYS A 1 344 ? 8.481 -13.253 4.808 1.00 98.25 344 LYS A N 1
ATOM 2775 C CA . LYS A 1 344 ? 8.361 -14.323 5.820 1.00 98.25 344 LYS A CA 1
ATOM 2776 C C . LYS A 1 344 ? 8.121 -13.766 7.224 1.00 98.25 344 LYS A C 1
ATOM 2778 O O . LYS A 1 344 ? 7.201 -14.212 7.899 1.00 98.25 344 LYS A O 1
ATOM 2783 N N . ARG A 1 345 ? 8.890 -12.752 7.636 1.00 98.06 345 ARG A N 1
ATOM 2784 C CA . ARG A 1 345 ? 8.701 -12.086 8.940 1.00 98.06 345 ARG A CA 1
ATOM 2785 C C . ARG A 1 345 ? 7.328 -11.430 9.055 1.00 98.06 345 ARG A C 1
ATOM 2787 O O . ARG A 1 345 ? 6.708 -11.485 10.109 1.00 98.06 345 ARG A O 1
ATOM 2794 N N . LEU A 1 346 ? 6.842 -10.815 7.975 1.00 97.19 346 LEU A N 1
ATOM 2795 C CA . LEU A 1 346 ? 5.513 -10.212 7.956 1.00 97.19 346 LEU A CA 1
ATOM 2796 C C . LEU A 1 346 ? 4.426 -11.273 8.148 1.00 97.19 346 LEU A C 1
ATOM 2798 O O . LEU A 1 346 ? 3.525 -11.055 8.949 1.00 97.19 346 LEU A O 1
ATOM 2802 N N . LEU A 1 347 ? 4.553 -12.433 7.497 1.00 98.06 347 LEU A N 1
ATOM 2803 C CA . LEU A 1 347 ? 3.632 -13.553 7.689 1.00 98.06 347 LEU A CA 1
ATOM 2804 C C . LEU A 1 347 ? 3.628 -14.052 9.144 1.00 98.06 347 LEU A C 1
ATOM 2806 O O . LEU A 1 347 ? 2.558 -14.220 9.723 1.00 98.06 347 LEU A O 1
ATOM 2810 N N . GLU A 1 348 ? 4.805 -14.204 9.759 1.00 98.25 348 GLU A N 1
ATOM 2811 C CA . GLU A 1 348 ? 4.935 -14.574 11.178 1.00 98.25 348 GLU A CA 1
ATOM 2812 C C . GLU A 1 348 ? 4.240 -13.561 12.104 1.00 98.25 348 GLU A C 1
ATOM 2814 O O . GLU A 1 348 ? 3.529 -13.948 13.035 1.00 98.25 348 GLU A O 1
ATOM 2819 N N . TYR A 1 349 ? 4.395 -12.259 11.840 1.00 97.69 349 TYR A N 1
ATOM 2820 C CA . TYR A 1 349 ? 3.700 -11.218 12.599 1.00 97.69 349 TYR A CA 1
ATOM 2821 C C . TYR A 1 349 ? 2.190 -11.233 12.364 1.00 97.69 349 TYR A C 1
ATOM 2823 O O . TYR A 1 349 ? 1.435 -11.097 13.324 1.00 97.69 349 TYR A O 1
ATOM 2831 N N . THR A 1 350 ? 1.733 -11.448 11.131 1.00 98.25 350 THR A N 1
ATOM 2832 C CA . THR A 1 350 ? 0.305 -11.582 10.821 1.00 98.25 350 THR A CA 1
ATOM 2833 C C . THR A 1 350 ? -0.317 -12.774 11.549 1.00 98.25 350 THR A C 1
ATOM 2835 O O . THR A 1 350 ? -1.382 -12.635 12.148 1.00 98.25 350 THR A O 1
ATOM 2838 N N . ASP A 1 351 ? 0.349 -13.929 11.569 1.00 98.12 351 ASP A N 1
ATOM 2839 C CA . ASP A 1 351 ? -0.139 -15.101 12.301 1.00 98.12 351 ASP A CA 1
ATOM 2840 C C . ASP A 1 351 ? -0.133 -14.866 13.817 1.00 98.12 351 ASP A C 1
ATOM 2842 O O . ASP A 1 351 ? -1.063 -15.274 14.521 1.00 98.12 351 ASP A O 1
ATOM 2846 N N . ARG A 1 352 ? 0.868 -14.141 14.335 1.00 98.44 352 ARG A N 1
ATOM 2847 C CA . ARG A 1 352 ? 0.901 -13.740 15.745 1.00 98.44 352 ARG A CA 1
ATOM 2848 C C . ARG A 1 352 ? -0.245 -12.795 16.103 1.00 98.44 352 ARG A C 1
ATOM 2850 O O . ARG A 1 352 ? -0.829 -12.968 17.171 1.00 98.44 352 ARG A O 1
ATOM 2857 N N . ILE A 1 353 ? -0.566 -11.831 15.243 1.00 98.06 353 ILE A N 1
ATOM 2858 C CA . ILE A 1 353 ? -1.704 -10.921 15.426 1.00 98.06 353 ILE A CA 1
ATOM 2859 C C . ILE A 1 353 ? -3.004 -11.725 15.458 1.00 98.06 353 ILE A C 1
ATOM 2861 O O . ILE A 1 353 ? -3.727 -11.633 16.445 1.00 98.06 353 ILE A O 1
ATOM 2865 N N . ARG A 1 354 ? -3.225 -12.616 14.484 1.00 98.38 354 ARG A N 1
ATOM 2866 C CA . ARG A 1 354 ? -4.429 -13.462 14.425 1.00 98.38 354 ARG A CA 1
ATOM 2867 C C . ARG A 1 354 ? -4.613 -14.313 15.687 1.00 98.38 354 ARG A C 1
ATOM 2869 O O . ARG A 1 354 ? -5.720 -14.457 16.198 1.00 98.38 354 ARG A O 1
ATOM 2876 N N . PHE A 1 355 ? -3.523 -14.870 16.220 1.00 98.50 355 PHE A N 1
ATOM 2877 C CA . PHE A 1 355 ? -3.557 -15.605 17.488 1.00 98.50 355 PHE A CA 1
ATOM 2878 C C . PHE A 1 355 ? -3.932 -14.706 18.675 1.00 98.50 355 PHE A C 1
ATOM 2880 O O . PHE A 1 355 ? -4.686 -15.118 19.557 1.00 98.50 355 PHE A O 1
ATOM 2887 N N . LEU A 1 356 ? -3.387 -13.488 18.727 1.00 98.19 356 LEU A N 1
ATOM 2888 C CA . LEU A 1 356 ? -3.687 -12.538 19.795 1.00 98.19 356 LEU A CA 1
ATOM 2889 C C . LEU A 1 356 ? -5.136 -12.047 19.727 1.00 98.19 356 LEU A C 1
ATOM 2891 O O . LEU A 1 356 ? -5.768 -11.987 20.776 1.00 98.19 356 LEU A O 1
ATOM 2895 N N . GLU A 1 357 ? -5.662 -11.775 18.534 1.00 98.38 357 GLU A N 1
ATOM 2896 C CA . GLU A 1 357 ? -7.067 -11.418 18.298 1.00 98.38 357 GLU A CA 1
ATOM 2897 C C . GLU A 1 357 ? -8.004 -12.525 18.791 1.00 98.38 357 GLU A C 1
ATOM 2899 O O . GLU A 1 357 ? -8.841 -12.275 19.653 1.00 98.38 357 GLU A O 1
ATOM 2904 N N . SER A 1 358 ? -7.767 -13.779 18.383 1.00 98.44 358 SER A N 1
ATOM 2905 C CA . SER A 1 358 ? -8.551 -14.925 18.870 1.00 98.44 358 SER A CA 1
ATOM 2906 C C . SER A 1 358 ? -8.530 -15.043 20.396 1.00 98.44 358 SER A C 1
ATOM 2908 O O . SER A 1 358 ? -9.542 -15.367 21.012 1.00 98.44 358 SER A O 1
ATOM 2910 N N . ARG A 1 359 ? -7.382 -14.776 21.031 1.00 98.62 359 ARG A N 1
ATOM 2911 C CA . ARG A 1 359 ? -7.265 -14.818 22.493 1.00 98.62 359 ARG A CA 1
ATOM 2912 C C . ARG A 1 359 ? -8.013 -13.664 23.166 1.00 98.62 359 ARG A C 1
ATOM 2914 O O . ARG A 1 359 ? -8.527 -13.846 24.268 1.00 98.62 359 ARG A O 1
ATOM 2921 N N . VAL A 1 360 ? -8.052 -12.488 22.543 1.00 98.50 360 VAL A N 1
ATOM 2922 C CA . VAL A 1 360 ? -8.842 -11.345 23.023 1.00 98.50 360 VAL A CA 1
ATOM 2923 C C . VAL A 1 360 ? -10.332 -11.662 22.933 1.00 98.50 360 VAL A C 1
ATOM 2925 O O . VAL A 1 360 ? -11.046 -11.429 23.906 1.00 98.50 360 VAL A O 1
ATOM 2928 N N . ASP A 1 361 ? -10.790 -12.266 21.839 1.00 98.44 361 ASP A N 1
ATOM 2929 C CA . ASP A 1 361 ? -12.188 -12.678 21.677 1.00 98.44 361 ASP A CA 1
ATOM 2930 C C . ASP A 1 361 ? -12.614 -13.703 22.738 1.00 98.44 361 ASP A C 1
ATOM 2932 O O . ASP A 1 361 ? -13.679 -13.574 23.349 1.00 98.44 361 ASP A O 1
ATOM 2936 N N . ASP A 1 362 ? -11.763 -14.696 23.013 1.00 98.56 362 ASP A N 1
ATOM 2937 C CA . ASP A 1 362 ? -12.014 -15.702 24.049 1.00 98.56 362 ASP A CA 1
ATOM 2938 C C . ASP A 1 362 ? -12.102 -15.072 25.445 1.00 98.56 362 ASP A C 1
ATOM 2940 O O . ASP A 1 362 ? -13.029 -15.360 26.208 1.00 98.56 362 ASP A O 1
ATOM 2944 N N . LEU A 1 363 ? -11.165 -14.180 25.783 1.00 98.38 363 LEU A N 1
ATOM 2945 C CA . LEU A 1 363 ? -11.181 -13.467 27.061 1.00 98.38 363 LEU A CA 1
ATOM 2946 C C . LEU A 1 363 ? -12.407 -12.562 27.189 1.00 98.38 363 LEU A C 1
ATOM 2948 O O . LEU A 1 363 ? -13.033 -12.541 28.246 1.00 98.38 363 LEU A O 1
ATOM 2952 N N . THR A 1 364 ? -12.785 -11.876 26.114 1.00 98.56 364 THR A N 1
ATOM 2953 C CA . THR A 1 364 ? -13.971 -11.012 26.076 1.00 98.56 364 THR A CA 1
ATOM 2954 C C . THR A 1 364 ? -15.228 -11.833 26.341 1.00 98.56 364 THR A C 1
ATOM 2956 O O . THR A 1 364 ? -16.032 -11.471 27.195 1.00 98.56 364 THR A O 1
ATOM 2959 N N . ARG A 1 365 ? -15.356 -13.009 25.712 1.00 98.50 365 ARG A N 1
ATOM 2960 C CA . ARG A 1 365 ? -16.472 -13.933 25.958 1.00 98.50 365 ARG A CA 1
ATOM 2961 C C . ARG A 1 365 ? -16.534 -14.403 27.413 1.00 98.50 365 ARG A C 1
ATOM 2963 O O . ARG A 1 365 ? -17.622 -14.477 27.983 1.00 98.50 365 ARG A O 1
ATOM 2970 N N . ILE A 1 366 ? -15.386 -14.717 28.019 1.00 98.56 366 ILE A N 1
ATOM 2971 C CA . ILE A 1 366 ? -15.307 -15.119 29.433 1.00 98.56 366 ILE A CA 1
ATOM 2972 C C . ILE A 1 366 ? -15.734 -13.968 30.348 1.00 98.56 366 ILE A C 1
ATOM 2974 O O . ILE A 1 366 ? -16.488 -14.202 31.292 1.00 98.56 366 ILE A O 1
ATOM 2978 N N . VAL A 1 367 ? -15.274 -12.744 30.077 1.00 98.25 367 VAL A N 1
ATOM 2979 C CA . VAL A 1 367 ? -15.642 -11.552 30.855 1.00 98.25 367 VAL A CA 1
ATOM 2980 C C . VAL A 1 367 ? -17.141 -11.300 30.758 1.00 98.25 367 VAL A C 1
ATOM 2982 O O . VAL A 1 367 ? -17.804 -11.301 31.788 1.00 98.25 367 VAL A O 1
ATOM 2985 N N . SER A 1 368 ? -17.709 -11.246 29.550 1.00 98.38 368 SER A N 1
ATOM 2986 C CA . SER A 1 368 ? -19.153 -11.048 29.374 1.00 98.38 368 SER A CA 1
ATOM 2987 C C . SER A 1 368 ? -19.984 -12.134 30.064 1.00 98.38 368 SER A C 1
ATOM 2989 O O . SER A 1 368 ? -21.013 -11.842 30.666 1.00 98.38 368 SER A O 1
ATOM 2991 N N . SER A 1 369 ? -19.535 -13.394 30.036 1.00 98.56 369 SER A N 1
ATOM 2992 C CA . SER A 1 369 ? -20.209 -14.474 30.767 1.00 98.56 369 SER A CA 1
ATOM 2993 C C . SER A 1 369 ? -20.170 -14.274 32.285 1.00 98.56 369 SER A C 1
ATOM 2995 O O . SER A 1 369 ? -21.124 -14.652 32.966 1.00 98.56 369 SER A O 1
ATOM 2997 N N . ARG A 1 370 ? -19.072 -13.734 32.826 1.00 98.25 370 ARG A N 1
ATOM 2998 C CA . ARG A 1 370 ? -18.956 -13.424 34.256 1.00 98.25 370 ARG A CA 1
ATOM 2999 C C . ARG A 1 370 ? -19.792 -12.211 34.635 1.00 98.25 370 ARG A C 1
ATOM 3001 O O . ARG A 1 370 ? -20.427 -12.260 35.679 1.00 98.25 370 ARG A O 1
ATOM 3008 N N . ASP A 1 371 ? -19.860 -11.194 33.784 1.00 98.56 371 ASP A N 1
ATOM 3009 C CA . ASP A 1 371 ? -20.699 -10.015 34.016 1.00 98.56 371 ASP A CA 1
ATOM 3010 C C . ASP A 1 371 ? -22.178 -10.403 34.112 1.00 98.56 371 ASP A C 1
ATOM 3012 O O . ASP A 1 371 ? -22.852 -10.012 35.059 1.00 98.56 371 ASP A O 1
ATOM 3016 N N . VAL A 1 372 ? -22.662 -11.273 33.215 1.00 98.38 372 VAL A N 1
ATOM 3017 C CA . VAL A 1 372 ? -24.033 -11.814 33.290 1.00 98.38 372 VAL A CA 1
ATOM 3018 C C . VAL A 1 372 ? -24.276 -12.544 34.616 1.00 98.38 372 VAL A C 1
ATOM 3020 O O . VAL A 1 372 ? -25.319 -12.360 35.242 1.00 98.38 372 VAL A O 1
ATOM 3023 N N . MET A 1 373 ? -23.311 -13.351 35.069 1.00 98.38 373 MET A N 1
ATOM 3024 C CA . MET A 1 373 ? -23.405 -14.058 36.349 1.00 98.38 373 MET A CA 1
ATOM 3025 C C . MET A 1 373 ? -23.430 -13.087 37.538 1.00 98.38 373 MET A C 1
ATOM 3027 O O . MET A 1 373 ? -24.223 -13.269 38.461 1.00 98.38 373 MET A O 1
ATOM 3031 N N . ILE A 1 374 ? -22.599 -12.044 37.514 1.00 98.00 374 ILE A N 1
ATOM 3032 C CA . ILE A 1 374 ? -22.582 -11.003 38.545 1.00 98.00 374 ILE A CA 1
ATOM 3033 C C . ILE A 1 374 ? -23.936 -10.295 38.583 1.00 98.00 374 ILE A C 1
ATOM 3035 O O . ILE A 1 374 ? -24.540 -10.234 39.649 1.00 98.00 374 ILE A O 1
ATOM 3039 N N . SER A 1 375 ? -24.467 -9.867 37.435 1.00 98.38 375 SER A N 1
ATOM 3040 C CA . SER A 1 375 ? -25.780 -9.219 37.367 1.00 98.38 375 SER A CA 1
ATOM 3041 C C . SER A 1 375 ? -26.907 -10.108 37.903 1.00 98.38 375 SER A C 1
ATOM 3043 O O . SER A 1 375 ? -27.784 -9.611 38.607 1.00 98.38 375 SER A O 1
ATOM 3045 N N . SER A 1 376 ? -26.882 -11.423 37.635 1.00 98.31 376 SER A N 1
ATOM 3046 C CA . SER A 1 376 ? -27.870 -12.339 38.229 1.00 98.31 376 SER A CA 1
ATOM 3047 C C . SER A 1 376 ? -27.748 -12.422 39.751 1.00 98.31 376 SER A C 1
ATOM 3049 O O . SER A 1 376 ? -28.747 -12.297 40.450 1.00 98.31 376 SER A O 1
ATOM 3051 N N . LEU A 1 377 ? -26.525 -12.536 40.279 1.00 98.12 377 LEU A N 1
ATOM 3052 C CA . LEU A 1 377 ? -26.295 -12.609 41.723 1.00 98.12 377 LEU A CA 1
ATOM 3053 C C . LEU A 1 377 ? -26.637 -11.289 42.429 1.00 98.12 377 LEU A C 1
ATOM 3055 O O . LEU A 1 377 ? -27.099 -11.295 43.568 1.00 98.12 377 LEU A O 1
ATOM 3059 N N . GLU A 1 378 ? -26.422 -10.152 41.768 1.00 98.25 378 GLU A N 1
ATOM 3060 C CA . GLU A 1 378 ? -26.832 -8.840 42.266 1.00 98.25 378 GLU A CA 1
ATOM 3061 C C . GLU A 1 378 ? -28.355 -8.702 42.318 1.00 98.25 378 GLU A C 1
ATOM 3063 O O . GLU A 1 378 ? -28.873 -8.178 43.305 1.00 98.25 378 GLU A O 1
ATOM 3068 N N . SER A 1 379 ? -29.070 -9.211 41.310 1.00 97.75 379 SER A N 1
ATOM 3069 C CA . SER A 1 379 ? -30.536 -9.268 41.316 1.00 97.75 379 SER A CA 1
ATOM 3070 C C . SER A 1 379 ? -31.054 -10.141 42.462 1.00 97.75 379 SER A C 1
ATOM 3072 O O . SER A 1 379 ? -31.885 -9.685 43.247 1.00 97.75 379 SER A O 1
ATOM 3074 N N . ASP A 1 380 ? -30.513 -11.352 42.620 1.00 98.19 380 ASP A N 1
ATOM 3075 C CA . ASP A 1 380 ? -30.894 -12.274 43.699 1.00 98.19 380 ASP A CA 1
ATOM 3076 C C . ASP A 1 380 ? -30.626 -11.659 45.082 1.00 98.19 380 ASP A C 1
ATOM 3078 O O . ASP A 1 380 ? -31.434 -11.769 46.007 1.00 98.19 380 ASP A O 1
ATOM 3082 N N . LYS A 1 381 ? -29.497 -10.954 45.228 1.00 97.88 381 LYS A N 1
ATOM 3083 C CA . LYS A 1 381 ? -29.169 -10.214 46.450 1.00 97.88 381 LYS A CA 1
ATOM 3084 C C . LYS A 1 381 ? -30.197 -9.116 46.736 1.00 97.88 381 LYS A C 1
ATOM 3086 O O . LYS A 1 381 ? -30.632 -8.992 47.877 1.00 97.88 381 LYS A O 1
ATOM 3091 N N . GLN A 1 382 ? -30.579 -8.324 45.733 1.00 98.12 382 GLN A N 1
ATOM 3092 C CA . GLN A 1 382 ? -31.575 -7.258 45.896 1.00 98.12 382 GLN A CA 1
ATOM 3093 C C . GLN A 1 382 ? -32.951 -7.815 46.280 1.00 98.12 382 GLN A C 1
ATOM 3095 O O . GLN A 1 382 ? -33.630 -7.243 47.135 1.00 98.12 382 GLN A O 1
ATOM 3100 N N . GLU A 1 383 ? -33.354 -8.940 45.686 1.00 98.19 383 GLU A N 1
ATOM 3101 C CA . GLU A 1 383 ? -34.590 -9.633 46.046 1.00 98.19 383 GLU A CA 1
ATOM 3102 C C . GLU A 1 383 ? -34.544 -10.135 47.494 1.00 98.19 383 GLU A C 1
ATOM 3104 O O . GLU A 1 383 ? -35.484 -9.913 48.260 1.00 98.19 383 GLU A O 1
ATOM 3109 N N . LEU A 1 384 ? -33.423 -10.730 47.912 1.00 97.69 384 LEU A N 1
ATOM 3110 C CA . LEU A 1 384 ? -33.238 -11.180 49.288 1.00 97.69 384 LEU A CA 1
ATOM 3111 C C . LEU A 1 384 ? -33.270 -10.014 50.287 1.00 97.69 384 LEU A C 1
ATOM 3113 O O . LEU A 1 384 ? -33.923 -10.121 51.326 1.00 97.69 384 LEU A O 1
ATOM 3117 N N . ASP A 1 385 ? -32.609 -8.897 49.976 1.00 96.31 385 ASP A N 1
ATOM 3118 C CA . ASP A 1 385 ? -32.629 -7.687 50.805 1.00 96.31 385 ASP A CA 1
ATOM 3119 C C . ASP A 1 385 ? -34.056 -7.132 50.948 1.00 96.31 385 ASP A C 1
ATOM 3121 O O . ASP A 1 385 ? -34.454 -6.715 52.041 1.00 96.31 385 ASP A O 1
ATOM 3125 N N . LYS A 1 386 ? -34.860 -7.185 49.876 1.00 96.81 386 LYS A N 1
ATOM 3126 C CA . LYS A 1 386 ? -36.279 -6.810 49.908 1.00 96.81 386 LYS A CA 1
ATOM 3127 C C . LYS A 1 386 ? -37.090 -7.750 50.805 1.00 96.81 386 LYS A C 1
ATOM 3129 O O . LYS A 1 386 ? -37.777 -7.264 51.700 1.00 96.81 386 LYS A O 1
ATOM 3134 N N . CYS A 1 387 ? -36.951 -9.065 50.638 1.00 96.50 387 CYS A N 1
ATOM 3135 C CA . CYS A 1 387 ? -37.615 -10.067 51.479 1.00 96.50 387 CYS A CA 1
ATOM 3136 C C . CYS A 1 387 ? -37.250 -9.914 52.965 1.00 96.50 387 CYS A C 1
ATOM 3138 O O . CYS A 1 387 ? -38.110 -9.993 53.841 1.00 96.50 387 CYS A O 1
ATOM 3140 N N . LEU A 1 388 ? -35.973 -9.661 53.273 1.00 94.25 388 LEU A N 1
ATOM 3141 C CA . LEU A 1 388 ? -35.519 -9.420 54.644 1.00 94.25 388 LEU A CA 1
ATOM 3142 C C . LEU A 1 388 ? -36.095 -8.128 55.221 1.00 94.25 388 LEU A C 1
ATOM 3144 O O . LEU A 1 388 ? -36.416 -8.089 56.409 1.00 94.25 388 LEU A O 1
ATOM 3148 N N . LYS A 1 389 ? -36.210 -7.073 54.410 1.00 95.00 389 LYS A N 1
ATOM 3149 C CA . LYS A 1 389 ? -36.823 -5.814 54.831 1.00 95.00 389 LYS A CA 1
ATOM 3150 C C . LYS A 1 389 ? -38.308 -6.000 55.132 1.00 95.00 389 LYS A C 1
ATOM 3152 O O . LYS A 1 389 ? -38.731 -5.633 56.219 1.00 95.00 389 LYS A O 1
ATOM 3157 N N . GLU A 1 390 ? -39.050 -6.656 54.244 1.00 95.62 390 GLU A N 1
ATOM 3158 C CA . GLU A 1 390 ? -40.464 -6.993 54.456 1.00 95.62 390 GLU A CA 1
ATOM 3159 C C . GLU A 1 390 ? -40.658 -7.830 55.729 1.00 95.62 390 GLU A C 1
ATOM 3161 O O . GLU A 1 390 ? -41.501 -7.502 56.557 1.00 95.62 390 GLU A O 1
ATOM 3166 N N . ALA A 1 391 ? -39.816 -8.844 55.963 1.00 92.69 391 ALA A N 1
ATOM 3167 C CA . ALA A 1 391 ? -39.877 -9.650 57.184 1.00 92.69 391 ALA A CA 1
ATOM 3168 C C . ALA A 1 391 ? -39.583 -8.841 58.465 1.00 92.69 391 ALA A C 1
ATOM 3170 O O . ALA A 1 391 ? -40.176 -9.103 59.515 1.00 92.69 391 ALA A O 1
ATOM 3171 N N . ARG A 1 392 ? -38.663 -7.867 58.402 1.00 91.75 392 ARG A N 1
ATOM 3172 C CA . ARG A 1 392 ? -38.371 -6.956 59.524 1.00 91.75 392 ARG A CA 1
ATOM 3173 C C . ARG A 1 392 ? -39.523 -5.989 59.777 1.00 91.75 392 ARG A C 1
ATOM 3175 O O . ARG A 1 392 ? -39.881 -5.802 60.937 1.00 91.75 392 ARG A O 1
ATOM 3182 N N . ASP A 1 393 ? -40.101 -5.421 58.725 1.00 91.44 393 ASP A N 1
ATOM 3183 C CA . ASP A 1 393 ? -41.227 -4.491 58.813 1.00 91.44 393 ASP A CA 1
ATOM 3184 C C . ASP A 1 393 ? -42.479 -5.213 59.344 1.00 91.44 393 ASP A C 1
ATOM 3186 O O . ASP A 1 393 ? -43.141 -4.711 60.247 1.00 91.44 393 ASP A O 1
ATOM 3190 N N . ASP A 1 394 ? -42.750 -6.444 58.898 1.00 91.62 394 ASP A N 1
ATOM 3191 C CA . ASP A 1 394 ? -43.819 -7.297 59.436 1.00 91.62 394 ASP A CA 1
ATOM 3192 C C . ASP A 1 394 ? -43.629 -7.610 60.924 1.00 91.62 394 ASP A C 1
ATOM 3194 O O . ASP A 1 394 ? -44.589 -7.577 61.700 1.00 91.62 394 ASP A O 1
ATOM 3198 N N . LEU A 1 395 ? -42.397 -7.919 61.345 1.00 86.56 395 LEU A N 1
ATOM 3199 C CA . LEU A 1 395 ? -42.087 -8.136 62.757 1.00 86.56 395 LEU A CA 1
ATOM 3200 C C . LEU A 1 395 ? -42.292 -6.849 63.564 1.00 86.56 395 LEU A C 1
ATOM 3202 O O . LEU A 1 395 ? -42.885 -6.903 64.641 1.00 86.56 395 LEU A O 1
ATOM 3206 N N . HIS A 1 396 ? -41.837 -5.707 63.046 1.00 84.94 396 HIS A N 1
ATOM 3207 C CA . HIS A 1 396 ? -42.010 -4.411 63.692 1.00 84.94 396 HIS A CA 1
ATOM 3208 C C . HIS A 1 396 ? -43.492 -4.045 63.826 1.00 84.94 396 HIS A C 1
ATOM 3210 O O . HIS A 1 396 ? -43.938 -3.753 64.930 1.00 84.94 396 HIS A O 1
ATOM 3216 N N . ASN A 1 397 ? -44.279 -4.203 62.761 1.00 82.81 397 ASN A N 1
ATOM 3217 C CA . ASN A 1 397 ? -45.725 -3.992 62.766 1.00 82.81 397 ASN A CA 1
ATOM 3218 C C . ASN A 1 397 ? -46.431 -4.913 63.775 1.00 82.81 397 ASN A C 1
ATOM 3220 O O . ASN A 1 397 ? -47.318 -4.473 64.502 1.00 82.81 397 ASN A O 1
ATOM 3224 N N . ARG A 1 398 ? -46.030 -6.189 63.881 1.00 80.2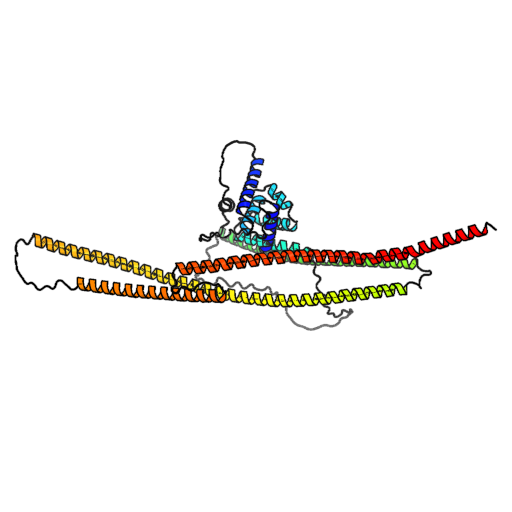5 398 ARG A N 1
ATOM 3225 C CA . ARG A 1 398 ? -46.569 -7.105 64.906 1.00 80.25 398 ARG A CA 1
ATOM 3226 C C . ARG A 1 398 ? -46.213 -6.660 66.324 1.00 80.25 398 ARG A C 1
ATOM 3228 O O . ARG A 1 398 ? -47.061 -6.763 67.204 1.00 80.25 398 ARG A O 1
ATOM 3235 N N . ILE A 1 399 ? -44.992 -6.172 66.551 1.00 71.38 399 ILE A N 1
ATOM 3236 C CA . ILE A 1 399 ? -44.557 -5.635 67.849 1.00 71.38 399 ILE A CA 1
ATOM 3237 C C . ILE A 1 399 ? -45.307 -4.341 68.181 1.00 71.38 399 ILE A C 1
ATOM 3239 O O . ILE A 1 399 ? -45.732 -4.181 69.317 1.00 71.38 399 ILE A O 1
ATOM 3243 N N . GLU A 1 400 ? -45.528 -3.443 67.221 1.00 65.94 400 GLU A N 1
ATOM 3244 C CA . GLU A 1 400 ? -46.315 -2.221 67.422 1.00 65.94 400 GLU A CA 1
ATOM 3245 C C . GLU A 1 400 ? -47.789 -2.520 67.708 1.00 65.94 400 GLU A C 1
ATOM 3247 O O . GLU A 1 400 ? -48.362 -1.915 68.609 1.00 65.94 400 GLU A O 1
ATOM 3252 N N . VAL A 1 401 ? -48.395 -3.495 67.021 1.00 62.47 401 VAL A N 1
ATOM 3253 C CA . VAL A 1 401 ? -49.759 -3.967 67.323 1.00 62.47 401 VAL A CA 1
ATOM 3254 C C . VAL A 1 401 ? -49.825 -4.580 68.724 1.00 62.47 401 VAL A C 1
ATOM 3256 O O . VAL A 1 401 ? -50.778 -4.326 69.461 1.00 62.47 401 VAL A O 1
ATOM 3259 N N . LEU A 1 402 ? -48.799 -5.339 69.125 1.00 57.25 402 LEU A N 1
ATOM 3260 C CA . LEU A 1 402 ? -48.690 -5.874 70.482 1.00 57.25 402 LEU A CA 1
ATOM 3261 C C . LEU A 1 402 ? -48.483 -4.759 71.520 1.00 57.25 402 LEU A C 1
ATOM 3263 O O . LEU A 1 402 ? -49.142 -4.795 72.554 1.00 57.25 402 LEU A O 1
ATOM 3267 N N . ASN A 1 403 ? -47.679 -3.733 71.229 1.00 54.34 403 ASN A N 1
ATOM 3268 C CA . ASN A 1 403 ? -47.476 -2.562 72.089 1.00 54.34 403 ASN A CA 1
ATOM 3269 C C . ASN A 1 403 ? -48.733 -1.686 72.199 1.00 54.34 403 ASN A C 1
ATOM 3271 O O . ASN A 1 403 ? -49.053 -1.226 73.289 1.00 54.34 403 ASN A O 1
ATOM 3275 N N . ALA A 1 404 ? -49.496 -1.514 71.118 1.00 49.69 404 ALA A N 1
ATOM 3276 C CA . ALA A 1 404 ? -50.798 -0.845 71.141 1.00 49.69 404 ALA A CA 1
ATOM 3277 C C . ALA A 1 404 ? -51.856 -1.648 71.926 1.00 49.69 404 ALA A C 1
ATOM 3279 O O . ALA A 1 404 ? -52.826 -1.076 72.416 1.00 49.69 404 ALA A O 1
ATOM 3280 N N . SER A 1 405 ? -51.658 -2.963 72.079 1.00 47.38 405 SER A N 1
ATOM 3281 C CA . SER A 1 405 ? -52.451 -3.830 72.963 1.00 47.38 405 SER A CA 1
ATOM 3282 C C . SER A 1 405 ? -51.860 -4.006 74.373 1.00 47.38 405 SER A C 1
ATOM 3284 O O . SER A 1 405 ? -52.471 -4.671 75.208 1.00 47.38 405 SER A O 1
ATOM 3286 N N . SER A 1 406 ? -50.695 -3.411 74.656 1.00 44.62 406 SER A N 1
ATOM 3287 C CA . SER A 1 406 ? -49.910 -3.600 75.881 1.00 44.62 406 SER A CA 1
ATOM 3288 C C . SER A 1 406 ? -49.917 -2.343 76.755 1.00 44.62 406 SER A C 1
ATOM 3290 O O . SER A 1 406 ? -48.868 -1.814 77.111 1.00 44.62 406 SER A O 1
ATOM 3292 N N . ASP A 1 407 ? -51.105 -1.899 77.170 1.00 44.66 407 ASP A N 1
ATOM 3293 C CA . ASP A 1 407 ? -51.258 -0.971 78.309 1.00 44.66 407 ASP A CA 1
ATOM 3294 C C . ASP A 1 407 ? -51.247 -1.714 79.667 1.00 44.66 407 ASP A C 1
ATOM 3296 O O . ASP A 1 407 ? -51.615 -1.201 80.719 1.00 44.66 407 ASP A O 1
ATOM 3300 N N . LEU A 1 408 ? -50.825 -2.978 79.653 1.00 49.22 408 LEU A N 1
ATOM 3301 C CA . LEU A 1 408 ? -50.620 -3.826 80.815 1.00 49.22 408 LEU A CA 1
ATOM 3302 C C . LEU A 1 408 ? -49.404 -4.686 80.506 1.00 49.22 408 LEU A C 1
ATOM 3304 O O . LEU A 1 408 ? -49.545 -5.679 79.809 1.00 49.22 408 LEU A O 1
ATOM 3308 N N . LEU A 1 409 ? -48.227 -4.269 80.964 1.00 48.03 409 LEU A N 1
ATOM 3309 C CA . LEU A 1 409 ? -47.213 -5.104 81.619 1.00 48.03 409 LEU A CA 1
ATOM 3310 C C . LEU A 1 409 ? -45.939 -4.270 81.792 1.00 48.03 409 LEU A C 1
ATOM 3312 O O . LEU A 1 409 ? -44.949 -4.390 81.074 1.00 48.03 409 LEU A O 1
ATOM 3316 N N . ASP A 1 410 ? -45.989 -3.444 82.830 1.00 49.91 410 ASP A N 1
ATOM 3317 C CA . ASP A 1 410 ? -44.817 -2.998 83.565 1.00 49.91 410 ASP A CA 1
ATOM 3318 C C . ASP A 1 410 ? -44.211 -4.247 84.240 1.00 49.91 410 ASP A C 1
ATOM 3320 O O . ASP A 1 410 ? -44.717 -4.740 85.250 1.00 49.91 410 ASP A O 1
ATOM 3324 N N . CYS A 1 411 ? -43.204 -4.861 83.617 1.00 39.91 411 CYS A N 1
ATOM 3325 C CA . CYS A 1 411 ? -42.455 -5.986 84.181 1.00 39.91 411 CYS A CA 1
ATOM 3326 C C . CYS A 1 411 ? -40.962 -5.800 83.907 1.00 39.91 411 CYS A C 1
ATOM 3328 O O . CYS A 1 411 ? -40.382 -6.288 82.941 1.00 39.91 411 CYS A O 1
ATOM 3330 N N . SER A 1 412 ? -40.363 -5.067 84.833 1.00 57.19 412 SER A N 1
ATOM 3331 C CA . SER A 1 412 ? -38.972 -5.125 85.258 1.00 57.19 412 SER A CA 1
ATOM 3332 C C . SER A 1 412 ? -38.316 -6.506 85.117 1.00 57.19 412 SER A C 1
ATOM 3334 O O . SER A 1 412 ? -38.531 -7.361 85.966 1.00 57.19 412 SER A O 1
ATOM 3336 N N . LEU A 1 413 ? -37.411 -6.695 84.144 1.00 43.00 413 LEU A N 1
ATOM 3337 C CA . LEU A 1 413 ? -36.338 -7.699 84.230 1.00 43.00 413 LEU A CA 1
ATOM 3338 C C . LEU A 1 413 ? -35.055 -7.283 83.471 1.00 43.00 413 LEU A C 1
ATOM 3340 O O . LEU A 1 413 ? -34.984 -7.333 82.250 1.00 43.00 413 LEU A O 1
ATOM 3344 N N . SER A 1 414 ? -34.019 -7.012 84.276 1.00 38.19 414 SER A N 1
ATOM 3345 C CA . SER A 1 414 ? -32.584 -7.302 84.083 1.00 38.19 414 SER A CA 1
ATOM 3346 C C . SER A 1 414 ? -31.741 -6.501 83.058 1.00 38.19 414 SER A C 1
ATOM 3348 O O . SER A 1 414 ? -31.940 -6.625 81.849 1.00 38.19 414 SER A O 1
ATOM 3350 N N . PRO A 1 415 ? -30.687 -5.777 83.504 1.00 49.41 415 PRO A N 1
ATOM 3351 C CA . PRO A 1 415 ? -29.681 -5.190 82.625 1.00 49.41 415 PRO A CA 1
ATOM 3352 C C . PRO A 1 415 ? -28.655 -6.270 82.269 1.00 49.41 415 PRO A C 1
ATOM 3354 O O . PRO A 1 415 ? -27.637 -6.395 82.939 1.00 49.41 415 PRO A O 1
ATOM 3357 N N . ASN A 1 416 ? -28.935 -7.120 81.281 1.00 44.03 416 ASN A N 1
ATOM 3358 C CA . ASN A 1 416 ? -27.940 -8.100 80.824 1.00 44.03 416 ASN A CA 1
ATOM 3359 C C . ASN A 1 416 ? -28.193 -8.610 79.401 1.00 44.03 416 ASN A C 1
ATOM 3361 O O . ASN A 1 416 ? -28.110 -9.804 79.121 1.00 44.03 416 ASN A O 1
ATOM 3365 N N . THR A 1 417 ? -28.473 -7.701 78.473 1.00 49.47 417 THR A N 1
ATOM 3366 C CA . THR A 1 417 ? -28.288 -7.999 77.051 1.00 49.47 417 THR A CA 1
ATOM 3367 C C . THR A 1 417 ? -27.242 -7.040 76.515 1.00 49.47 417 THR A C 1
ATOM 3369 O O . THR A 1 417 ? -27.464 -5.840 76.413 1.00 49.47 417 THR A O 1
ATOM 3372 N N . THR A 1 418 ? -26.046 -7.572 76.280 1.00 51.22 418 THR A N 1
ATOM 3373 C CA . THR A 1 418 ? -24.962 -6.889 75.578 1.00 51.22 418 THR A CA 1
ATOM 3374 C C . THR A 1 418 ? -25.481 -6.433 74.215 1.00 51.22 418 THR A C 1
ATOM 3376 O O . THR A 1 418 ? -25.745 -7.280 73.356 1.00 51.22 418 THR A O 1
ATOM 3379 N N . PRO A 1 419 ? -25.644 -5.123 73.969 1.00 57.16 419 PRO A N 1
ATOM 3380 C CA . PRO A 1 419 ? -26.185 -4.648 72.712 1.00 57.16 419 PRO A CA 1
ATOM 3381 C C . PRO A 1 419 ? -25.040 -4.457 71.715 1.00 57.16 419 PRO A C 1
ATOM 3383 O O . PRO A 1 419 ? -24.881 -3.373 71.187 1.00 57.16 419 PRO A O 1
ATOM 3386 N N . GLU A 1 420 ? -24.163 -5.440 71.491 1.00 53.50 420 GLU A N 1
ATOM 3387 C CA . GLU A 1 420 ? -22.946 -5.164 70.712 1.00 53.50 420 GLU A CA 1
ATOM 3388 C C . GLU A 1 420 ? -22.254 -6.442 70.226 1.00 53.50 420 GLU A C 1
ATOM 3390 O O . GLU A 1 420 ? -21.486 -7.077 70.940 1.00 53.50 420 GLU A O 1
ATOM 3395 N N . ASN A 1 421 ? -22.524 -6.842 68.982 1.00 61.09 421 ASN A N 1
ATOM 3396 C CA . ASN A 1 421 ? -21.619 -7.732 68.241 1.00 61.09 421 ASN A CA 1
ATOM 3397 C C . ASN A 1 421 ? -21.744 -7.496 66.732 1.00 61.09 421 ASN A C 1
ATOM 3399 O O . ASN A 1 421 ? -20.745 -7.387 66.037 1.00 61.09 421 ASN A O 1
ATOM 3403 N N . LEU A 1 422 ? -22.961 -7.297 66.212 1.00 67.19 422 LEU A N 1
ATOM 3404 C CA . LEU A 1 422 ? -23.137 -7.089 64.772 1.00 67.19 422 LEU A CA 1
ATOM 3405 C C . LEU A 1 422 ? -22.605 -5.726 64.298 1.00 67.19 422 LEU A C 1
ATOM 3407 O O . LEU A 1 422 ? -21.900 -5.672 63.299 1.00 67.19 422 LEU A O 1
ATOM 3411 N N . ALA A 1 423 ? -22.888 -4.641 65.029 1.00 69.31 423 ALA A N 1
ATOM 3412 C CA . ALA A 1 423 ? -22.372 -3.310 64.696 1.00 69.31 423 ALA A CA 1
ATOM 3413 C C . ALA A 1 423 ? -20.838 -3.261 64.794 1.00 69.31 423 ALA A C 1
ATOM 3415 O O . ALA A 1 423 ? -20.185 -2.800 63.865 1.00 69.31 423 ALA A O 1
ATOM 3416 N N . SER A 1 424 ? -20.269 -3.833 65.861 1.00 71.31 424 SER A N 1
ATOM 3417 C CA . SER A 1 424 ? -18.816 -3.965 66.030 1.00 71.31 424 SER A CA 1
ATOM 3418 C C . SER A 1 424 ? -18.184 -4.822 64.919 1.00 71.31 424 SER A C 1
ATOM 3420 O O . SER A 1 424 ? -17.214 -4.413 64.295 1.00 71.31 424 SER A O 1
ATOM 3422 N N . SER A 1 425 ? -18.807 -5.947 64.549 1.00 79.75 425 SER A N 1
ATOM 3423 C CA . SER A 1 425 ? -18.336 -6.816 63.461 1.00 79.75 425 SER A CA 1
ATOM 3424 C C . SER A 1 425 ? -18.412 -6.156 62.076 1.00 79.75 425 SER A C 1
ATOM 3426 O O . SER A 1 425 ? -17.523 -6.361 61.248 1.00 79.75 425 SER A O 1
ATOM 3428 N N . VAL A 1 426 ? -19.443 -5.344 61.813 1.00 85.62 426 VAL A N 1
ATOM 3429 C CA . VAL A 1 426 ? -19.558 -4.555 60.574 1.00 85.62 426 VAL A CA 1
ATOM 3430 C C . VAL A 1 426 ? -18.486 -3.469 60.527 1.00 85.62 426 VAL A C 1
ATOM 3432 O O . VAL A 1 426 ? -17.855 -3.306 59.484 1.00 85.62 426 VAL A O 1
ATOM 3435 N N . ILE A 1 427 ? -18.235 -2.782 61.646 1.00 87.38 427 ILE A N 1
ATOM 3436 C CA . ILE A 1 427 ? -17.165 -1.784 61.760 1.00 87.38 427 ILE A CA 1
ATOM 3437 C C . ILE A 1 427 ? -15.799 -2.447 61.538 1.00 87.38 427 ILE A C 1
ATOM 3439 O O . ILE A 1 427 ? -15.035 -1.968 60.708 1.00 87.38 427 ILE A O 1
ATOM 3443 N N . ASP A 1 428 ? -15.522 -3.592 62.164 1.00 88.94 428 ASP A N 1
ATOM 3444 C CA . ASP A 1 428 ? -14.270 -4.343 61.981 1.00 88.94 428 ASP A CA 1
ATOM 3445 C C . ASP A 1 428 ? -14.087 -4.863 60.549 1.00 88.94 428 ASP A C 1
ATOM 3447 O O . ASP A 1 428 ? -12.966 -4.956 60.038 1.00 88.94 428 ASP A O 1
ATOM 3451 N N . LYS A 1 429 ? -15.179 -5.243 59.875 1.00 89.94 429 LYS A N 1
ATOM 3452 C CA . LYS A 1 429 ? -15.132 -5.659 58.469 1.00 89.94 429 LYS A CA 1
ATOM 3453 C C . LYS A 1 429 ? -14.835 -4.469 57.557 1.00 89.94 429 LYS A C 1
ATOM 3455 O O . LYS A 1 429 ? -13.939 -4.570 56.724 1.00 89.94 429 LYS A O 1
ATOM 3460 N N . GLN A 1 430 ? -15.527 -3.347 57.750 1.00 91.62 430 GLN A N 1
ATOM 3461 C CA . GLN A 1 430 ? -15.287 -2.119 56.988 1.00 91.62 430 GLN A CA 1
ATOM 3462 C C . GLN A 1 430 ? -13.888 -1.554 57.240 1.00 91.62 430 GLN A C 1
ATOM 3464 O O . GLN A 1 430 ? -13.245 -1.082 56.305 1.00 91.62 430 GLN A O 1
ATOM 3469 N N . LEU A 1 431 ? -13.386 -1.644 58.474 1.00 94.88 431 LEU A N 1
ATOM 3470 C CA . LEU A 1 431 ? -12.032 -1.228 58.819 1.00 94.88 431 LEU A CA 1
ATOM 3471 C C . LEU A 1 431 ? -11.001 -2.076 58.067 1.00 94.88 431 LEU A C 1
ATOM 3473 O O . LEU A 1 431 ? -10.130 -1.516 57.410 1.00 94.88 431 LEU A O 1
ATOM 3477 N N . ARG A 1 432 ? -11.150 -3.408 58.064 1.00 94.25 432 ARG A N 1
ATOM 3478 C CA . ARG A 1 432 ? -10.255 -4.307 57.315 1.00 94.25 432 ARG A CA 1
ATOM 3479 C C . ARG A 1 432 ? -10.318 -4.103 55.803 1.00 94.25 432 ARG A C 1
ATOM 3481 O O . ARG A 1 432 ? -9.282 -4.135 55.145 1.00 94.25 432 ARG A O 1
ATOM 3488 N N . GLU A 1 433 ? -11.506 -3.875 55.245 1.00 93.06 433 GLU A N 1
ATOM 3489 C CA . GLU A 1 433 ? -11.659 -3.540 53.822 1.00 93.06 433 GLU A CA 1
ATOM 3490 C C . GLU A 1 433 ? -10.941 -2.223 53.490 1.00 93.06 433 GLU A C 1
ATOM 3492 O O . GLU A 1 433 ? -10.206 -2.154 52.504 1.00 93.06 433 GLU A O 1
ATOM 3497 N N . LYS A 1 434 ? -11.068 -1.204 54.350 1.00 95.62 434 LYS A N 1
ATOM 3498 C CA . LYS A 1 434 ? -10.373 0.079 54.180 1.00 95.62 434 LYS A CA 1
ATOM 3499 C C . LYS A 1 434 ? -8.863 -0.032 54.362 1.00 95.62 434 LYS A C 1
ATOM 3501 O O . LYS A 1 434 ? -8.123 0.625 53.635 1.00 95.62 434 LYS A O 1
ATOM 3506 N N . GLU A 1 435 ? -8.387 -0.858 55.286 1.00 94.81 435 GLU A N 1
ATOM 3507 C CA . GLU A 1 435 ? -6.960 -1.149 55.452 1.00 94.81 435 GLU A CA 1
ATOM 3508 C C . GLU A 1 435 ? -6.381 -1.843 54.215 1.00 94.81 435 GLU A C 1
ATOM 3510 O O . GLU A 1 435 ? -5.297 -1.468 53.764 1.00 94.81 435 GLU A O 1
ATOM 3515 N N . HIS A 1 436 ? -7.116 -2.791 53.628 1.00 94.88 436 HIS A N 1
ATOM 3516 C CA . HIS A 1 436 ? -6.718 -3.461 52.391 1.00 94.88 436 HIS A CA 1
ATOM 3517 C C . HIS A 1 436 ? -6.694 -2.496 51.198 1.00 94.88 436 HIS A C 1
ATOM 3519 O O . HIS A 1 436 ? -5.702 -2.441 50.476 1.00 94.88 436 HIS A O 1
ATOM 3525 N N . GLU A 1 437 ? -7.743 -1.688 51.014 1.00 95.75 437 GLU A N 1
ATOM 3526 C CA . GLU A 1 437 ? -7.794 -0.654 49.969 1.00 95.75 437 GLU A CA 1
ATOM 3527 C C . GLU A 1 437 ? -6.621 0.331 50.110 1.00 95.75 437 GLU A C 1
ATOM 3529 O O . GLU A 1 437 ? -5.962 0.684 49.135 1.00 95.75 437 GLU A O 1
ATOM 3534 N N . ASN A 1 438 ? -6.296 0.732 51.340 1.00 94.25 438 ASN A N 1
ATOM 3535 C CA . ASN A 1 438 ? -5.177 1.628 51.615 1.00 94.25 438 ASN A CA 1
ATOM 3536 C C . ASN A 1 438 ? -3.817 0.955 51.351 1.00 94.25 438 ASN A C 1
ATOM 3538 O O . ASN A 1 438 ? -2.898 1.599 50.846 1.00 94.25 438 ASN A O 1
ATOM 3542 N N . ALA A 1 439 ? -3.675 -0.341 51.643 1.00 95.44 439 ALA A N 1
ATOM 3543 C CA . ALA A 1 439 ? -2.485 -1.110 51.281 1.00 95.44 439 ALA A CA 1
ATOM 3544 C C . ALA A 1 439 ? -2.305 -1.189 49.754 1.00 95.44 439 ALA A C 1
ATOM 3546 O O . ALA A 1 439 ? -1.211 -0.920 49.258 1.00 95.44 439 ALA A O 1
ATOM 3547 N N . GLU A 1 440 ? -3.382 -1.449 49.011 1.00 94.88 440 GLU A N 1
ATOM 3548 C CA . GLU A 1 440 ? -3.372 -1.495 47.546 1.00 94.88 440 GLU A CA 1
ATOM 3549 C C . GLU A 1 440 ? -3.053 -0.120 46.933 1.00 94.88 440 GLU A C 1
ATOM 3551 O O . GLU A 1 440 ? -2.260 -0.011 45.997 1.00 94.88 440 GLU A O 1
ATOM 3556 N N . LEU A 1 441 ? -3.611 0.963 47.484 1.00 95.12 441 LEU A N 1
ATOM 3557 C CA . LEU A 1 441 ? -3.293 2.328 47.053 1.00 95.12 441 LEU A CA 1
ATOM 3558 C C . LEU A 1 441 ? -1.828 2.692 47.325 1.00 95.12 441 LEU A C 1
ATOM 3560 O O . LEU A 1 441 ? -1.191 3.324 46.481 1.00 95.12 441 LEU A O 1
ATOM 3564 N N . LYS A 1 442 ? -1.269 2.274 48.466 1.00 95.62 442 LYS A N 1
ATOM 3565 C CA . LYS A 1 442 ? 0.160 2.454 48.770 1.00 95.62 442 LYS A CA 1
ATOM 3566 C C . LYS A 1 442 ? 1.048 1.671 47.807 1.00 95.62 442 LYS A C 1
ATOM 3568 O O . LYS A 1 442 ? 2.061 2.207 47.367 1.00 95.62 442 LYS A O 1
ATOM 3573 N N . GLU A 1 443 ? 0.665 0.448 47.450 1.00 95.69 443 GLU A N 1
ATOM 3574 C CA . GLU A 1 443 ? 1.373 -0.349 46.445 1.00 95.69 443 GLU A CA 1
ATOM 3575 C C . GLU A 1 443 ? 1.317 0.316 45.063 1.00 95.69 443 GLU A C 1
ATOM 3577 O O . GLU A 1 443 ? 2.351 0.481 44.414 1.00 95.69 443 GLU A O 1
ATOM 3582 N N . LYS A 1 444 ? 0.141 0.798 44.639 1.00 94.25 444 LYS A N 1
ATOM 3583 C CA . LYS A 1 444 ? -0.020 1.555 43.385 1.00 94.25 444 LYS A CA 1
ATOM 3584 C C . LYS A 1 444 ? 0.835 2.823 43.367 1.00 94.25 444 LYS A C 1
ATOM 3586 O O . LYS A 1 444 ? 1.502 3.081 42.368 1.00 94.25 444 LYS A O 1
ATOM 3591 N N . LEU A 1 445 ? 0.867 3.586 44.462 1.00 92.12 445 LEU A N 1
ATOM 3592 C CA . LEU A 1 445 ? 1.725 4.770 44.595 1.00 92.12 445 LEU A CA 1
ATOM 3593 C C . LEU A 1 445 ? 3.214 4.416 44.532 1.00 92.12 445 LEU A C 1
ATOM 3595 O O . LEU A 1 445 ? 3.979 5.118 43.871 1.00 92.12 445 LEU A O 1
ATOM 3599 N N . LEU A 1 446 ? 3.630 3.328 45.186 1.00 93.88 446 LEU A N 1
ATOM 3600 C CA . LEU A 1 446 ? 5.010 2.848 45.133 1.00 93.88 446 LEU A CA 1
ATOM 3601 C C . LEU A 1 446 ? 5.403 2.440 43.707 1.00 93.88 446 LEU A C 1
ATOM 3603 O O . LEU A 1 446 ? 6.467 2.837 43.235 1.00 93.88 446 LEU A O 1
ATOM 3607 N N . ASN A 1 447 ? 4.536 1.700 43.013 1.00 93.12 447 ASN A N 1
ATOM 3608 C CA . ASN A 1 447 ? 4.754 1.286 41.628 1.00 93.12 447 ASN A CA 1
ATOM 3609 C C . ASN A 1 447 ? 4.864 2.494 40.695 1.00 93.12 447 ASN A C 1
ATOM 3611 O O . ASN A 1 447 ? 5.809 2.575 39.916 1.00 93.12 447 ASN A O 1
ATOM 3615 N N . LEU A 1 448 ? 3.965 3.473 40.828 1.00 89.38 448 LEU A N 1
ATOM 3616 C CA . LEU A 1 448 ? 3.987 4.689 40.016 1.00 89.38 448 LEU A CA 1
ATOM 3617 C C . LEU A 1 448 ? 5.261 5.514 40.267 1.00 89.38 448 LEU A C 1
ATOM 3619 O O . LEU A 1 448 ? 5.889 5.980 39.319 1.00 89.38 448 LEU A O 1
ATOM 3623 N N . ASN A 1 449 ? 5.702 5.617 41.523 1.00 87.12 449 ASN A N 1
ATOM 3624 C CA . ASN A 1 449 ? 6.957 6.280 41.885 1.00 87.12 449 ASN A CA 1
ATOM 3625 C C . ASN A 1 449 ? 8.190 5.526 41.338 1.00 87.12 449 ASN A C 1
ATOM 3627 O O . ASN A 1 449 ? 9.145 6.140 40.863 1.00 87.12 449 ASN A O 1
ATOM 3631 N N . ASN A 1 450 ? 8.171 4.189 41.341 1.00 89.31 450 ASN A N 1
ATOM 3632 C CA . ASN A 1 450 ? 9.227 3.385 40.719 1.00 89.31 450 ASN A CA 1
ATOM 3633 C C . ASN A 1 450 ? 9.282 3.607 39.201 1.00 89.31 450 ASN A C 1
ATOM 3635 O O . ASN A 1 450 ? 10.358 3.900 38.683 1.00 89.31 450 ASN A O 1
ATOM 3639 N N . SER A 1 451 ? 8.141 3.568 38.507 1.00 88.62 451 SER A N 1
ATOM 3640 C CA . SER A 1 451 ? 8.070 3.858 37.068 1.00 88.62 451 SER A CA 1
ATOM 3641 C C . SER A 1 451 ? 8.524 5.283 36.740 1.00 88.62 451 SER A C 1
ATOM 3643 O O . SER A 1 451 ? 9.244 5.496 35.766 1.00 88.62 451 SER A O 1
ATOM 3645 N N . GLN A 1 452 ? 8.166 6.266 37.572 1.00 83.81 452 GLN A N 1
ATOM 3646 C CA . GLN A 1 452 ? 8.663 7.635 37.438 1.00 83.81 452 GLN A CA 1
ATOM 3647 C C . GLN A 1 452 ? 10.191 7.679 37.565 1.00 83.81 452 GLN A C 1
ATOM 3649 O O . GLN A 1 452 ? 10.850 8.311 36.740 1.00 83.81 452 GLN A O 1
ATOM 3654 N N . ARG A 1 453 ? 10.777 6.978 38.544 1.00 83.81 453 ARG A N 1
ATOM 3655 C CA . ARG A 1 453 ? 12.235 6.909 38.725 1.00 83.81 453 ARG A CA 1
ATOM 3656 C C . ARG A 1 453 ? 12.939 6.271 37.526 1.00 83.81 453 ARG A C 1
ATOM 3658 O O . ARG A 1 453 ? 13.953 6.799 37.075 1.00 83.81 453 ARG A O 1
ATOM 3665 N N . GLU A 1 454 ? 12.394 5.180 36.993 1.00 88.00 454 GLU A N 1
ATOM 3666 C CA . GLU A 1 454 ? 12.914 4.506 35.795 1.00 88.00 454 GLU A CA 1
ATOM 3667 C C . GLU A 1 454 ? 12.889 5.428 34.570 1.00 88.00 454 GLU A C 1
ATOM 3669 O O . GLU A 1 454 ? 13.897 5.557 33.871 1.00 88.00 454 GLU A O 1
ATOM 3674 N N . LEU A 1 455 ? 11.778 6.139 34.347 1.00 83.88 455 LEU A N 1
ATOM 3675 C CA . LEU A 1 455 ? 11.658 7.123 33.269 1.00 83.88 455 LEU A CA 1
ATOM 3676 C C . LEU A 1 455 ? 12.686 8.252 33.417 1.00 83.88 455 LEU A C 1
ATOM 3678 O O . LEU A 1 455 ? 13.332 8.639 32.444 1.00 83.88 455 LEU A O 1
ATOM 3682 N N . CYS A 1 456 ? 12.876 8.758 34.635 1.00 80.25 456 CYS A N 1
ATOM 3683 C CA . CYS A 1 456 ? 13.851 9.811 34.918 1.00 80.25 456 CYS A CA 1
ATOM 3684 C C . CYS A 1 456 ? 15.294 9.340 34.679 1.00 80.25 456 CYS A C 1
ATOM 3686 O O . CYS A 1 456 ? 16.119 10.081 34.138 1.00 80.25 456 CYS A O 1
ATOM 3688 N N . GLN A 1 457 ? 15.603 8.088 35.023 1.00 83.44 457 GLN A N 1
ATOM 3689 C CA . GLN A 1 457 ? 16.901 7.480 34.739 1.00 83.44 457 GLN A CA 1
ATOM 3690 C C . GLN A 1 457 ? 17.123 7.300 33.230 1.00 83.44 457 GLN A C 1
ATOM 3692 O O . GLN A 1 457 ? 18.203 7.619 32.725 1.00 83.44 457 GLN A O 1
ATOM 3697 N N . ALA A 1 458 ? 16.098 6.858 32.495 1.00 85.50 458 ALA A N 1
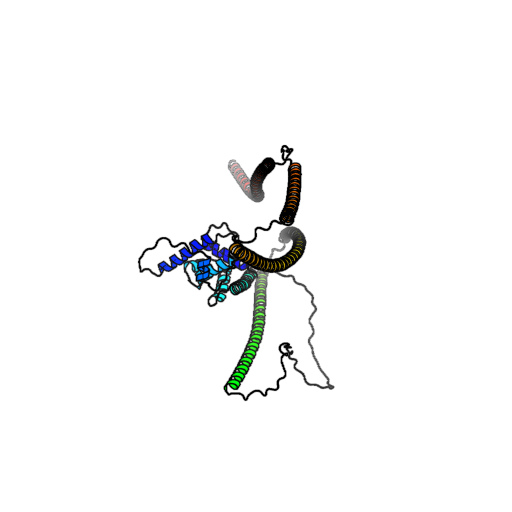ATOM 3698 C CA . ALA A 1 458 ? 16.148 6.745 31.040 1.00 85.50 458 ALA A CA 1
ATOM 3699 C C . ALA A 1 458 ? 16.380 8.114 30.376 1.00 85.50 458 ALA A C 1
ATOM 3701 O O . ALA A 1 458 ? 17.280 8.245 29.544 1.00 85.50 458 ALA A O 1
ATOM 3702 N N . LEU A 1 459 ? 15.655 9.152 30.803 1.00 82.56 459 LEU A N 1
ATOM 3703 C CA . LEU A 1 459 ? 15.846 10.529 30.336 1.00 82.56 459 LEU A CA 1
ATOM 3704 C C . LEU A 1 459 ? 17.258 11.044 30.630 1.00 82.56 459 LEU A C 1
ATOM 3706 O O . LEU A 1 459 ? 17.908 11.589 29.741 1.00 82.56 459 LEU A O 1
ATOM 3710 N N . SER A 1 460 ? 17.779 10.803 31.833 1.00 79.62 460 SER A N 1
ATOM 3711 C CA . SER A 1 460 ? 19.152 11.185 32.192 1.00 79.62 460 SER A CA 1
ATOM 3712 C C . SER A 1 460 ? 20.187 10.518 31.280 1.00 79.62 460 SER A C 1
ATOM 3714 O O . SER A 1 460 ? 21.095 11.180 30.777 1.00 79.62 460 SER A O 1
ATOM 3716 N N . SER A 1 461 ? 20.019 9.219 31.006 1.00 83.56 461 SER A N 1
ATOM 3717 C CA . SER A 1 461 ? 20.903 8.479 30.097 1.00 83.56 461 SER A CA 1
ATOM 3718 C C . SER A 1 461 ? 20.842 9.006 28.657 1.00 83.56 461 SER A C 1
ATOM 3720 O O . SER A 1 461 ? 21.865 9.083 27.973 1.00 83.56 461 SER A O 1
ATOM 3722 N N . PHE A 1 462 ? 19.658 9.432 28.207 1.00 84.31 462 PHE A N 1
ATOM 3723 C CA . PHE A 1 462 ? 19.455 10.036 26.896 1.00 84.31 462 PHE A CA 1
ATOM 3724 C C . PHE A 1 462 ? 20.170 11.389 26.789 1.00 84.31 462 PHE A C 1
ATOM 3726 O O . PHE A 1 462 ? 20.932 11.608 25.848 1.00 84.31 462 PHE A O 1
ATOM 3733 N N . LEU A 1 463 ? 20.004 12.270 27.778 1.00 79.69 463 LEU A N 1
ATOM 3734 C CA . LEU A 1 463 ? 20.678 13.574 27.809 1.00 79.69 463 LEU A CA 1
ATOM 3735 C C . LEU A 1 463 ? 22.202 13.431 27.807 1.00 79.69 463 LEU A C 1
ATOM 3737 O O . LEU A 1 463 ? 22.882 14.120 27.043 1.00 79.69 463 LEU A O 1
ATOM 3741 N N . GLN A 1 464 ? 22.726 12.495 28.607 1.00 81.94 464 GLN A N 1
ATOM 3742 C CA . GLN A 1 464 ? 24.156 12.199 28.662 1.00 81.94 464 GLN A CA 1
ATOM 3743 C C . GLN A 1 464 ? 24.679 11.713 27.305 1.00 81.94 464 GLN A C 1
ATOM 3745 O O . GLN A 1 464 ? 25.721 12.170 26.843 1.00 81.94 464 GLN A O 1
ATOM 3750 N N . LYS A 1 465 ? 23.942 10.824 26.629 1.00 84.00 465 LYS A N 1
ATOM 3751 C CA . LYS A 1 465 ? 24.312 10.322 25.298 1.00 84.00 465 LYS A CA 1
ATOM 3752 C C . LYS A 1 465 ? 24.346 11.428 24.238 1.00 84.00 465 LYS A C 1
ATOM 3754 O O . LYS A 1 465 ? 25.142 11.351 23.304 1.00 84.00 465 LYS A O 1
ATOM 3759 N N . HIS A 1 466 ? 23.488 12.438 24.367 1.00 76.88 466 HIS A N 1
ATOM 3760 C CA . HIS A 1 466 ? 23.317 13.500 23.375 1.00 76.88 466 HIS A CA 1
ATOM 3761 C C . HIS A 1 466 ? 24.048 14.816 23.712 1.00 76.88 466 HIS A C 1
ATOM 3763 O O . HIS A 1 466 ? 23.881 15.794 22.981 1.00 76.88 466 HIS A O 1
ATOM 3769 N N . ASN A 1 467 ? 24.891 14.848 24.758 1.00 76.81 467 ASN A N 1
ATOM 3770 C CA . ASN A 1 467 ? 25.631 16.041 25.208 1.00 76.81 467 ASN A CA 1
ATOM 3771 C C . ASN A 1 467 ? 24.722 17.282 25.311 1.00 76.81 467 ASN A C 1
ATOM 3773 O O . ASN A 1 467 ? 24.966 18.333 24.697 1.00 76.81 467 ASN A O 1
ATOM 3777 N N . ILE A 1 468 ? 23.604 17.121 26.016 1.00 76.44 468 ILE A N 1
ATOM 3778 C CA . ILE A 1 468 ? 22.676 18.209 26.320 1.00 76.44 468 ILE A CA 1
ATOM 3779 C C . ILE A 1 468 ? 23.015 18.698 27.727 1.00 76.44 468 ILE A C 1
ATOM 3781 O O . ILE A 1 468 ? 22.754 17.991 28.698 1.00 76.44 468 ILE A O 1
ATOM 3785 N N . ASP A 1 469 ? 23.623 19.884 27.822 1.00 65.12 469 ASP A N 1
ATOM 3786 C CA . ASP A 1 469 ? 23.920 20.532 29.100 1.00 65.12 469 ASP A CA 1
ATOM 3787 C C . ASP A 1 469 ? 22.604 20.908 29.783 1.00 65.12 469 ASP A C 1
ATOM 3789 O O . ASP A 1 469 ? 21.930 21.862 29.395 1.00 65.12 469 ASP A O 1
ATOM 3793 N N . HIS A 1 470 ? 22.219 20.117 30.780 1.00 67.19 470 HIS A N 1
ATOM 3794 C CA . HIS A 1 470 ? 21.073 20.382 31.634 1.00 67.19 470 HIS A CA 1
ATOM 3795 C C . HIS A 1 470 ? 21.465 20.075 33.079 1.00 67.19 470 HIS A C 1
ATOM 3797 O O . HIS A 1 470 ? 21.984 18.997 33.368 1.00 67.19 470 HIS A O 1
ATOM 3803 N N . GLU A 1 471 ? 21.215 21.011 33.998 1.00 64.56 471 GLU A N 1
ATOM 3804 C CA . GLU A 1 471 ? 21.397 20.765 35.430 1.00 64.56 471 GLU A CA 1
ATOM 3805 C C . GLU A 1 471 ? 20.470 19.636 35.879 1.00 64.56 471 GLU A C 1
ATOM 3807 O O . GLU A 1 471 ? 19.262 19.695 35.647 1.00 64.56 471 GLU A O 1
ATOM 3812 N N . PHE A 1 472 ? 21.040 18.598 36.490 1.00 60.78 472 PHE A N 1
ATOM 3813 C CA . PHE A 1 472 ? 20.280 17.465 37.005 1.00 60.78 472 PHE A CA 1
ATOM 3814 C C . PHE A 1 472 ? 19.566 17.877 38.298 1.00 60.78 472 PHE A C 1
ATOM 3816 O O . PHE A 1 472 ? 20.236 18.193 39.285 1.00 60.78 472 PHE A O 1
ATOM 3823 N N . PRO A 1 473 ? 18.226 17.867 38.336 1.00 63.06 473 PRO A N 1
ATOM 3824 C CA . PRO A 1 473 ? 17.504 18.154 39.562 1.00 63.06 473 PRO A CA 1
ATOM 3825 C C . PRO A 1 473 ? 17.598 16.967 40.530 1.00 63.06 473 PRO A C 1
ATOM 3827 O O . PRO A 1 473 ? 17.546 15.804 40.131 1.00 63.06 473 PRO A O 1
ATOM 3830 N N . VAL A 1 474 ? 17.722 17.277 41.824 1.00 58.91 474 VAL A N 1
ATOM 3831 C CA . VAL A 1 474 ? 17.778 16.287 42.918 1.00 58.91 474 VAL A CA 1
ATOM 3832 C C . VAL A 1 474 ? 16.429 15.571 43.095 1.00 58.91 474 VAL A C 1
ATOM 3834 O O . VAL A 1 474 ? 16.396 14.407 43.486 1.00 58.91 474 VAL A O 1
ATOM 3837 N N . GLU A 1 475 ? 15.324 16.231 42.730 1.00 64.69 475 GLU A N 1
ATOM 3838 C CA . GLU A 1 475 ? 13.976 15.660 42.675 1.00 64.69 475 GLU A CA 1
ATOM 3839 C C . GLU A 1 475 ? 13.317 15.950 41.321 1.00 64.69 475 GLU A C 1
ATOM 3841 O O . GLU A 1 475 ? 13.140 17.103 40.919 1.00 64.69 475 GLU A O 1
ATOM 3846 N N . TRP A 1 476 ? 12.917 14.884 40.627 1.00 66.50 476 TRP A N 1
ATOM 3847 C CA . TRP A 1 476 ? 12.217 14.959 39.347 1.00 66.50 476 TRP A CA 1
ATOM 3848 C C . TRP A 1 476 ? 10.747 15.310 39.560 1.00 66.50 476 TRP A C 1
ATOM 3850 O O . TRP A 1 476 ? 9.865 14.451 39.585 1.00 66.50 476 TRP A O 1
ATOM 3860 N N . THR A 1 477 ? 10.486 16.599 39.740 1.00 72.31 477 THR A N 1
ATOM 3861 C CA . THR A 1 477 ? 9.128 17.148 39.738 1.00 72.31 477 THR A CA 1
ATOM 3862 C C . THR A 1 477 ? 8.618 17.311 38.306 1.00 72.31 477 THR A C 1
ATOM 3864 O O . THR A 1 477 ? 9.402 17.420 37.361 1.00 72.31 477 THR A O 1
ATOM 3867 N N . SER A 1 478 ? 7.297 17.397 38.125 1.00 71.50 478 SER A N 1
ATOM 3868 C CA . SER A 1 478 ? 6.684 17.626 36.806 1.00 71.50 478 SER A CA 1
ATOM 3869 C C . SER A 1 478 ? 7.240 18.874 36.102 1.00 71.50 478 SER A C 1
ATOM 3871 O O . SER A 1 478 ? 7.394 18.884 34.885 1.00 71.50 478 SER A O 1
ATOM 3873 N N . SER A 1 479 ? 7.599 19.904 36.877 1.00 73.25 479 SER A N 1
ATOM 3874 C CA . SER A 1 479 ? 8.233 21.132 36.380 1.00 73.25 479 SER A CA 1
ATOM 3875 C C . SER A 1 479 ? 9.648 20.883 35.842 1.00 73.25 479 SER A C 1
ATOM 3877 O O . SER A 1 479 ? 10.009 21.361 34.767 1.00 73.25 479 SER A O 1
ATOM 3879 N N . SER A 1 480 ? 10.437 20.068 36.548 1.00 72.94 480 SER A N 1
ATOM 3880 C CA . SER A 1 480 ? 11.784 19.692 36.111 1.00 72.94 480 SER A CA 1
ATOM 3881 C C . SER A 1 480 ? 11.746 18.879 34.814 1.00 72.94 480 SER A C 1
ATOM 3883 O O . SER A 1 480 ? 12.550 19.128 33.922 1.00 72.94 480 SER A O 1
ATOM 3885 N N . LEU A 1 481 ? 10.794 17.951 34.685 1.00 75.25 481 LEU A N 1
ATOM 3886 C CA . LEU A 1 481 ? 10.656 17.103 33.501 1.00 75.25 481 LEU A CA 1
ATOM 3887 C C . LEU A 1 481 ? 10.290 17.941 32.263 1.00 75.25 481 LEU A C 1
ATOM 3889 O O . LEU A 1 481 ? 10.890 17.775 31.202 1.00 75.25 481 LEU A O 1
ATOM 3893 N N . LEU A 1 482 ? 9.380 18.909 32.417 1.00 80.44 482 LEU A N 1
ATOM 3894 C CA . LEU A 1 482 ? 9.028 19.863 31.360 1.00 80.44 482 LEU A CA 1
ATOM 3895 C C . LEU A 1 482 ? 10.220 20.723 30.921 1.00 80.44 482 LEU A C 1
ATOM 3897 O O . LEU A 1 482 ? 10.435 20.893 29.723 1.00 80.44 482 LEU A O 1
ATOM 3901 N N . SER A 1 483 ? 11.031 21.212 31.865 1.00 80.50 483 SER A N 1
ATOM 3902 C CA . SER A 1 483 ? 12.271 21.939 31.548 1.00 80.50 483 SER A CA 1
ATOM 3903 C C . SER A 1 483 ? 13.234 21.079 30.725 1.00 80.50 483 SER A C 1
ATOM 3905 O O . SER A 1 483 ? 13.815 21.544 29.744 1.00 80.50 483 SER A O 1
ATOM 3907 N N . THR A 1 484 ? 13.360 19.800 31.080 1.00 77.62 484 THR A N 1
ATOM 3908 C CA . THR A 1 484 ? 14.218 18.853 30.367 1.00 77.62 484 THR A CA 1
ATOM 3909 C C . THR A 1 484 ? 13.732 18.563 28.954 1.00 77.62 484 THR A C 1
ATOM 3911 O O . THR A 1 484 ? 14.538 18.560 28.024 1.00 77.62 484 THR A O 1
ATOM 3914 N N . ILE A 1 485 ? 12.424 18.379 28.770 1.00 82.25 485 ILE A N 1
ATOM 3915 C CA . ILE A 1 485 ? 11.821 18.225 27.442 1.00 82.25 485 ILE A CA 1
ATOM 3916 C C . ILE A 1 485 ? 12.072 19.481 26.606 1.00 82.25 485 ILE A C 1
ATOM 3918 O O . ILE A 1 485 ? 12.551 19.372 25.480 1.00 82.25 485 ILE A O 1
ATOM 3922 N N . SER A 1 486 ? 11.865 20.666 27.180 1.00 83.81 486 SER A N 1
ATOM 3923 C CA . SER A 1 486 ? 12.087 21.931 26.477 1.00 83.81 486 SER A CA 1
ATOM 3924 C C . SER A 1 486 ? 13.547 22.116 26.029 1.00 83.81 486 SER A C 1
ATOM 3926 O O . SER A 1 486 ? 13.816 22.573 24.916 1.00 83.81 486 SER A O 1
ATOM 3928 N N . ALA A 1 487 ? 14.514 21.695 26.851 1.00 80.81 487 ALA A N 1
ATOM 3929 C CA . ALA A 1 487 ? 15.928 21.713 26.478 1.00 80.81 487 ALA A CA 1
ATOM 3930 C C . ALA A 1 487 ? 16.246 20.746 25.320 1.00 80.81 487 ALA A C 1
ATOM 3932 O O . ALA A 1 487 ? 17.027 21.086 24.424 1.00 80.81 487 ALA A O 1
ATOM 3933 N N . ILE A 1 488 ? 15.628 19.558 25.312 1.00 84.44 488 ILE A N 1
ATOM 3934 C CA . ILE A 1 488 ? 15.756 18.585 24.217 1.00 84.44 488 ILE A CA 1
ATOM 3935 C C . ILE A 1 488 ? 15.159 19.156 22.927 1.00 84.44 488 ILE A C 1
ATOM 3937 O O . ILE A 1 488 ? 15.814 19.108 21.885 1.00 84.44 488 ILE A O 1
ATOM 3941 N N . GLU A 1 489 ? 13.958 19.733 22.995 1.00 87.00 489 GLU A N 1
ATOM 3942 C CA . GLU A 1 489 ? 13.283 20.364 21.855 1.00 87.00 489 GLU A CA 1
ATOM 3943 C C . GLU A 1 489 ? 14.140 21.476 21.250 1.00 87.00 489 GLU A C 1
ATOM 3945 O O . GLU A 1 489 ? 14.392 21.480 20.045 1.00 87.00 489 GLU A O 1
ATOM 3950 N N . SER A 1 490 ? 14.683 22.365 22.085 1.00 85.94 490 SER A N 1
ATOM 3951 C CA . SER A 1 490 ? 15.564 23.445 21.633 1.00 85.94 490 SER A CA 1
ATOM 3952 C C . SER A 1 490 ? 16.820 22.915 20.922 1.00 85.94 490 SER A C 1
ATOM 3954 O O . SER A 1 490 ? 17.183 23.379 19.837 1.00 85.94 490 SER A O 1
ATOM 3956 N N . LYS A 1 491 ? 17.485 21.886 21.468 1.00 84.38 491 LYS A N 1
ATOM 3957 C CA . LYS A 1 491 ? 18.637 21.233 20.811 1.00 84.38 491 LYS A CA 1
ATOM 3958 C C . LYS A 1 491 ? 18.259 20.551 19.496 1.00 84.38 491 LYS A C 1
ATOM 3960 O O . LYS A 1 491 ? 19.048 20.592 18.547 1.00 84.38 491 LYS A O 1
ATOM 3965 N N . PHE A 1 492 ? 17.083 19.933 19.426 1.00 86.00 492 PHE A N 1
ATOM 3966 C CA . PHE A 1 492 ? 16.593 19.293 18.211 1.00 86.00 492 PHE A CA 1
ATOM 3967 C C . PHE A 1 492 ? 16.325 20.319 17.107 1.00 86.00 492 PHE A C 1
ATOM 3969 O O . PHE A 1 492 ? 16.840 20.155 16.001 1.00 86.00 492 PHE A O 1
ATOM 3976 N N . VAL A 1 493 ? 15.633 21.418 17.424 1.00 90.62 493 VAL A N 1
ATOM 3977 C CA . VAL A 1 493 ? 15.380 22.525 16.485 1.00 90.62 493 VAL A CA 1
ATOM 3978 C C . VAL A 1 493 ? 16.695 23.087 15.942 1.00 90.62 493 VAL A C 1
ATOM 3980 O O . VAL A 1 493 ? 16.881 23.140 14.729 1.00 90.62 493 VAL A O 1
ATOM 3983 N N . ASN A 1 494 ? 17.665 23.373 16.816 1.00 88.00 494 ASN A N 1
ATOM 3984 C CA . ASN A 1 494 ? 18.989 23.858 16.407 1.00 88.00 494 ASN A CA 1
ATOM 3985 C C . ASN A 1 494 ? 19.737 22.875 15.480 1.00 88.00 494 ASN A C 1
ATOM 3987 O O . ASN A 1 494 ? 20.451 23.276 14.558 1.00 88.00 494 ASN A O 1
ATOM 3991 N N . THR A 1 495 ? 19.599 21.567 15.721 1.00 86.75 495 THR A N 1
ATOM 3992 C CA . THR A 1 495 ? 20.223 20.525 14.885 1.00 86.75 495 THR A CA 1
ATOM 3993 C C . THR A 1 495 ? 19.547 20.438 13.518 1.00 86.75 495 THR A C 1
ATOM 3995 O O . THR A 1 495 ? 20.224 20.285 12.498 1.00 86.75 495 THR A O 1
ATOM 3998 N N . LEU A 1 496 ? 18.224 20.578 13.486 1.00 88.75 496 LEU A N 1
ATOM 3999 C CA . LEU A 1 496 ? 17.425 20.567 12.269 1.00 88.75 496 LEU A CA 1
ATOM 4000 C C . LEU A 1 496 ? 17.745 21.795 11.407 1.00 88.75 496 LEU A C 1
ATOM 4002 O O . LEU A 1 496 ? 18.021 21.647 10.218 1.00 88.75 496 LEU A O 1
ATOM 4006 N N . GLU A 1 497 ? 17.853 22.980 12.013 1.00 91.56 497 GLU A N 1
ATOM 4007 C CA . GLU A 1 497 ? 18.306 24.195 11.328 1.00 91.56 497 GLU A CA 1
ATOM 4008 C C . GLU A 1 497 ? 19.699 24.012 10.712 1.00 91.56 497 GLU A C 1
ATOM 4010 O O . GLU A 1 497 ? 19.869 24.232 9.510 1.00 91.56 497 GLU A O 1
ATOM 4015 N N . LYS A 1 498 ? 20.679 23.498 11.473 1.00 90.50 498 LYS A N 1
ATOM 4016 C CA . LYS A 1 498 ? 22.011 23.172 10.929 1.00 90.50 498 LYS A CA 1
ATOM 4017 C C . LYS A 1 498 ? 21.952 22.188 9.760 1.00 90.50 498 LYS A C 1
ATOM 4019 O O . LYS A 1 498 ? 22.655 22.382 8.770 1.00 90.50 498 LYS A O 1
ATOM 4024 N N . SER A 1 499 ? 21.126 21.146 9.847 1.00 85.56 499 SER A N 1
ATOM 4025 C CA . SER A 1 499 ? 20.968 20.161 8.771 1.00 85.56 499 SER A CA 1
ATOM 4026 C C . SER A 1 499 ? 20.369 20.786 7.507 1.00 85.56 499 SER A C 1
ATOM 4028 O O . SER A 1 499 ? 20.868 20.550 6.406 1.00 85.56 499 SER A O 1
ATOM 4030 N N . THR A 1 500 ? 19.355 21.645 7.650 1.00 89.25 500 THR A N 1
ATOM 4031 C CA . THR A 1 500 ? 18.767 22.361 6.508 1.00 89.25 500 THR A CA 1
ATOM 4032 C C . THR A 1 500 ? 19.753 23.331 5.861 1.00 89.25 500 THR A C 1
ATOM 4034 O O . THR A 1 500 ? 19.775 23.442 4.636 1.00 89.25 500 THR A O 1
ATOM 4037 N N . GLN A 1 501 ? 20.606 23.988 6.652 1.00 92.50 501 GLN A N 1
ATOM 4038 C CA . GLN A 1 501 ? 21.656 24.866 6.143 1.00 92.50 501 GLN A CA 1
ATOM 4039 C C . GLN A 1 501 ? 22.713 24.084 5.352 1.00 92.50 501 GLN A C 1
ATOM 4041 O O . GLN A 1 501 ? 23.009 24.441 4.214 1.00 92.50 501 GLN A O 1
ATOM 4046 N N . MET A 1 502 ? 23.203 22.967 5.900 1.00 89.31 502 MET A N 1
ATOM 4047 C CA . MET A 1 502 ? 24.129 22.069 5.197 1.00 89.31 502 MET A CA 1
ATOM 4048 C C . MET A 1 502 ? 23.538 21.556 3.879 1.00 89.31 502 MET A C 1
ATOM 4050 O O . MET A 1 502 ? 24.232 21.494 2.868 1.00 89.31 502 MET A O 1
ATOM 4054 N N . LYS A 1 503 ? 22.239 21.227 3.860 1.00 91.12 503 LYS A N 1
ATOM 4055 C CA . LYS A 1 503 ? 21.557 20.791 2.637 1.00 91.12 503 LYS A CA 1
ATOM 4056 C C . LYS A 1 503 ? 21.538 21.886 1.569 1.00 91.12 503 LYS A C 1
ATOM 4058 O O . LYS A 1 503 ? 21.901 21.613 0.430 1.00 91.12 503 LYS A O 1
ATOM 4063 N N . LYS A 1 504 ? 21.208 23.126 1.944 1.00 92.12 504 LYS A N 1
ATOM 4064 C CA . LYS A 1 504 ? 21.266 24.277 1.026 1.00 92.12 504 LYS A CA 1
ATOM 4065 C C . LYS A 1 504 ? 22.674 24.482 0.461 1.00 92.12 504 LYS A C 1
ATOM 4067 O O . LYS A 1 504 ? 22.818 24.770 -0.722 1.00 92.12 504 LYS A O 1
ATOM 4072 N N . GLU A 1 505 ? 23.710 24.321 1.281 1.00 90.88 505 GLU A N 1
ATOM 4073 C CA . GLU A 1 505 ? 25.105 24.428 0.835 1.00 90.88 505 GLU A CA 1
ATOM 4074 C C . GLU A 1 505 ? 25.484 23.317 -0.155 1.00 90.88 505 GLU A C 1
ATOM 4076 O O . GLU A 1 505 ? 26.103 23.609 -1.181 1.00 90.88 505 GLU A O 1
ATOM 4081 N N . CYS A 1 506 ? 25.057 22.073 0.087 1.00 88.81 506 CYS A N 1
ATOM 4082 C CA . CYS A 1 506 ? 25.227 20.971 -0.864 1.00 88.81 506 CYS A CA 1
ATOM 4083 C C . CYS A 1 506 ? 24.501 21.230 -2.192 1.00 88.81 506 CYS A C 1
ATOM 4085 O O . CYS A 1 506 ? 25.085 21.002 -3.250 1.00 88.81 506 CYS A O 1
ATOM 4087 N N . ASP A 1 507 ? 23.272 21.749 -2.156 1.00 90.62 507 ASP A N 1
ATOM 4088 C CA . ASP A 1 507 ? 22.503 22.064 -3.366 1.00 90.62 507 ASP A CA 1
ATOM 4089 C C . ASP A 1 507 ? 23.205 23.159 -4.195 1.00 90.62 507 ASP A C 1
ATOM 4091 O O . ASP A 1 507 ? 23.360 23.036 -5.412 1.00 90.62 507 ASP A O 1
ATOM 4095 N N . VAL A 1 508 ? 23.730 24.202 -3.536 1.00 91.75 508 VAL A N 1
ATOM 4096 C CA . VAL A 1 508 ? 24.524 25.258 -4.193 1.00 91.75 508 VAL A CA 1
ATOM 4097 C C . VAL A 1 508 ? 25.817 24.696 -4.793 1.00 91.75 508 VAL A C 1
ATOM 4099 O O . VAL A 1 508 ? 26.180 25.054 -5.919 1.00 91.75 508 VAL A O 1
ATOM 4102 N N . GLN A 1 509 ? 26.511 23.806 -4.078 1.00 90.81 509 GLN A N 1
ATOM 4103 C CA . GLN A 1 509 ? 27.702 23.133 -4.598 1.00 90.81 509 GLN A CA 1
ATOM 4104 C C . GLN A 1 509 ? 27.374 22.254 -5.810 1.00 90.81 509 GLN A C 1
ATOM 4106 O O . GLN A 1 509 ? 28.108 22.310 -6.795 1.00 90.81 509 GLN A O 1
ATOM 4111 N N . SER A 1 510 ? 26.257 21.520 -5.789 1.00 90.25 510 SER A N 1
ATOM 4112 C CA . SER A 1 510 ? 25.796 20.696 -6.914 1.00 90.25 510 SER A CA 1
ATOM 4113 C C . SER A 1 510 ? 25.584 21.535 -8.175 1.00 90.25 510 SER A C 1
ATOM 4115 O O . SER A 1 510 ? 26.134 21.222 -9.231 1.00 90.25 510 SER A O 1
ATOM 4117 N N . VAL A 1 511 ? 24.890 22.671 -8.054 1.00 91.56 511 VAL A N 1
ATOM 4118 C CA . VAL A 1 511 ? 24.683 23.608 -9.174 1.00 91.56 511 VAL A CA 1
ATOM 4119 C C . VAL A 1 511 ? 26.013 24.179 -9.687 1.00 91.56 511 VAL A C 1
ATOM 4121 O O . VAL A 1 511 ? 26.188 24.404 -10.886 1.00 91.56 511 VAL A O 1
ATOM 4124 N N . CYS A 1 512 ? 26.980 24.428 -8.799 1.00 90.06 512 CYS A N 1
ATOM 4125 C CA . CYS A 1 512 ? 28.306 24.906 -9.192 1.00 90.06 512 CYS A CA 1
ATOM 4126 C C . CYS A 1 512 ? 29.091 23.841 -9.978 1.00 90.06 512 CYS A C 1
ATOM 4128 O O . CYS A 1 512 ? 29.713 24.158 -10.996 1.00 90.06 512 CYS A O 1
ATOM 4130 N N . VAL A 1 513 ? 29.016 22.579 -9.544 1.00 91.06 513 VAL A N 1
ATOM 4131 C CA . VAL A 1 513 ? 29.620 21.434 -10.237 1.00 91.06 513 VAL A CA 1
ATOM 4132 C C . VAL A 1 513 ? 28.990 21.244 -11.615 1.00 91.06 513 VAL A C 1
ATOM 4134 O O . VAL A 1 513 ? 29.728 21.104 -12.588 1.00 91.06 513 VAL A O 1
ATOM 4137 N N . GLU A 1 514 ? 27.664 21.328 -11.741 1.00 91.00 514 GLU A N 1
ATOM 4138 C CA . GLU A 1 514 ? 26.978 21.253 -13.040 1.00 91.00 514 GLU A CA 1
ATOM 4139 C C . GLU A 1 514 ? 27.444 22.350 -14.005 1.00 91.00 514 GLU A C 1
ATOM 4141 O O . GLU A 1 514 ? 27.810 22.054 -15.145 1.00 91.00 514 GLU A O 1
ATOM 4146 N N . LYS A 1 515 ? 27.535 23.603 -13.536 1.00 90.94 515 LYS A N 1
ATOM 4147 C CA . LYS A 1 515 ? 28.051 24.727 -14.339 1.00 90.94 515 LYS A CA 1
ATOM 4148 C C . LYS A 1 515 ? 29.502 24.524 -14.773 1.00 90.94 515 LYS A C 1
ATOM 4150 O O . LYS A 1 515 ? 29.875 24.902 -15.883 1.00 90.94 515 LYS A O 1
ATOM 4155 N N . LEU A 1 516 ? 30.346 23.965 -13.905 1.00 89.81 516 LEU A N 1
ATOM 4156 C CA . LEU A 1 516 ? 31.728 23.620 -14.251 1.00 89.81 516 LEU A CA 1
ATOM 4157 C C . LEU A 1 516 ? 31.777 22.518 -15.312 1.00 89.81 516 LEU A C 1
ATOM 4159 O O . LEU A 1 516 ? 32.541 22.626 -16.268 1.00 89.81 516 LEU A O 1
ATOM 4163 N N . LEU A 1 517 ? 30.931 21.500 -15.182 1.00 91.81 517 LEU A N 1
ATOM 4164 C CA . LEU A 1 517 ? 30.841 20.385 -16.120 1.00 91.81 517 LEU A CA 1
ATOM 4165 C C . LEU A 1 517 ? 30.374 20.863 -17.504 1.00 91.81 517 LEU A C 1
ATOM 4167 O O . LEU A 1 517 ? 30.932 20.459 -18.524 1.00 91.81 517 LEU A O 1
ATOM 4171 N N . GLU A 1 518 ? 29.419 21.790 -17.551 1.00 90.69 518 GLU A N 1
ATOM 4172 C CA . GLU A 1 518 ? 28.968 22.436 -18.786 1.00 90.69 518 GLU A CA 1
ATOM 4173 C C . GLU A 1 518 ? 30.076 23.274 -19.445 1.00 90.69 518 GLU A C 1
ATOM 4175 O O . GLU A 1 518 ? 30.313 23.153 -20.649 1.00 90.69 518 GLU A O 1
ATOM 4180 N N . LYS A 1 519 ? 30.846 24.042 -18.661 1.00 90.25 519 LYS A N 1
ATOM 4181 C CA . LYS A 1 519 ? 32.034 24.753 -19.169 1.00 90.25 519 LYS A CA 1
ATOM 4182 C C . LYS A 1 519 ? 33.093 23.800 -19.722 1.00 90.25 519 LYS A C 1
ATOM 4184 O O . LYS A 1 519 ? 33.657 24.080 -20.778 1.00 90.25 519 LYS A O 1
ATOM 4189 N N . CYS A 1 520 ? 33.350 22.679 -19.050 1.00 87.25 520 CYS A N 1
ATOM 4190 C CA . CYS A 1 520 ? 34.275 21.660 -19.544 1.00 87.25 520 CYS A CA 1
ATOM 4191 C C . CYS A 1 520 ? 33.797 21.071 -20.877 1.00 87.25 520 CYS A C 1
ATOM 4193 O O . CYS A 1 520 ? 34.596 20.963 -21.801 1.00 87.25 520 CYS A O 1
ATOM 4195 N N . LYS A 1 521 ? 32.495 20.781 -21.023 1.00 88.38 521 LYS A N 1
ATOM 4196 C CA . LYS A 1 521 ? 31.913 20.328 -22.299 1.00 88.38 521 LYS A CA 1
ATOM 4197 C C . LYS A 1 521 ? 32.127 21.352 -23.417 1.00 88.38 521 LYS A C 1
ATOM 4199 O O . LYS A 1 521 ? 32.558 20.976 -24.503 1.00 88.38 521 LYS A O 1
ATOM 4204 N N . LEU A 1 522 ? 31.883 22.637 -23.151 1.00 87.00 522 LEU A N 1
ATOM 4205 C CA . LEU A 1 522 ? 32.102 23.712 -24.129 1.00 87.00 522 LEU A CA 1
ATOM 4206 C C . LEU A 1 522 ? 33.578 23.837 -24.537 1.00 87.00 522 LEU A C 1
ATOM 4208 O O . LEU A 1 522 ? 33.879 23.995 -25.720 1.00 87.00 522 LEU A O 1
ATOM 4212 N N . LEU A 1 523 ? 34.503 23.723 -23.580 1.00 85.62 523 LEU A N 1
ATOM 4213 C CA . LEU A 1 523 ? 35.941 23.726 -23.860 1.00 85.62 523 LEU A CA 1
ATOM 4214 C C . LEU A 1 523 ? 36.366 22.512 -24.692 1.00 85.62 523 LEU A C 1
ATOM 4216 O O . LEU A 1 523 ? 37.134 22.677 -25.635 1.00 85.62 523 LEU A O 1
ATOM 4220 N N . SER A 1 524 ? 35.842 21.318 -24.402 1.00 82.19 524 SER A N 1
ATOM 4221 C CA . SER A 1 524 ? 36.099 20.116 -25.204 1.00 82.19 524 SER A CA 1
ATOM 4222 C C . SER A 1 524 ? 35.599 20.257 -26.644 1.00 82.19 524 SER A C 1
ATOM 4224 O O . SER A 1 524 ? 36.297 19.848 -27.568 1.00 82.19 524 SER A O 1
ATOM 4226 N N . VAL A 1 525 ? 34.431 20.873 -26.854 1.00 81.56 525 VAL A N 1
ATOM 4227 C CA . VAL A 1 525 ? 33.913 21.167 -28.202 1.00 81.56 525 VAL A CA 1
ATOM 4228 C C . VAL A 1 525 ? 34.816 22.168 -28.928 1.00 81.56 525 VAL A C 1
ATOM 4230 O O . VAL A 1 525 ? 35.164 21.941 -30.082 1.00 81.56 525 VAL A O 1
ATOM 4233 N N . SER A 1 526 ? 35.253 23.233 -28.250 1.00 79.38 526 SER A N 1
ATOM 4234 C CA . SER A 1 526 ? 36.168 24.234 -28.819 1.00 79.38 526 SER A CA 1
ATOM 4235 C C . SER A 1 526 ? 37.522 23.629 -29.220 1.00 79.38 526 SER A C 1
ATOM 4237 O O . SER A 1 526 ? 37.980 23.813 -30.347 1.00 79.38 526 SER A O 1
ATOM 4239 N N . LEU A 1 527 ? 38.121 22.813 -28.345 1.00 73.94 527 LEU A N 1
ATOM 4240 C CA . LEU A 1 527 ? 39.348 22.060 -28.631 1.00 73.94 527 LEU A CA 1
ATOM 4241 C C . LEU A 1 527 ? 39.172 21.069 -29.791 1.00 73.94 527 LEU A C 1
ATOM 4243 O O . LEU A 1 527 ? 40.100 20.879 -30.568 1.00 73.94 527 LEU A O 1
ATOM 4247 N N . GLY A 1 528 ? 37.988 20.471 -29.945 1.00 71.88 528 GLY A N 1
ATOM 4248 C CA . GLY A 1 528 ? 37.661 19.601 -31.079 1.00 71.88 528 GLY A CA 1
ATOM 4249 C C . GLY A 1 528 ? 37.473 20.336 -32.415 1.00 71.88 528 GLY A C 1
ATOM 4250 O O . GLY A 1 528 ? 37.552 19.703 -33.468 1.00 71.88 528 GLY A O 1
ATOM 4251 N N . CYS A 1 529 ? 37.246 21.654 -32.398 1.00 66.25 529 CYS A N 1
ATOM 4252 C CA . CYS A 1 529 ? 37.110 22.484 -33.600 1.00 66.25 529 CYS A CA 1
ATOM 4253 C C . CYS A 1 529 ? 38.450 23.045 -34.108 1.00 66.25 529 CYS A C 1
ATOM 4255 O O . CYS A 1 529 ? 38.584 23.268 -35.310 1.00 66.25 529 CYS A O 1
ATOM 4257 N N . GLN A 1 530 ? 39.457 23.202 -33.243 1.00 66.12 530 GLN A N 1
ATOM 4258 C CA . GLN A 1 530 ? 40.784 23.702 -33.635 1.00 66.12 530 GLN A CA 1
ATOM 4259 C C . GLN A 1 530 ? 41.520 22.883 -34.720 1.00 66.12 530 GLN A C 1
ATOM 4261 O O . GLN A 1 530 ? 42.179 23.501 -35.555 1.00 66.12 530 GLN A O 1
ATOM 4266 N N . PRO A 1 531 ? 41.410 21.539 -34.801 1.00 65.31 531 PRO A N 1
ATOM 4267 C CA . PRO A 1 531 ? 42.025 20.766 -35.882 1.00 65.31 531 PRO A CA 1
ATOM 4268 C C . PRO A 1 531 ? 41.469 21.136 -37.262 1.00 65.31 531 PRO A C 1
ATOM 4270 O O . PRO A 1 531 ? 42.217 21.195 -38.227 1.00 65.31 531 PRO A O 1
ATOM 4273 N N . LYS A 1 532 ? 40.170 21.457 -37.348 1.00 62.84 532 LYS A N 1
ATOM 4274 C CA . LYS A 1 532 ? 39.519 21.846 -38.610 1.00 62.84 532 LYS A CA 1
ATOM 4275 C C . LYS A 1 532 ? 39.957 23.231 -39.080 1.00 62.84 532 LYS A C 1
ATOM 4277 O O . LYS A 1 532 ? 40.041 23.474 -40.279 1.00 62.84 532 LYS A O 1
ATOM 4282 N N . GLU A 1 533 ? 40.225 24.137 -38.142 1.00 60.00 533 GLU A N 1
ATOM 4283 C CA . GLU A 1 533 ? 40.792 25.450 -38.458 1.00 60.00 533 GLU A CA 1
ATOM 4284 C C . GLU A 1 533 ? 42.256 25.324 -38.903 1.00 60.00 533 GLU A C 1
ATOM 4286 O O . GLU A 1 533 ? 42.648 25.980 -39.865 1.00 60.00 533 GLU A O 1
ATOM 4291 N N . LEU A 1 534 ? 43.042 24.441 -38.275 1.00 60.66 534 LEU A N 1
ATOM 4292 C CA . LEU A 1 534 ? 44.424 24.157 -38.680 1.00 60.66 534 LEU A CA 1
ATOM 4293 C C . LEU A 1 534 ? 44.514 23.507 -40.070 1.00 60.66 534 LEU A C 1
ATOM 4295 O O . LEU A 1 534 ? 45.303 23.985 -40.881 1.00 60.66 534 LEU A O 1
ATOM 4299 N N . ASP A 1 535 ? 43.664 22.524 -40.386 1.00 63.47 535 ASP A N 1
ATOM 4300 C CA . ASP A 1 535 ? 43.579 21.929 -41.732 1.00 63.47 535 ASP A CA 1
ATOM 4301 C C . ASP A 1 535 ? 43.178 22.974 -42.793 1.00 63.47 535 ASP A C 1
ATOM 4303 O O . ASP A 1 535 ? 43.689 22.974 -43.914 1.00 63.47 535 ASP A O 1
ATOM 4307 N N . GLY A 1 536 ? 42.294 23.917 -42.440 1.00 62.34 536 GLY A N 1
ATOM 4308 C CA . GLY A 1 536 ? 41.923 25.038 -43.308 1.00 62.34 536 GLY A CA 1
ATOM 4309 C C . GLY A 1 536 ? 43.081 26.008 -43.567 1.00 62.34 536 GLY A C 1
ATOM 4310 O O . GLY A 1 536 ? 43.281 26.453 -44.699 1.00 62.34 536 GLY A O 1
ATOM 4311 N N . PHE A 1 537 ? 43.888 26.310 -42.546 1.00 58.53 537 PHE A N 1
ATOM 4312 C CA . PHE A 1 537 ? 45.104 27.110 -42.711 1.00 58.53 537 PHE A CA 1
ATOM 4313 C C . PHE A 1 537 ? 46.166 26.374 -43.535 1.00 58.53 537 PHE A C 1
ATOM 4315 O O . PHE A 1 537 ? 46.774 26.989 -44.411 1.00 58.53 537 PHE A O 1
ATOM 4322 N N . GLU A 1 538 ? 46.352 25.071 -43.325 1.00 59.34 538 GLU A N 1
ATOM 4323 C CA . GLU A 1 538 ? 47.302 24.252 -44.083 1.00 59.34 538 GLU A CA 1
ATOM 4324 C C . GLU A 1 538 ? 46.920 24.149 -45.570 1.00 59.34 538 GLU A C 1
ATOM 4326 O O . GLU A 1 538 ? 47.792 24.247 -46.433 1.00 59.34 538 GLU A O 1
ATOM 4331 N N . ALA A 1 539 ? 45.622 24.105 -45.889 1.00 60.66 539 ALA A N 1
ATOM 4332 C CA . ALA A 1 539 ? 45.116 24.164 -47.262 1.00 60.66 539 ALA A CA 1
ATOM 4333 C C . ALA A 1 539 ? 45.280 25.543 -47.939 1.00 60.66 539 ALA A C 1
ATOM 4335 O O . ALA A 1 539 ? 45.359 25.615 -49.164 1.00 60.66 539 ALA A O 1
ATOM 4336 N N . THR A 1 540 ? 45.370 26.637 -47.172 1.00 60.19 540 THR A N 1
ATOM 4337 C CA . THR A 1 540 ? 45.482 28.012 -47.710 1.00 60.19 540 THR A CA 1
ATOM 4338 C C . THR A 1 540 ? 46.944 28.446 -47.935 1.00 60.19 540 THR A C 1
ATOM 4340 O O . THR A 1 540 ? 47.233 29.349 -48.724 1.00 60.19 540 THR A O 1
ATOM 4343 N N . ILE A 1 541 ? 47.906 27.795 -47.270 1.00 61.75 541 ILE A N 1
ATOM 4344 C CA . ILE A 1 541 ? 49.347 28.088 -47.398 1.00 61.75 541 ILE A CA 1
ATOM 4345 C C . ILE A 1 541 ? 49.891 27.883 -48.834 1.00 61.75 541 ILE A C 1
ATOM 4347 O O . ILE A 1 541 ? 50.662 28.738 -49.287 1.00 61.75 541 ILE A O 1
ATOM 4351 N N . PRO A 1 542 ? 49.502 26.835 -49.592 1.00 60.94 542 PRO A N 1
ATOM 4352 C CA . PRO A 1 542 ? 49.922 26.653 -50.982 1.00 60.94 542 PRO A CA 1
ATOM 4353 C C . PRO A 1 542 ? 49.456 27.782 -51.915 1.00 60.94 542 PRO A C 1
ATOM 4355 O O . PRO A 1 542 ? 50.278 28.312 -52.662 1.00 60.94 542 PRO A O 1
ATOM 4358 N N . GLU A 1 543 ? 48.192 28.218 -51.826 1.00 60.38 543 GLU A N 1
ATOM 4359 C CA . GLU A 1 543 ? 47.640 29.305 -52.660 1.00 60.38 543 GLU A CA 1
ATOM 4360 C C . GLU A 1 543 ? 48.327 30.651 -52.385 1.00 60.38 543 GLU A C 1
ATOM 4362 O O . GLU A 1 543 ? 48.660 31.410 -53.304 1.00 60.38 543 GLU A O 1
ATOM 4367 N N . ALA A 1 544 ? 48.612 30.946 -51.113 1.00 59.03 544 ALA A N 1
ATOM 4368 C CA . ALA A 1 544 ? 49.336 32.154 -50.735 1.00 59.03 544 ALA A CA 1
ATOM 4369 C C . ALA A 1 544 ? 50.785 32.140 -51.260 1.00 59.03 544 ALA A C 1
ATOM 4371 O O . ALA A 1 544 ? 51.283 33.170 -51.731 1.00 59.03 544 ALA A O 1
ATOM 4372 N N . MET A 1 545 ? 51.452 30.979 -51.240 1.00 59.47 545 MET A N 1
ATOM 4373 C CA . MET A 1 545 ? 52.788 30.825 -51.816 1.00 59.47 545 MET A CA 1
ATOM 4374 C C . MET A 1 545 ? 52.781 30.956 -53.344 1.00 59.47 545 MET A C 1
ATOM 4376 O O . MET A 1 545 ? 53.647 31.649 -53.886 1.00 59.47 545 MET A O 1
ATOM 4380 N N . GLU A 1 546 ? 51.802 30.377 -54.042 1.00 60.16 546 GLU A N 1
ATOM 4381 C CA . GLU A 1 546 ? 51.679 30.481 -55.502 1.00 60.16 546 GLU A CA 1
ATOM 4382 C C . GLU A 1 546 ? 51.455 31.930 -55.965 1.00 60.16 546 GLU A C 1
ATOM 4384 O O . GLU A 1 546 ? 52.170 32.408 -56.855 1.00 60.16 546 GLU A O 1
ATOM 4389 N N . SER A 1 547 ? 50.596 32.691 -55.274 1.00 59.34 547 SER A N 1
ATOM 4390 C CA . SER A 1 547 ? 50.389 34.122 -55.564 1.00 59.34 547 SER A CA 1
ATOM 4391 C C . SER A 1 547 ? 51.656 34.972 -55.334 1.00 59.34 547 SER A C 1
ATOM 4393 O O . SER A 1 547 ? 51.956 35.905 -56.091 1.00 59.34 547 SER A O 1
ATOM 4395 N N . GLY A 1 548 ? 52.473 34.614 -54.334 1.00 59.16 548 GLY A N 1
ATOM 4396 C CA . GLY A 1 548 ? 53.765 35.249 -54.063 1.00 59.16 548 GLY A CA 1
ATOM 4397 C C . GLY A 1 548 ? 54.816 34.955 -55.142 1.00 59.16 548 GLY A C 1
ATOM 4398 O O . GLY A 1 548 ? 55.600 35.840 -55.521 1.00 59.16 548 GLY A O 1
ATOM 4399 N N . PHE A 1 549 ? 54.813 33.736 -55.692 1.00 58.31 549 PHE A N 1
ATOM 4400 C CA . PHE A 1 549 ? 55.678 33.353 -56.809 1.00 58.31 549 PHE A CA 1
ATOM 4401 C C . PHE A 1 549 ? 55.257 34.012 -58.132 1.00 58.31 549 PHE A C 1
ATOM 4403 O O . PHE A 1 549 ? 56.135 34.423 -58.903 1.00 58.31 549 PHE A O 1
ATOM 4410 N N . GLU A 1 550 ? 53.959 34.189 -58.387 1.00 58.56 550 GLU A N 1
ATOM 4411 C CA . GLU A 1 550 ? 53.455 34.919 -59.559 1.00 58.56 550 GLU A CA 1
ATOM 4412 C C . GLU A 1 550 ? 53.783 36.416 -59.501 1.00 58.56 550 GLU A C 1
ATOM 4414 O O . GLU A 1 550 ? 54.363 36.953 -60.453 1.00 58.56 550 GLU A O 1
ATOM 4419 N N . SER A 1 551 ? 53.576 37.061 -58.349 1.00 57.97 551 SER A N 1
ATOM 4420 C CA . SER A 1 551 ? 53.953 38.465 -58.120 1.00 57.97 551 SER A CA 1
ATOM 4421 C C . SER A 1 551 ? 55.469 38.700 -58.283 1.00 57.97 551 SER A C 1
ATOM 4423 O O . SER A 1 551 ? 55.919 39.658 -58.929 1.00 57.97 551 SER A O 1
ATOM 4425 N N . SER A 1 552 ? 56.302 37.760 -57.814 1.00 58.03 552 SER A N 1
ATOM 4426 C CA . SER A 1 552 ? 57.760 37.798 -58.026 1.00 58.03 552 SER A CA 1
ATOM 4427 C C . SER A 1 552 ? 58.181 37.575 -59.487 1.00 58.03 552 SER A C 1
ATOM 4429 O O . SER A 1 552 ? 59.151 38.192 -59.957 1.00 58.03 552 SER A O 1
ATOM 4431 N N . ARG A 1 553 ? 57.475 36.723 -60.245 1.00 59.22 553 ARG A N 1
ATOM 4432 C CA . ARG A 1 553 ? 57.716 36.526 -61.689 1.00 59.22 553 ARG A CA 1
ATOM 4433 C C . ARG A 1 553 ? 57.325 37.765 -62.496 1.00 59.22 553 ARG A C 1
ATOM 4435 O O . ARG A 1 553 ? 58.037 38.128 -63.439 1.00 59.22 553 ARG A O 1
ATOM 4442 N N . GLU A 1 554 ? 56.266 38.460 -62.102 1.00 56.56 554 GLU A N 1
ATOM 4443 C CA . GLU A 1 554 ? 55.801 39.681 -62.758 1.00 56.56 554 GLU A CA 1
ATOM 4444 C C . GLU A 1 554 ? 56.742 40.878 -62.515 1.00 56.56 554 GLU A C 1
ATOM 4446 O O . GLU A 1 554 ? 57.089 41.615 -63.447 1.00 56.56 554 GLU A O 1
ATOM 4451 N N . CYS A 1 555 ? 57.300 40.995 -61.306 1.00 55.97 555 CYS A N 1
ATOM 4452 C CA . CYS A 1 555 ? 58.354 41.966 -60.987 1.00 55.97 555 CYS A CA 1
ATOM 4453 C C . CYS A 1 555 ? 59.659 41.724 -61.775 1.00 55.97 555 CYS A C 1
ATOM 4455 O O . CYS A 1 555 ? 60.299 42.675 -62.244 1.00 55.97 555 CYS A O 1
ATOM 4457 N N . LYS A 1 556 ? 60.051 40.459 -62.000 1.00 55.31 556 LYS A N 1
ATOM 4458 C CA . LYS A 1 556 ? 61.220 40.119 -62.839 1.00 55.31 556 LYS A CA 1
ATOM 4459 C C . LYS A 1 556 ? 60.984 40.405 -64.329 1.00 55.31 556 LYS A C 1
ATOM 4461 O O . LYS A 1 556 ? 61.912 40.859 -65.003 1.00 55.31 556 LYS A O 1
ATOM 4466 N N . LYS A 1 557 ? 59.760 40.227 -64.844 1.00 55.34 557 LYS A N 1
ATOM 4467 C CA . LYS A 1 557 ? 59.398 40.617 -66.223 1.00 55.34 557 LYS A CA 1
ATOM 4468 C C . LYS A 1 557 ? 59.422 42.140 -66.422 1.00 55.34 557 LYS A C 1
ATOM 4470 O O . LYS A 1 557 ? 59.924 42.603 -67.446 1.00 55.34 557 LYS A O 1
ATOM 4475 N N . LYS A 1 558 ? 58.995 42.932 -65.429 1.00 54.28 558 LYS A N 1
ATOM 4476 C CA . LYS A 1 558 ? 59.074 44.408 -65.476 1.00 54.28 558 LYS A CA 1
ATOM 4477 C C . LYS A 1 558 ? 60.514 44.946 -65.433 1.00 54.28 558 LYS A C 1
ATOM 4479 O O . LYS A 1 558 ? 60.790 45.962 -66.065 1.00 54.28 558 LYS A O 1
ATOM 4484 N N . LYS A 1 559 ? 61.460 44.248 -64.787 1.00 52.78 559 LYS A N 1
ATOM 4485 C CA . LYS A 1 559 ? 62.893 44.622 -64.801 1.00 52.78 559 LYS A CA 1
ATOM 4486 C C . LYS A 1 559 ? 63.628 44.286 -66.110 1.00 52.78 559 LYS A C 1
ATOM 4488 O O . LYS A 1 559 ? 64.601 44.959 -66.426 1.00 52.78 559 LYS A O 1
ATOM 4493 N N . LYS A 1 560 ? 63.171 43.304 -66.901 1.00 52.50 560 LYS A N 1
ATOM 4494 C CA . LYS A 1 560 ? 63.780 42.962 -68.209 1.00 52.50 560 LYS A CA 1
ATOM 4495 C C . LYS A 1 560 ? 63.325 43.843 -69.382 1.00 52.50 560 LYS A C 1
ATOM 4497 O O . LYS A 1 560 ? 64.002 43.857 -70.398 1.00 52.50 560 LYS A O 1
ATOM 4502 N N . LYS A 1 561 ? 62.234 44.604 -69.245 1.00 50.69 561 LYS A N 1
ATOM 4503 C CA . LYS A 1 561 ? 61.752 45.573 -70.256 1.00 50.69 561 LYS A CA 1
ATOM 4504 C C . LYS A 1 561 ? 62.406 46.964 -70.161 1.00 50.69 561 LYS A C 1
ATOM 4506 O O . LYS A 1 561 ? 61.993 47.878 -70.863 1.00 50.69 561 LYS A O 1
ATOM 4511 N N . LYS A 1 562 ? 63.381 47.137 -69.264 1.00 49.66 562 LYS A N 1
ATOM 4512 C CA . LYS A 1 562 ? 64.009 48.426 -68.927 1.00 49.66 562 LYS A CA 1
ATOM 4513 C C . LYS A 1 562 ? 65.533 48.410 -69.129 1.00 49.66 562 LYS A C 1
ATOM 4515 O O . LYS A 1 562 ? 66.253 49.059 -68.373 1.00 49.66 562 LYS A O 1
ATOM 4520 N N . LYS A 1 563 ? 66.011 47.625 -70.096 1.00 39.88 563 LYS A N 1
ATOM 4521 C CA . LYS A 1 563 ? 67.416 47.568 -70.500 1.00 39.88 563 LYS A CA 1
ATOM 4522 C C . LYS A 1 563 ? 67.539 47.807 -71.991 1.00 39.88 563 LYS A C 1
ATOM 4524 O O . LYS A 1 563 ? 66.681 47.251 -72.711 1.00 39.88 563 LYS A O 1
#

Organism: Drosophila melanogaster (NCBI:txid7227)

InterPro domains:
  IPR051841 Microtubule and Golgi organization protein [PTHR18902] (1-558)

Radius of gyration: 49.05 Å; chains: 1; bounding box: 120×111×156 Å

Secondary structure (DSSP, 8-state):
---HHHHHHHHHHHHHHT-S-S--SSTTTS-HHHHHHHHHHHHHHHHHTT-----------PPPPHHHHHHHH-TT------SSSS-----HHHHHHHHHHIIIIIS--HHHHHHHHHS-HHHHHHHHHHHHHHTTS---HHHHHHHHHHHHHHHHHHHHTT----------------------------------------------S----PPPPP--HHHHHHHHHHHHHHHHHHHHHHHHHHHHHHHHHHHHHHHHHHHHHHHHHHHHHHHHHHHHHHHHHTT--SS--SSHHHHHHHHHHHHHHHHHHHHHHHHHHHHHHHHHHHHHHHHHHHHHHHHHHHHHHHHHHHHHHHHHHHHHHHHHHHHHHHHHHHHHHHHHHHHHHHHHHHHHHHHHHHHHT-SS------S-----SHHHHHHHHHHHHHHHHHHHHHHHHHHHHHHHHHHHHHHHHHHHHTT---PPPSS--HHHHHHHHHHHHHHHHHHHHHHHHHHHHHHHHHHHHHHHHHHHHHHHHHHHHHHHHHHHHHHHHHHHHHHHHHHHHHHHHHHHT--

Foldseek 3Di:
DPLVLVQVLLLLLLVLVPQFDPPDDGLLPDDPQSSLQVLVVVLVVQVVVVDPDDDDDDPDDDRDDLVVVCCVPQVQEDFPPPVDPDDDDGPSSVSSVVSLCCCPAVRPGPVSVVSLVPGDPLSVVLSVQLCVQPNPDRDYPVSNVVSSVVSVVSSVVVVVVVDDDDDDDDDDDDDDDDDDDDDDDDDDDDDDDDDDDDDDDDDPDDDDDDDDDDDPPPDDPVNVVVVVVVVVVVVVVVVVVVVVVVVVVVVVVVVVVVVVVVVVVVVVVVVVVVVVVVVVVVVVVVVPPDDDDPPPPPVVVVVVVVVVVVVVVVVVVVVVVVVVVVVVVVVVVVVVVVVVVVVVVVVVVVVVVVVVVVVVVVVVVVVVVVVVVVVVVVVVVVVVVVVVVVVVVVVVVVVVVVVVVPPDDPDDDDDDDDPDDPVVVVVVVVVVVVVVVVVVVVVVVVVVVVVVVVVLVVLVVVCVVVVQDDDDDPDDDPVSVVVSVVSVVVVVVVVVVVVVVVVVVVVVVVVVVVVVVVVVVVVVVVVVCVVVVVVVVVVVVVVVVVVVVVVVVVVVVVVVVPD

Sequence (563 aa):
MDTRSWRKVLLQWIGECHFIESNYITLEQSDLDSFFSVFIQKIQETENVKGKNELQDQPTEQSPLVQEFLAHNYPEFIAQQDDKEVDLPLDCLYVYTLLLHYSCVKKPSLFFHNICNKLPELTQTCIASFFRETVDRLLTREYLSQAIANVAVVYRQGVSTSVSPCLPSSSLSPDPRSDDAPCPSTPSSSSSQPSSSTPQLRNHREQLRLNGCEMPPPSTPKTELLEQRTKELRGIRTQLEVVRYEKALLEEQQMEKDELIKVLNKEKMMAKMELEKLRNVKLTEEHHDNESHHIMPYEFEHMKGCLLKEIGLKESLIAEITDKLHDLRVENSELSEKLNLAGKRLLEYTDRIRFLESRVDDLTRIVSSRDVMISSLESDKQELDKCLKEARDDLHNRIEVLNASSDLLDCSLSPNTTPENLASSVIDKQLREKEHENAELKEKLLNLNNSQRELCQALSSFLQKHNIDHEFPVEWTSSSLLSTISAIESKFVNTLEKSTQMKKECDVQSVCVEKLLEKCKLLSVSLGCQPKELDGFEATIPEAMESGFESSRECKKKKKKKK